Protein AF-A0A7K1ZHT7-F1 (afdb_monomer_lite)

Secondary structure (DSSP, 8-state):
----------PPPPP-PPPTTSS-TTSSSSSSSSHHHHHHHTTS---HHHHHHHHHHHTT-TTTTSSGGGTS---HHHHHHHHHHHHHHHHHHHHHHHTPPP-PPP--B-S-PPPTTSS-B--GGGEEEE-----SSS-EEEEEEPPSSGGGSSS-GGGSPEEEEE---SSBTHHHHHHHHHHHHHHHTT--BPPEEEEEETTEEEEEEE----TTEEEEEHHHHHHHHHHHHSSSSSHHHHS-S--TT-BHHHHHHHHHHH-TTTHHHHHHHHHHHHHHHHHHT-----TTS-EEEEETTS-S--EEPPB----S-TTTT--HHHHHHHHT-S-TTHHHHHHHHHHHH---SSBBTTBSS--HHHHHHHHHHH-TTTHHHHTT-S-TTHHHHHHHHHHHTSTTTS-HHHHHHHHHHHHHHHHHHHHHHS-S---

Structure (mmCIF, N/CA/C/O backbone):
data_AF-A0A7K1ZHT7-F1
#
_entry.id   AF-A0A7K1ZHT7-F1
#
loop_
_atom_site.group_PDB
_atom_site.id
_atom_site.type_symbol
_atom_site.label_atom_id
_atom_site.label_alt_id
_atom_site.label_comp_id
_atom_site.label_asym_id
_atom_site.label_entity_id
_atom_site.label_seq_id
_atom_site.pdbx_PDB_ins_code
_atom_site.Cartn_x
_atom_site.Cartn_y
_atom_site.Cartn_z
_atom_site.occupancy
_atom_site.B_iso_or_equiv
_atom_site.auth_seq_id
_atom_site.auth_comp_id
_atom_site.auth_asym_id
_atom_site.auth_atom_id
_atom_site.pdbx_PDB_model_num
ATOM 1 N N . MET A 1 1 ? 17.784 56.414 -54.378 1.00 35.28 1 MET A N 1
ATOM 2 C CA . MET A 1 1 ? 18.285 55.219 -55.087 1.00 35.28 1 MET A CA 1
ATOM 3 C C . MET A 1 1 ? 17.359 54.069 -54.717 1.00 35.28 1 MET A C 1
ATOM 5 O O . MET A 1 1 ? 17.527 53.475 -53.668 1.00 35.28 1 MET A O 1
ATOM 9 N N . GLU A 1 2 ? 16.181 53.938 -55.328 1.00 26.00 2 GLU A N 1
ATOM 10 C CA . GLU A 1 2 ? 15.991 53.310 -56.651 1.00 26.00 2 GLU A CA 1
ATOM 11 C C . GLU A 1 2 ? 16.845 52.044 -56.820 1.00 26.00 2 GLU A C 1
ATOM 13 O O . GLU A 1 2 ? 18.031 52.150 -57.098 1.00 26.00 2 GLU A O 1
ATOM 18 N N . HIS A 1 3 ? 16.267 50.850 -56.652 1.00 27.86 3 HIS A N 1
ATOM 19 C CA . HIS A 1 3 ? 15.761 50.063 -57.782 1.00 27.86 3 HIS A CA 1
ATOM 20 C C . HIS A 1 3 ? 15.020 48.787 -57.333 1.00 27.86 3 HIS A C 1
ATOM 22 O O . HIS A 1 3 ? 15.129 48.306 -56.211 1.00 27.86 3 HIS A O 1
ATOM 28 N N . ARG A 1 4 ? 14.200 48.317 -58.271 1.00 26.12 4 ARG A N 1
ATOM 29 C CA . ARG A 1 4 ? 13.156 47.285 -58.270 1.00 26.12 4 ARG A CA 1
ATOM 30 C C . ARG A 1 4 ? 13.669 45.857 -58.580 1.00 26.12 4 ARG A C 1
ATOM 32 O O . ARG A 1 4 ? 14.673 45.730 -59.267 1.00 26.12 4 ARG A O 1
ATOM 39 N N . LEU A 1 5 ? 12.791 44.870 -58.291 1.00 27.94 5 LEU A N 1
ATOM 40 C CA . LEU A 1 5 ? 12.643 43.496 -58.864 1.00 27.94 5 LEU A CA 1
ATOM 41 C C . LEU A 1 5 ? 13.672 42.445 -58.367 1.00 27.94 5 LEU A C 1
ATOM 43 O O . LEU A 1 5 ? 14.818 42.781 -58.146 1.00 27.94 5 LEU A O 1
ATOM 47 N N . ASN A 1 6 ? 13.384 41.149 -58.165 1.00 27.94 6 ASN A N 1
ATOM 48 C CA . ASN A 1 6 ? 12.269 40.290 -58.575 1.00 27.94 6 ASN A CA 1
ATOM 49 C C . ASN A 1 6 ? 12.176 39.023 -57.680 1.00 27.94 6 ASN A C 1
ATOM 51 O O . ASN A 1 6 ? 13.109 38.678 -56.963 1.00 27.94 6 ASN A O 1
ATOM 55 N N . ARG A 1 7 ? 11.038 38.325 -57.770 1.00 28.94 7 ARG A N 1
ATOM 56 C CA . ARG A 1 7 ? 10.659 37.077 -57.074 1.00 28.94 7 ARG A CA 1
ATOM 57 C C . ARG A 1 7 ? 11.589 35.884 -57.356 1.00 28.94 7 ARG A C 1
ATOM 59 O O . ARG A 1 7 ? 11.946 35.682 -58.510 1.00 28.94 7 ARG A O 1
ATOM 66 N N . GLN A 1 8 ? 11.754 34.986 -56.376 1.00 26.06 8 GLN A N 1
ATOM 67 C CA . GLN A 1 8 ? 11.517 33.542 -56.560 1.00 26.06 8 GLN A CA 1
ATOM 68 C C . GLN A 1 8 ? 11.340 32.815 -55.214 1.00 26.06 8 GLN A C 1
ATOM 70 O O . GLN A 1 8 ? 12.095 32.994 -54.266 1.00 26.06 8 GLN A O 1
ATOM 75 N N . SER A 1 9 ? 10.274 32.023 -55.154 1.00 28.84 9 SER A N 1
ATOM 76 C CA . SER A 1 9 ? 9.798 31.196 -54.049 1.00 28.84 9 SER A CA 1
ATOM 77 C C . SER A 1 9 ? 10.462 29.815 -54.052 1.00 28.84 9 SER A C 1
ATOM 79 O O . SER A 1 9 ? 10.432 29.144 -55.082 1.00 28.84 9 SER A O 1
ATOM 81 N N . GLY A 1 10 ? 10.955 29.351 -52.901 1.00 27.72 10 GLY A N 1
ATOM 82 C CA . GLY A 1 10 ? 11.383 27.965 -52.677 1.00 27.72 10 GLY A CA 1
ATOM 83 C C . GLY A 1 10 ? 10.777 27.414 -51.386 1.00 27.72 10 GLY A C 1
ATOM 84 O O . GLY A 1 10 ? 11.184 27.805 -50.298 1.00 27.72 10 GLY A O 1
ATOM 85 N N . GLN A 1 11 ? 9.774 26.541 -51.514 1.00 30.30 11 GLN A N 1
ATOM 86 C CA . GLN A 1 11 ? 9.206 25.739 -50.423 1.00 30.30 11 GLN A CA 1
ATOM 87 C C . GLN A 1 11 ? 10.020 24.445 -50.203 1.00 30.30 11 GLN A C 1
ATOM 89 O O . GLN A 1 11 ? 10.644 23.958 -51.148 1.00 30.30 11 GLN A O 1
ATOM 94 N N . PRO A 1 12 ? 9.989 23.861 -48.988 1.00 28.92 12 PRO A N 1
ATOM 95 C CA . PRO A 1 12 ? 10.737 22.655 -48.638 1.00 28.92 12 PRO A CA 1
ATOM 96 C C . PRO A 1 12 ? 10.112 21.364 -49.193 1.00 28.92 12 PRO A C 1
ATOM 98 O O . PRO A 1 12 ? 8.900 21.253 -49.392 1.00 28.92 12 PRO A O 1
ATOM 101 N N . ALA A 1 13 ? 10.984 20.382 -49.429 1.00 28.95 13 ALA A N 1
ATOM 102 C CA . ALA A 1 13 ? 10.700 19.077 -50.011 1.00 28.95 13 ALA A CA 1
ATOM 103 C C . ALA A 1 13 ? 9.701 18.249 -49.178 1.00 28.95 13 ALA A C 1
ATOM 105 O O . ALA A 1 13 ? 9.899 18.024 -47.987 1.00 28.95 13 ALA A O 1
ATOM 106 N N . ARG A 1 14 ? 8.644 17.764 -49.845 1.00 29.94 14 ARG A N 1
ATOM 107 C CA . ARG A 1 14 ? 7.692 16.764 -49.341 1.00 29.94 14 ARG A CA 1
ATOM 108 C C . ARG A 1 14 ? 8.090 15.361 -49.800 1.00 29.94 14 ARG A C 1
ATOM 110 O O . ARG A 1 14 ? 8.512 15.167 -50.940 1.00 29.94 14 ARG A O 1
ATOM 117 N N . GLU A 1 15 ? 7.889 14.408 -48.899 1.00 30.58 15 GLU A N 1
ATOM 118 C CA . GLU A 1 15 ? 7.988 12.960 -49.083 1.00 30.58 15 GLU A CA 1
ATOM 119 C C . GLU A 1 15 ? 7.231 12.479 -50.334 1.00 30.58 15 GLU A C 1
ATOM 121 O O . GLU A 1 15 ? 6.076 12.842 -50.578 1.00 30.58 15 GLU A O 1
ATOM 126 N N . LYS A 1 16 ? 7.889 11.647 -51.149 1.00 30.84 16 LYS A N 1
ATOM 127 C CA . LYS A 1 16 ? 7.291 11.019 -52.333 1.00 30.84 16 LYS A CA 1
ATOM 128 C C . LYS A 1 16 ? 6.467 9.800 -51.915 1.00 30.84 16 LYS A C 1
ATOM 130 O O . LYS A 1 16 ? 6.980 8.689 -51.845 1.00 30.84 16 LYS A O 1
ATOM 135 N N . GLY A 1 17 ? 5.177 10.019 -51.676 1.00 28.78 17 GLY A N 1
ATOM 136 C CA . GLY A 1 17 ? 4.170 8.961 -51.706 1.00 28.78 17 GLY A CA 1
ATOM 137 C C . GLY A 1 17 ? 3.932 8.473 -53.140 1.00 28.78 17 GLY A C 1
ATOM 138 O O . GLY A 1 17 ? 3.858 9.273 -54.076 1.00 28.78 17 GLY A O 1
ATOM 139 N N . TRP A 1 18 ? 3.810 7.160 -53.316 1.00 28.08 18 TRP A N 1
ATOM 140 C CA . TRP A 1 18 ? 3.417 6.544 -54.582 1.00 28.08 18 TRP A CA 1
ATOM 141 C C . TRP A 1 18 ? 1.980 6.955 -54.935 1.00 28.08 18 TRP A C 1
ATOM 143 O O . TRP A 1 18 ? 1.058 6.748 -54.146 1.00 28.08 18 TRP A O 1
ATOM 153 N N . ARG A 1 19 ? 1.771 7.557 -56.114 1.00 30.62 19 ARG A N 1
ATOM 154 C CA . ARG A 1 19 ? 0.429 7.908 -56.604 1.00 30.62 19 ARG A CA 1
ATOM 155 C C . ARG A 1 19 ? -0.205 6.700 -57.290 1.00 30.62 19 ARG A C 1
ATOM 157 O O . ARG A 1 19 ? 0.336 6.155 -58.242 1.00 30.62 19 ARG A O 1
ATOM 164 N N . VAL A 1 20 ? -1.418 6.359 -56.865 1.00 37.94 20 VAL A N 1
ATOM 165 C CA . VAL A 1 20 ? -2.270 5.264 -57.380 1.00 37.94 20 VAL A CA 1
ATOM 166 C C . VAL A 1 20 ? -2.756 5.504 -58.831 1.00 37.94 20 VAL A C 1
ATOM 168 O O . VAL A 1 20 ? -3.571 4.757 -59.368 1.00 37.94 20 VAL A O 1
ATOM 171 N N . SER A 1 21 ? -2.282 6.552 -59.507 1.00 34.62 21 SER A N 1
ATOM 172 C CA . SER A 1 21 ? -2.707 6.960 -60.852 1.00 34.62 21 SER A CA 1
ATOM 173 C C . SER A 1 21 ? -1.923 6.332 -62.008 1.00 34.62 21 SER A C 1
ATOM 175 O O . SER A 1 21 ? -2.255 6.620 -63.150 1.00 34.62 21 SER A O 1
ATOM 177 N N . GLU A 1 22 ? -0.931 5.478 -61.746 1.00 36.59 22 GLU A N 1
ATOM 178 C CA . GLU A 1 22 ? -0.050 4.914 -62.791 1.00 36.59 22 GLU A CA 1
ATOM 179 C C . GLU A 1 22 ? -0.202 3.396 -63.009 1.00 36.59 22 GLU A C 1
ATOM 181 O O . GLU A 1 22 ? 0.586 2.785 -63.724 1.00 36.59 22 GLU A O 1
ATOM 186 N N . LEU A 1 23 ? -1.233 2.765 -62.437 1.00 33.62 23 LEU A N 1
ATOM 187 C CA . LEU A 1 23 ? -1.518 1.342 -62.658 1.00 33.62 23 LEU A CA 1
ATOM 188 C C . LEU A 1 23 ? -2.565 1.131 -63.771 1.00 33.62 23 LEU A C 1
ATOM 190 O O . LEU A 1 23 ? -3.547 1.878 -63.819 1.00 33.62 23 LEU A O 1
ATOM 194 N N . PRO A 1 24 ? -2.412 0.102 -64.633 1.00 32.06 24 PRO A N 1
ATOM 195 C CA . PRO A 1 24 ? -3.380 -0.221 -65.681 1.00 32.06 24 PRO A CA 1
ATOM 196 C C . PRO A 1 24 ? -4.788 -0.477 -65.126 1.00 32.06 24 PRO A C 1
ATOM 198 O O . PRO A 1 24 ? -4.956 -1.087 -64.067 1.00 32.06 24 PRO A O 1
ATOM 201 N N . HIS A 1 25 ? -5.809 -0.053 -65.877 1.00 33.22 25 HIS A N 1
ATOM 202 C CA . HIS A 1 25 ? -7.224 -0.044 -65.473 1.00 33.22 25 HIS A CA 1
ATOM 203 C C . HIS A 1 25 ? -7.787 -1.406 -65.007 1.00 33.22 25 HIS A C 1
ATOM 205 O O . HIS A 1 25 ? -8.780 -1.437 -64.288 1.00 33.22 25 HIS A O 1
ATOM 211 N N . THR A 1 26 ? -7.137 -2.525 -65.334 1.00 33.06 26 THR A N 1
ATOM 212 C CA . THR A 1 26 ? -7.533 -3.889 -64.940 1.00 33.06 26 THR A CA 1
ATOM 213 C C . THR A 1 26 ? -7.133 -4.288 -63.512 1.00 33.06 26 THR A C 1
ATOM 215 O O . THR A 1 26 ? -7.591 -5.319 -63.021 1.00 33.06 26 THR A O 1
ATOM 218 N N . VAL A 1 27 ? -6.322 -3.479 -62.817 1.00 34.66 27 VAL A N 1
ATOM 219 C CA . VAL A 1 27 ? -5.867 -3.746 -61.434 1.00 34.66 27 VAL A CA 1
ATOM 220 C C . VAL A 1 27 ? -6.750 -3.051 -60.385 1.00 34.66 27 VAL A C 1
ATOM 222 O O . VAL A 1 27 ? -6.802 -3.487 -59.237 1.00 34.66 27 VAL A O 1
ATOM 225 N N . ARG A 1 28 ? -7.506 -2.009 -60.763 1.00 32.41 28 ARG A N 1
ATOM 226 C CA . ARG A 1 28 ? -8.320 -1.224 -59.814 1.00 32.41 28 ARG A CA 1
ATOM 227 C C . ARG A 1 28 ? -9.588 -1.927 -59.319 1.00 32.41 28 ARG A C 1
ATOM 229 O O . ARG A 1 28 ? -10.012 -1.642 -58.208 1.00 32.41 28 ARG A O 1
ATOM 236 N N . GLU A 1 29 ? -10.161 -2.862 -60.075 1.00 33.56 29 GLU A N 1
ATOM 237 C CA . GLU A 1 29 ? -11.449 -3.485 -59.708 1.00 33.56 29 GLU A CA 1
ATOM 238 C C . GLU A 1 29 ? -11.341 -4.871 -59.048 1.00 33.56 29 GLU A C 1
ATOM 240 O O . GLU A 1 29 ? -12.335 -5.378 -58.541 1.00 33.56 29 GLU A O 1
ATOM 245 N N . ARG A 1 30 ? -10.152 -5.488 -58.969 1.00 35.56 30 ARG A N 1
ATOM 246 C CA . ARG A 1 30 ? -9.998 -6.851 -58.401 1.00 35.56 30 ARG A CA 1
ATOM 247 C C . ARG A 1 30 ? -9.381 -6.933 -57.003 1.00 35.56 30 ARG A C 1
ATOM 249 O O . ARG A 1 30 ? -9.312 -8.023 -56.448 1.00 35.56 30 ARG A O 1
ATOM 256 N N . ALA A 1 31 ? -8.992 -5.810 -56.399 1.00 33.66 31 ALA A N 1
ATOM 257 C CA . ALA A 1 31 ? -8.439 -5.782 -55.038 1.00 33.66 31 ALA A CA 1
ATOM 258 C C . ALA A 1 31 ? -9.444 -5.337 -53.953 1.00 33.66 31 ALA A C 1
ATOM 260 O O . ALA A 1 31 ? -9.135 -5.421 -52.769 1.00 33.66 31 ALA A O 1
ATOM 261 N N . ALA A 1 32 ? -10.647 -4.886 -54.327 1.00 33.88 32 ALA A N 1
ATOM 262 C CA . ALA A 1 32 ? -11.591 -4.270 -53.387 1.00 33.88 32 ALA A CA 1
ATOM 263 C C . ALA A 1 32 ? -12.665 -5.220 -52.813 1.00 33.88 32 ALA A C 1
ATOM 265 O O . ALA A 1 32 ? -13.420 -4.811 -51.937 1.00 33.88 32 ALA A O 1
ATOM 266 N N . ALA A 1 33 ? -12.752 -6.478 -53.261 1.00 35.09 33 ALA A N 1
ATOM 267 C CA . ALA A 1 33 ? -13.923 -7.319 -52.979 1.00 35.09 33 ALA A CA 1
ATOM 268 C C . ALA A 1 33 ? -13.800 -8.371 -51.846 1.00 35.09 33 ALA A C 1
ATOM 270 O O . ALA A 1 33 ? -14.840 -8.671 -51.263 1.00 35.09 33 ALA A O 1
ATOM 271 N N . PRO A 1 34 ? -12.622 -8.903 -51.437 1.00 35.78 34 PRO A N 1
ATOM 272 C CA . PRO A 1 34 ? -12.584 -9.833 -50.295 1.00 35.78 34 PRO A CA 1
ATOM 273 C C . PRO A 1 34 ? -12.223 -9.176 -48.952 1.00 35.78 34 PRO A C 1
ATOM 275 O O . PRO A 1 34 ? -12.602 -9.687 -47.903 1.00 35.78 34 PRO A O 1
ATOM 278 N N . PHE A 1 35 ? -11.522 -8.036 -48.943 1.00 31.06 35 PHE A N 1
ATOM 279 C CA . PHE A 1 35 ? -11.037 -7.428 -47.692 1.00 31.06 35 PHE A CA 1
ATOM 280 C C . PHE A 1 35 ? -12.114 -6.648 -46.921 1.00 31.06 35 PHE A C 1
ATOM 282 O O . PHE A 1 35 ? -12.071 -6.598 -45.694 1.00 31.06 35 PHE A O 1
ATOM 289 N N . GLY A 1 36 ? -13.115 -6.093 -47.614 1.00 30.22 36 GLY A N 1
ATOM 290 C CA . GLY A 1 36 ? -14.180 -5.304 -46.983 1.00 30.22 36 GLY A CA 1
ATOM 291 C C . GLY A 1 36 ? -15.102 -6.114 -46.063 1.00 30.22 36 GLY A C 1
ATOM 292 O O . GLY A 1 36 ? -15.568 -5.589 -45.057 1.00 30.22 36 GLY A O 1
ATOM 293 N N . LYS A 1 37 ? -15.321 -7.407 -46.347 1.00 33.62 37 LYS A N 1
ATOM 294 C CA . LYS A 1 37 ? -16.163 -8.276 -45.503 1.00 33.62 37 LYS A CA 1
ATOM 295 C C . LYS A 1 37 ? -15.467 -8.728 -44.217 1.00 33.62 37 LYS A C 1
ATOM 297 O O . LYS A 1 37 ? -16.123 -8.820 -43.189 1.00 33.62 37 LYS A O 1
ATOM 302 N N . ILE A 1 38 ? -14.149 -8.941 -44.249 1.00 33.47 38 ILE A N 1
ATOM 303 C CA . ILE A 1 38 ? -13.376 -9.336 -43.059 1.00 33.47 38 ILE A CA 1
ATOM 304 C C . ILE A 1 38 ? -13.227 -8.147 -42.099 1.00 33.47 38 ILE A C 1
ATOM 306 O O . ILE A 1 38 ? -13.365 -8.315 -40.894 1.00 33.47 38 ILE A O 1
ATOM 310 N N . VAL A 1 39 ? -13.029 -6.932 -42.624 1.00 31.23 39 VAL A N 1
ATOM 311 C CA . VAL A 1 39 ? -12.974 -5.710 -41.799 1.00 31.23 39 VAL A CA 1
ATOM 312 C C . VAL A 1 39 ? -14.354 -5.346 -41.231 1.00 31.23 39 VAL A C 1
ATOM 314 O O . VAL A 1 39 ? -14.433 -4.861 -40.108 1.00 31.23 39 VAL A O 1
ATOM 317 N N . GLY A 1 40 ? -15.442 -5.645 -41.952 1.00 29.94 40 GLY A N 1
ATOM 318 C CA . GLY A 1 40 ? -16.811 -5.460 -41.457 1.00 29.94 40 GLY A CA 1
ATOM 319 C C . GLY A 1 40 ? -17.180 -6.378 -40.285 1.00 29.94 40 GLY A C 1
ATOM 320 O O . GLY A 1 40 ? -17.815 -5.921 -39.344 1.00 29.94 40 GLY A O 1
ATOM 321 N N . MET A 1 41 ? -16.726 -7.637 -40.282 1.00 32.09 41 MET A N 1
ATOM 322 C CA . MET A 1 41 ? -17.001 -8.578 -39.180 1.00 32.09 41 MET A CA 1
ATOM 323 C C . MET A 1 41 ? -16.214 -8.264 -37.897 1.00 32.09 41 MET A C 1
ATOM 325 O O . MET A 1 41 ? -16.628 -8.662 -36.816 1.00 32.09 41 MET A O 1
ATOM 329 N N . ILE A 1 42 ? -15.110 -7.513 -37.985 1.00 32.88 42 ILE A N 1
ATOM 330 C CA . ILE A 1 42 ? -14.324 -7.080 -36.814 1.00 32.88 42 ILE A CA 1
ATOM 331 C C . ILE A 1 42 ? -15.059 -5.988 -36.012 1.00 32.88 42 ILE A C 1
ATOM 333 O O . ILE A 1 42 ? -14.757 -5.785 -34.840 1.00 32.88 42 ILE A O 1
ATOM 337 N N . HIS A 1 43 ? -16.056 -5.321 -36.602 1.00 30.11 43 HIS A N 1
ATOM 338 C CA . HIS A 1 43 ? -16.816 -4.268 -35.927 1.00 30.11 43 HIS A CA 1
ATOM 339 C C . HIS A 1 43 ? -18.033 -4.752 -35.119 1.00 30.11 43 HIS A C 1
ATOM 341 O O . HIS A 1 43 ? -18.655 -3.926 -34.459 1.00 30.11 43 HIS A O 1
ATOM 347 N N . GLU A 1 44 ? -18.347 -6.054 -35.116 1.00 30.23 44 GLU A N 1
ATOM 348 C CA . GLU A 1 44 ? -19.585 -6.583 -34.508 1.00 30.23 44 GLU A CA 1
ATOM 349 C C . GLU A 1 44 ? -19.400 -7.797 -33.574 1.00 30.23 44 GLU A C 1
ATOM 351 O O . GLU A 1 44 ? -20.382 -8.406 -33.158 1.00 30.23 44 GLU A O 1
ATOM 356 N N . VAL A 1 45 ? -18.168 -8.159 -33.190 1.00 33.19 45 VAL A N 1
ATOM 357 C CA . VAL A 1 45 ? -17.928 -9.277 -32.253 1.00 33.19 45 VAL A CA 1
ATOM 358 C C . VAL A 1 45 ? -17.532 -8.742 -30.879 1.00 33.19 45 VAL A C 1
ATOM 360 O O . VAL A 1 45 ? -16.360 -8.512 -30.593 1.00 33.19 45 VAL A O 1
ATOM 363 N N . ASP A 1 46 ? -18.533 -8.568 -30.020 1.00 34.28 46 ASP A N 1
ATOM 364 C CA . ASP A 1 46 ? -18.414 -8.005 -28.666 1.00 34.28 46 ASP A CA 1
ATOM 365 C C . ASP A 1 46 ? -17.940 -9.019 -27.600 1.00 34.28 46 ASP A C 1
ATOM 367 O O . ASP A 1 46 ? -18.219 -8.882 -26.419 1.00 34.28 46 ASP A O 1
ATOM 371 N N . THR A 1 47 ? -17.223 -10.083 -27.979 1.00 38.00 47 THR A N 1
ATOM 372 C CA . THR A 1 47 ? -16.531 -10.963 -27.013 1.00 38.00 47 THR A CA 1
ATOM 373 C C . THR A 1 47 ? -15.382 -11.734 -27.670 1.00 38.00 47 THR A C 1
ATOM 375 O O . THR A 1 47 ? -15.554 -12.398 -28.693 1.00 38.00 47 THR A O 1
ATOM 378 N N . ARG A 1 48 ? -14.196 -11.711 -27.040 1.00 37.41 48 ARG A N 1
ATOM 379 C CA . ARG A 1 48 ? -12.970 -12.401 -27.500 1.00 37.41 48 ARG A CA 1
ATOM 380 C C . ARG A 1 48 ? -13.143 -13.917 -27.703 1.00 37.41 48 ARG A C 1
ATOM 382 O O . ARG A 1 48 ? -12.483 -14.483 -28.569 1.00 37.41 48 ARG A O 1
ATOM 389 N N . GLN A 1 49 ? -14.055 -14.565 -26.971 1.00 34.00 49 GLN A N 1
ATOM 390 C CA . GLN A 1 49 ? -14.352 -15.999 -27.116 1.00 34.00 49 GLN A CA 1
ATOM 391 C C . GLN A 1 49 ? -15.148 -16.345 -28.390 1.00 34.00 49 GLN A C 1
ATOM 393 O O . GLN A 1 49 ? -14.893 -17.387 -28.993 1.00 34.00 49 GLN A O 1
ATOM 398 N N . HIS A 1 50 ? -16.049 -15.473 -28.861 1.00 33.94 50 HIS A N 1
ATOM 399 C CA . HIS A 1 50 ? -16.847 -15.741 -30.069 1.00 33.94 50 HIS A CA 1
ATOM 400 C C . HIS A 1 50 ? -16.013 -15.688 -31.354 1.00 33.94 50 HIS A C 1
ATOM 402 O O . HIS A 1 50 ? -16.313 -16.392 -32.316 1.00 33.94 50 HIS A O 1
ATOM 408 N N . PHE A 1 51 ? -14.937 -14.898 -31.375 1.00 35.62 51 PHE A N 1
ATOM 409 C CA . PHE A 1 51 ? -14.075 -14.789 -32.552 1.00 35.62 51 PHE A CA 1
ATOM 410 C C . PHE A 1 51 ? -13.231 -16.054 -32.775 1.00 35.62 51 PHE A C 1
ATOM 412 O O . PHE A 1 51 ? -13.100 -16.510 -33.908 1.00 35.62 51 PHE A O 1
ATOM 419 N N . VAL A 1 52 ? -12.707 -16.659 -31.702 1.00 35.62 52 VAL A N 1
ATOM 420 C CA . VAL A 1 52 ? -11.926 -17.908 -31.784 1.00 35.62 52 VAL A CA 1
ATOM 421 C C . VAL A 1 52 ? -12.819 -19.079 -32.210 1.00 35.62 52 VAL A C 1
ATOM 423 O O . VAL A 1 52 ? -12.464 -19.798 -33.141 1.00 35.62 52 VAL A O 1
ATOM 426 N N . ALA A 1 53 ? -14.020 -19.195 -31.632 1.00 33.22 53 ALA A N 1
ATOM 427 C CA . ALA A 1 53 ? -14.989 -20.227 -32.007 1.00 33.22 53 ALA A CA 1
ATOM 428 C C . ALA A 1 53 ? -15.464 -20.096 -33.470 1.00 33.22 53 ALA A C 1
ATOM 430 O O . ALA A 1 53 ? -15.543 -21.091 -34.186 1.00 33.22 53 ALA A O 1
ATOM 431 N N . CYS A 1 54 ? -15.703 -18.871 -33.954 1.00 34.25 54 CYS A N 1
ATOM 432 C CA . CYS A 1 54 ? -16.132 -18.622 -35.336 1.00 34.25 54 CYS A CA 1
ATOM 433 C C . CYS A 1 54 ? -15.042 -18.986 -36.366 1.00 34.25 54 CYS A C 1
ATOM 435 O O . CYS A 1 54 ? -15.341 -19.506 -37.443 1.00 34.25 54 CYS A O 1
ATOM 437 N N . VAL A 1 55 ? -13.765 -18.769 -36.027 1.00 37.78 55 VAL A N 1
ATOM 438 C CA . VAL A 1 55 ? -12.629 -19.167 -36.875 1.00 37.78 55 VAL A CA 1
ATOM 439 C C . VAL A 1 55 ? -12.458 -20.691 -36.899 1.00 37.78 55 VAL A C 1
ATOM 441 O O . VAL A 1 55 ? -12.161 -21.239 -37.961 1.00 37.78 55 VAL A O 1
ATOM 444 N N . GLU A 1 56 ? -12.697 -21.391 -35.788 1.00 36.03 56 GLU A N 1
ATOM 445 C CA . GLU A 1 56 ? -12.645 -22.860 -35.740 1.00 36.03 56 GLU A CA 1
ATOM 446 C C . GLU A 1 56 ? -13.825 -23.523 -36.477 1.00 36.03 56 GLU A C 1
ATOM 448 O O . GLU A 1 56 ? -13.603 -24.447 -37.263 1.00 36.03 56 GLU A O 1
ATOM 453 N N . GLU A 1 57 ? -15.055 -23.015 -36.325 1.00 33.81 57 GLU A N 1
ATOM 454 C CA . GLU A 1 57 ? -16.247 -23.547 -37.011 1.00 33.81 57 GLU A CA 1
ATOM 455 C C . GLU A 1 57 ? -16.216 -23.316 -38.531 1.00 33.81 57 GLU A C 1
ATOM 457 O O . GLU A 1 57 ? -16.553 -24.214 -39.312 1.00 33.81 57 GLU A O 1
ATOM 462 N N . GLN A 1 58 ? -15.772 -22.141 -38.994 1.00 38.12 58 GLN A N 1
ATOM 463 C CA . GLN A 1 58 ? -15.745 -21.836 -40.431 1.00 38.12 58 GLN A CA 1
ATOM 464 C C . GLN A 1 58 ? -14.588 -22.509 -41.187 1.00 38.12 58 GLN A C 1
ATOM 466 O O . GLN A 1 58 ? -14.664 -22.648 -42.410 1.00 38.12 58 GLN A O 1
ATOM 471 N N . CYS A 1 59 ? -13.552 -22.996 -40.494 1.00 39.91 59 CYS A N 1
ATOM 472 C CA . CYS A 1 59 ? -12.453 -23.750 -41.112 1.00 39.91 59 CYS A CA 1
ATOM 473 C C . CYS A 1 59 ? -12.822 -25.201 -41.483 1.00 39.91 59 CYS A C 1
ATOM 475 O O . CYS A 1 59 ? -12.088 -25.839 -42.243 1.00 39.91 59 CYS A O 1
ATOM 477 N N . VAL A 1 60 ? -13.960 -25.726 -41.008 1.00 37.00 60 VAL A N 1
ATOM 478 C CA . VAL A 1 60 ? -14.414 -27.098 -41.313 1.00 37.00 60 VAL A CA 1
ATOM 479 C C . VAL A 1 60 ? -15.262 -27.168 -42.597 1.00 37.00 60 VAL A C 1
ATOM 481 O O . VAL A 1 60 ? -15.374 -28.236 -43.207 1.00 37.00 60 VAL A O 1
ATOM 484 N N . ASN A 1 61 ? -15.783 -26.040 -43.099 1.00 33.69 61 ASN A N 1
ATOM 485 C CA . ASN A 1 61 ? -16.587 -26.021 -44.325 1.00 33.69 61 ASN A CA 1
ATOM 486 C C . ASN A 1 61 ? -15.726 -25.879 -45.596 1.00 33.69 61 ASN A C 1
ATOM 488 O O . ASN A 1 61 ? -15.185 -24.826 -45.926 1.00 33.69 61 ASN A O 1
ATOM 492 N N . ARG A 1 62 ? -15.628 -26.988 -46.340 1.00 40.59 62 ARG A N 1
ATOM 493 C CA . ARG A 1 62 ? -14.752 -27.241 -47.504 1.00 40.59 62 ARG A CA 1
ATOM 494 C C . ARG A 1 62 ? -14.985 -26.376 -48.758 1.00 40.59 62 ARG A C 1
ATOM 496 O O . ARG A 1 62 ? -14.313 -26.609 -49.762 1.00 40.59 62 ARG A O 1
ATOM 503 N N . GLU A 1 63 ? -15.890 -25.402 -48.755 1.00 36.84 63 GLU A N 1
ATOM 504 C CA . GLU A 1 63 ? -16.407 -24.830 -50.012 1.00 36.84 63 GLU A CA 1
ATOM 505 C C . GLU A 1 63 ? -15.715 -23.546 -50.507 1.00 36.84 63 GLU A C 1
ATOM 507 O O . GLU A 1 63 ? -15.770 -23.255 -51.700 1.00 36.84 63 GLU A O 1
ATOM 512 N N . ASN A 1 64 ? -14.932 -22.842 -49.683 1.00 40.06 64 ASN A N 1
ATOM 513 C CA . ASN A 1 64 ? -14.286 -21.585 -50.111 1.00 40.06 64 ASN A CA 1
ATOM 514 C C . ASN A 1 64 ? -12.898 -21.741 -50.771 1.00 40.06 64 ASN A C 1
ATOM 516 O O . ASN A 1 64 ? -12.263 -20.753 -51.136 1.00 40.06 64 ASN A O 1
ATOM 520 N N . ILE A 1 65 ? -12.410 -22.968 -50.982 1.00 39.25 65 ILE A N 1
ATOM 521 C CA . ILE A 1 65 ? -11.097 -23.226 -51.617 1.00 39.25 65 ILE A CA 1
ATOM 522 C C . ILE A 1 65 ? -11.182 -23.220 -53.161 1.00 39.25 65 ILE A C 1
ATOM 524 O O . ILE A 1 65 ? -10.160 -23.174 -53.851 1.00 39.25 65 ILE A O 1
ATOM 528 N N . VAL A 1 66 ? -12.390 -23.220 -53.736 1.00 35.94 66 VAL A N 1
ATOM 529 C CA . VAL A 1 66 ? -12.598 -23.427 -55.181 1.00 35.94 66 VAL A CA 1
ATOM 530 C C . VAL A 1 66 ? -12.334 -22.168 -56.030 1.00 35.94 66 VAL A C 1
ATOM 532 O O . VAL A 1 66 ? -11.973 -22.294 -57.200 1.00 35.94 66 VAL A O 1
ATOM 535 N N . GLU A 1 67 ? -12.402 -20.952 -55.475 1.00 36.06 67 GLU A N 1
ATOM 536 C CA . GLU A 1 67 ? -12.226 -19.722 -56.276 1.00 36.06 67 GLU A CA 1
ATOM 537 C C . GLU A 1 67 ? -10.768 -19.284 -56.503 1.00 36.06 67 GLU A C 1
ATOM 539 O O . GLU A 1 67 ? -10.474 -18.617 -57.496 1.00 36.06 67 GLU A O 1
ATOM 544 N N . VAL A 1 68 ? -9.817 -19.719 -55.669 1.00 33.06 68 VAL A N 1
ATOM 545 C CA . VAL A 1 68 ? -8.386 -19.369 -55.832 1.00 33.06 68 VAL A CA 1
ATOM 546 C C . VAL A 1 68 ? -7.756 -20.093 -57.036 1.00 33.06 68 VAL A C 1
ATOM 548 O O . VAL A 1 68 ? -6.765 -19.642 -57.612 1.00 33.06 68 VAL A O 1
ATOM 551 N N . HIS A 1 69 ? -8.378 -21.184 -57.487 1.00 32.09 69 HIS A N 1
ATOM 552 C CA . HIS A 1 69 ? -7.875 -22.054 -58.551 1.00 32.09 69 HIS A CA 1
ATOM 553 C C . HIS A 1 69 ? -7.882 -21.449 -59.961 1.00 32.09 69 HIS A C 1
ATOM 555 O O . HIS A 1 69 ? -7.237 -21.993 -60.856 1.00 32.09 69 HIS A O 1
ATOM 561 N N . LYS A 1 70 ? -8.616 -20.351 -60.187 1.00 31.11 70 LYS A N 1
ATOM 562 C CA . LYS A 1 70 ? -8.813 -19.784 -61.533 1.00 31.11 70 LYS A CA 1
ATOM 563 C C . LYS A 1 70 ? -7.881 -18.620 -61.881 1.00 31.11 70 LYS A C 1
ATOM 565 O O . LYS A 1 70 ? -7.903 -18.173 -63.023 1.00 31.11 70 LYS A O 1
ATOM 570 N N . ILE A 1 71 ? -7.073 -18.123 -60.939 1.00 35.31 71 ILE A N 1
ATOM 571 C CA . ILE A 1 71 ? -6.304 -16.876 -61.133 1.00 35.31 71 ILE A CA 1
ATOM 572 C C . ILE A 1 71 ? -4.794 -17.111 -61.287 1.00 35.31 71 ILE A C 1
ATOM 574 O O . ILE A 1 71 ? -4.116 -16.304 -61.916 1.00 35.31 71 ILE A O 1
ATOM 578 N N . MET A 1 72 ? -4.251 -18.228 -60.806 1.00 29.89 72 MET A N 1
ATOM 579 C CA . MET A 1 72 ? -2.840 -18.563 -61.000 1.00 29.89 72 MET A CA 1
ATOM 580 C C . MET A 1 72 ? -2.733 -20.040 -61.366 1.00 29.89 72 MET A C 1
ATOM 582 O O . MET A 1 72 ? -3.203 -20.884 -60.612 1.00 29.89 72 MET A O 1
ATOM 586 N N . PHE A 1 73 ? -2.145 -20.356 -62.524 1.00 32.91 73 PHE A N 1
ATOM 587 C CA . PHE A 1 73 ? -1.798 -21.719 -62.951 1.00 32.91 73 PHE A CA 1
ATOM 588 C C . PHE A 1 73 ? -0.755 -22.323 -61.989 1.00 32.91 73 PHE A C 1
ATOM 590 O O . PHE A 1 73 ? 0.425 -22.444 -62.302 1.00 32.91 73 PHE A O 1
ATOM 597 N N . ILE A 1 74 ? -1.186 -22.659 -60.778 1.00 34.44 74 ILE A N 1
ATOM 598 C CA . ILE A 1 74 ? -0.394 -23.260 -59.713 1.00 34.44 74 ILE A CA 1
ATOM 599 C C . ILE A 1 74 ? -1.093 -24.580 -59.362 1.00 34.44 74 ILE A C 1
ATOM 601 O O . ILE A 1 74 ? -2.304 -24.579 -59.127 1.00 34.44 74 ILE A O 1
ATOM 605 N N . PRO A 1 75 ? -0.382 -25.722 -59.335 1.00 35.12 75 PRO A N 1
ATOM 606 C CA . PRO A 1 75 ? -0.973 -27.004 -58.964 1.00 35.12 75 PRO A CA 1
ATOM 607 C C . PRO A 1 75 ? -1.692 -26.918 -57.607 1.00 35.12 75 PRO A C 1
ATOM 609 O O . PRO A 1 75 ? -1.156 -26.336 -56.663 1.00 35.12 75 PRO A O 1
ATOM 612 N N . CYS A 1 76 ? -2.879 -27.531 -57.496 1.00 38.66 76 CYS A N 1
ATOM 613 C CA . CYS A 1 76 ? -3.790 -27.475 -56.332 1.00 38.66 76 CYS A CA 1
ATOM 614 C C . CYS A 1 76 ? -3.097 -27.661 -54.972 1.00 38.66 76 CYS A C 1
ATOM 616 O O . CYS A 1 76 ? -3.457 -27.041 -53.971 1.00 38.66 76 CYS A O 1
ATOM 618 N N . ASN A 1 77 ? -2.053 -28.484 -54.950 1.00 38.16 77 ASN A N 1
ATOM 619 C CA . ASN A 1 77 ? -1.322 -28.843 -53.743 1.00 38.16 77 ASN A CA 1
ATOM 620 C C . ASN A 1 77 ? -0.418 -27.702 -53.236 1.00 38.16 77 ASN A C 1
ATOM 622 O O . ASN A 1 77 ? -0.211 -27.577 -52.033 1.00 38.16 77 ASN A O 1
ATOM 626 N N . VAL A 1 78 ? 0.065 -26.827 -54.126 1.00 34.94 78 VAL A N 1
ATOM 627 C CA . VAL A 1 78 ? 0.943 -25.692 -53.788 1.00 34.94 78 VAL A CA 1
ATOM 628 C C . VAL A 1 78 ? 0.125 -24.483 -53.326 1.00 34.94 78 VAL A C 1
ATOM 630 O O . VAL A 1 78 ? 0.505 -23.828 -52.361 1.00 34.94 78 VAL A O 1
ATOM 633 N N . ALA A 1 79 ? -1.039 -24.226 -53.934 1.00 35.22 79 ALA A N 1
ATOM 634 C CA . ALA A 1 79 ? -1.951 -23.163 -53.496 1.00 35.22 79 ALA A CA 1
ATOM 635 C C . ALA A 1 79 ? -2.565 -23.455 -52.114 1.00 35.22 79 ALA A C 1
ATOM 637 O O . ALA A 1 79 ? -2.653 -22.555 -51.279 1.00 35.22 79 ALA A O 1
ATOM 638 N N . LYS A 1 80 ? -2.907 -24.724 -51.833 1.00 35.72 80 LYS A N 1
ATOM 639 C CA . LYS A 1 80 ? -3.318 -25.170 -50.490 1.00 35.72 80 LYS A CA 1
ATOM 640 C C . LYS A 1 80 ? -2.205 -24.985 -49.466 1.00 35.72 80 LYS A C 1
ATOM 642 O O . LYS A 1 80 ? -2.469 -24.446 -48.399 1.00 35.72 80 LYS A O 1
ATOM 647 N N . ALA A 1 81 ? -0.970 -25.362 -49.799 1.00 35.12 81 ALA A N 1
ATOM 648 C CA . ALA A 1 81 ? 0.173 -25.155 -48.915 1.00 35.12 81 ALA A CA 1
ATOM 649 C C . ALA A 1 81 ? 0.419 -23.662 -48.642 1.00 35.12 81 ALA A C 1
ATOM 651 O O . ALA A 1 81 ? 0.628 -23.291 -47.495 1.00 35.12 81 ALA A O 1
ATOM 652 N N . PHE A 1 82 ? 0.319 -22.791 -49.652 1.00 33.62 82 PHE A N 1
ATOM 653 C CA . PHE A 1 82 ? 0.530 -21.346 -49.496 1.00 33.62 82 PHE A CA 1
ATOM 654 C C . PHE A 1 82 ? -0.581 -20.663 -48.685 1.00 33.62 82 PHE A C 1
ATOM 656 O O . PHE A 1 82 ? -0.292 -19.830 -47.827 1.00 33.62 82 PHE A O 1
ATOM 663 N N . ALA A 1 83 ? -1.844 -21.039 -48.911 1.00 42.88 83 ALA A N 1
ATOM 664 C CA . ALA A 1 83 ? -2.979 -20.551 -48.132 1.00 42.88 83 ALA A CA 1
ATOM 665 C C . ALA A 1 83 ? -2.906 -21.034 -46.677 1.00 42.88 83 ALA A C 1
ATOM 667 O O . ALA A 1 83 ? -3.094 -20.236 -45.766 1.00 42.88 83 ALA A O 1
ATOM 668 N N . TYR A 1 84 ? -2.543 -22.299 -46.451 1.00 44.28 84 TYR A N 1
ATOM 669 C CA . TYR A 1 84 ? -2.352 -22.851 -45.109 1.00 44.28 84 TYR A CA 1
ATOM 670 C C . TYR A 1 84 ? -1.165 -22.202 -44.391 1.00 44.28 84 TYR A C 1
ATOM 672 O O . TYR A 1 84 ? -1.261 -21.884 -43.213 1.00 44.28 84 TYR A O 1
ATOM 680 N N . PHE A 1 85 ? -0.067 -21.926 -45.100 1.00 39.19 85 PHE A N 1
ATOM 681 C CA . PHE A 1 85 ? 1.106 -21.249 -44.543 1.00 39.19 85 PHE A CA 1
ATOM 682 C C . PHE A 1 85 ? 0.819 -19.774 -44.230 1.00 39.19 85 PHE A C 1
ATOM 684 O O . PHE A 1 85 ? 1.222 -19.273 -43.184 1.00 39.19 85 PHE A O 1
ATOM 691 N N . SER A 1 86 ? 0.080 -19.076 -45.098 1.00 50.88 86 SER A N 1
ATOM 692 C CA . SER A 1 86 ? -0.345 -17.689 -44.877 1.00 50.88 86 SER A CA 1
ATOM 693 C C . SER A 1 86 ? -1.364 -17.579 -43.744 1.00 50.88 86 SER A C 1
ATOM 695 O O . SER A 1 86 ? -1.265 -16.665 -42.931 1.00 50.88 86 SER A O 1
ATOM 697 N N . LEU A 1 87 ? -2.317 -18.511 -43.666 1.00 45.66 87 LEU A N 1
ATOM 698 C CA . LEU A 1 87 ? -3.327 -18.562 -42.614 1.00 45.66 87 LEU A CA 1
ATOM 699 C C . LEU A 1 87 ? -2.701 -18.966 -41.278 1.00 45.66 87 LEU A C 1
ATOM 701 O O . LEU A 1 87 ? -2.946 -18.303 -40.284 1.00 45.66 87 LEU A O 1
ATOM 705 N N . SER A 1 88 ? -1.817 -19.966 -41.260 1.00 43.72 88 SER A N 1
ATOM 706 C CA . SER A 1 88 ? -1.031 -20.335 -40.079 1.00 43.72 88 SER A CA 1
ATOM 707 C C . SER A 1 88 ? -0.198 -19.156 -39.584 1.00 43.72 88 SER A C 1
ATOM 709 O O . SER A 1 88 ? -0.239 -18.845 -38.403 1.00 43.72 88 SER A O 1
ATOM 711 N N . ARG A 1 89 ? 0.481 -18.424 -40.474 1.00 47.16 89 ARG A N 1
ATOM 712 C CA . ARG A 1 89 ? 1.277 -17.250 -40.095 1.00 47.16 89 ARG A CA 1
ATOM 713 C C . ARG A 1 89 ? 0.412 -16.083 -39.617 1.00 47.16 89 ARG A C 1
ATOM 715 O O . ARG A 1 89 ? 0.816 -15.376 -38.699 1.00 47.16 89 ARG A O 1
ATOM 722 N N . PHE A 1 90 ? -0.771 -15.895 -40.197 1.00 48.25 90 PHE A N 1
ATOM 723 C CA . PHE A 1 90 ? -1.743 -14.890 -39.765 1.00 48.25 90 PHE A CA 1
ATOM 724 C C . PHE A 1 90 ? -2.355 -15.242 -38.403 1.00 48.25 90 PHE A C 1
ATOM 726 O O . PHE A 1 90 ? -2.368 -14.395 -37.517 1.00 48.25 90 PHE A O 1
ATOM 733 N N . ILE A 1 91 ? -2.746 -16.501 -38.194 1.00 51.31 91 ILE A N 1
ATOM 734 C CA . ILE A 1 91 ? -3.231 -17.034 -36.916 1.00 51.31 91 ILE A CA 1
ATOM 735 C C . ILE A 1 91 ? -2.127 -16.951 -35.859 1.00 51.31 91 ILE A C 1
ATOM 737 O O . ILE A 1 91 ? -2.370 -16.424 -34.786 1.00 51.31 91 ILE A O 1
ATOM 741 N N . SER A 1 92 ? -0.889 -17.352 -36.159 1.00 43.81 92 SER A N 1
ATOM 742 C CA . SER A 1 92 ? 0.242 -17.199 -35.235 1.00 43.81 92 SER A CA 1
ATOM 743 C C . SER A 1 92 ? 0.534 -15.734 -34.910 1.00 43.81 92 SER A C 1
ATOM 745 O O . SER A 1 92 ? 0.897 -15.429 -33.781 1.00 43.81 92 SER A O 1
ATOM 747 N N . THR A 1 93 ? 0.352 -14.817 -35.865 1.00 45.28 93 THR A N 1
ATOM 748 C CA . THR A 1 93 ? 0.508 -13.374 -35.623 1.00 45.28 93 THR A CA 1
ATOM 749 C C . THR A 1 93 ? -0.633 -12.831 -34.759 1.00 45.28 93 THR A C 1
ATOM 751 O O . THR A 1 93 ? -0.374 -12.042 -33.858 1.00 45.28 93 THR A O 1
ATOM 754 N N . LEU A 1 94 ? -1.875 -13.273 -34.980 1.00 47.78 94 LEU A N 1
ATOM 755 C CA . LEU A 1 94 ? -3.040 -12.917 -34.163 1.00 47.78 94 LEU A CA 1
ATOM 756 C C . LEU A 1 94 ? -2.957 -13.494 -32.744 1.00 47.78 94 LEU A C 1
ATOM 758 O O . LEU A 1 94 ? -3.230 -12.772 -31.793 1.00 47.78 94 LEU A O 1
ATOM 762 N N . ILE A 1 95 ? -2.506 -14.740 -32.587 1.00 48.84 95 ILE A N 1
ATOM 763 C CA . ILE A 1 95 ? -2.222 -15.369 -31.288 1.00 48.84 95 ILE A CA 1
ATOM 764 C C . ILE A 1 95 ? -1.097 -14.603 -30.577 1.00 48.84 95 ILE A C 1
ATOM 766 O O . ILE A 1 95 ? -1.243 -14.231 -29.417 1.00 48.84 95 ILE A O 1
ATOM 770 N N . ALA A 1 96 ? -0.012 -14.262 -31.280 1.00 47.84 96 ALA A N 1
ATOM 771 C CA . ALA A 1 96 ? 1.067 -13.446 -30.720 1.00 47.84 96 ALA A CA 1
ATOM 772 C C . ALA A 1 96 ? 0.616 -12.018 -30.345 1.00 47.84 96 ALA A C 1
ATOM 774 O O . ALA A 1 96 ? 1.156 -11.425 -29.416 1.00 47.84 96 ALA A O 1
ATOM 775 N N . LEU A 1 97 ? -0.373 -11.455 -31.047 1.00 50.38 97 LEU A N 1
ATOM 776 C CA . LEU A 1 97 ? -1.018 -10.184 -30.695 1.00 50.38 97 LEU A CA 1
ATOM 777 C C . LEU A 1 97 ? -1.953 -10.319 -29.484 1.00 50.38 97 LEU A C 1
ATOM 779 O O . LEU A 1 97 ? -2.032 -9.383 -28.695 1.00 50.38 97 LEU A O 1
ATOM 783 N N . ALA A 1 98 ? -2.614 -11.467 -29.318 1.00 51.41 98 ALA A N 1
ATOM 784 C CA . ALA A 1 98 ? -3.494 -11.762 -28.187 1.00 51.41 98 ALA A CA 1
ATOM 785 C C . ALA A 1 98 ? -2.735 -12.039 -26.874 1.00 51.41 98 ALA A C 1
ATOM 787 O O . ALA A 1 98 ? -3.320 -11.934 -25.803 1.00 51.41 98 ALA A O 1
ATOM 788 N N . HIS A 1 99 ? -1.438 -12.357 -26.945 1.00 61.31 99 HIS A N 1
ATOM 789 C CA . HIS A 1 99 ? -0.600 -12.708 -25.789 1.00 61.31 99 HIS A CA 1
ATOM 790 C C . HIS A 1 99 ? 0.204 -11.532 -25.205 1.00 61.31 99 HIS A C 1
ATOM 792 O O . HIS A 1 99 ? 1.004 -11.735 -24.297 1.00 61.31 99 HIS A O 1
ATOM 798 N N . ARG A 1 100 ? 0.043 -10.310 -25.725 1.00 73.81 100 ARG A N 1
ATOM 799 C CA . ARG A 1 100 ? 0.867 -9.158 -25.324 1.00 73.81 100 ARG A CA 1
ATOM 800 C C . ARG A 1 100 ? 0.262 -8.384 -24.163 1.00 73.81 100 ARG A C 1
ATOM 802 O O . ARG A 1 100 ? -0.942 -8.138 -24.141 1.00 73.81 100 ARG A O 1
ATOM 809 N N . LEU A 1 101 ? 1.122 -7.938 -23.251 1.00 84.69 101 LEU A N 1
ATOM 810 C CA . LEU A 1 101 ? 0.730 -7.086 -22.129 1.00 84.69 101 LEU A CA 1
ATOM 811 C C . LEU A 1 101 ? 0.253 -5.716 -22.626 1.00 84.69 101 LEU A C 1
ATOM 813 O O . LEU A 1 101 ? 0.714 -5.214 -23.658 1.00 84.69 101 LEU A O 1
ATOM 817 N N . ALA A 1 102 ? -0.613 -5.055 -21.857 1.00 78.38 102 ALA A N 1
ATOM 818 C CA . ALA A 1 102 ? -1.147 -3.734 -22.163 1.00 78.38 102 ALA A CA 1
ATOM 819 C C . ALA A 1 102 ? -0.022 -2.729 -22.454 1.00 78.38 102 ALA A C 1
ATOM 821 O O . ALA A 1 102 ? 0.877 -2.516 -21.636 1.00 78.38 102 ALA A O 1
ATOM 822 N N . ARG A 1 103 ? -0.070 -2.080 -23.623 1.00 76.81 103 ARG A N 1
ATOM 823 C CA . ARG A 1 103 ? 0.988 -1.185 -24.140 1.00 76.81 103 ARG A CA 1
ATOM 824 C C . ARG A 1 103 ? 0.658 0.289 -23.962 1.00 76.81 103 ARG A C 1
ATOM 826 O O . ARG A 1 103 ? 0.847 1.095 -24.874 1.00 76.81 103 ARG A O 1
ATOM 833 N N . GLU A 1 104 ? 0.123 0.642 -22.803 1.00 82.31 104 GLU A N 1
ATOM 834 C CA . GLU A 1 104 ? -0.255 2.023 -22.544 1.00 82.31 104 GLU A CA 1
ATOM 835 C C . GLU A 1 104 ? 0.922 2.998 -22.654 1.00 82.31 104 GLU A C 1
ATOM 837 O O . GLU A 1 104 ? 2.078 2.692 -22.343 1.00 82.31 104 GLU A O 1
ATOM 842 N N . LYS A 1 105 ? 0.609 4.213 -23.113 1.00 88.00 105 LYS A N 1
ATOM 843 C CA . LYS A 1 105 ? 1.606 5.260 -23.307 1.00 88.00 105 LYS A CA 1
ATOM 844 C C . LYS A 1 105 ? 2.076 5.781 -21.952 1.00 88.00 105 LYS A C 1
ATOM 846 O O . LYS A 1 105 ? 1.289 6.280 -21.149 1.00 88.00 105 LYS A O 1
ATOM 851 N N . ILE A 1 106 ? 3.388 5.753 -21.745 1.00 91.94 106 ILE A N 1
ATOM 852 C CA . ILE A 1 106 ? 4.023 6.391 -20.591 1.00 91.94 106 ILE A CA 1
ATOM 853 C C . ILE A 1 106 ? 3.758 7.901 -20.651 1.00 91.94 106 ILE A C 1
ATOM 855 O O . ILE A 1 106 ? 4.080 8.561 -21.643 1.00 91.94 106 ILE A O 1
ATOM 859 N N . ARG A 1 107 ? 3.175 8.450 -19.580 1.00 93.44 107 ARG A N 1
ATOM 860 C CA . ARG A 1 107 ? 2.847 9.878 -19.459 1.00 93.44 107 ARG A CA 1
ATOM 861 C C . ARG A 1 107 ? 4.059 10.697 -19.031 1.00 93.44 107 ARG A C 1
ATOM 863 O O . ARG A 1 107 ? 4.304 11.759 -19.599 1.00 93.44 107 ARG A O 1
ATOM 870 N N . LYS A 1 108 ? 4.799 10.226 -18.024 1.00 94.12 108 LYS A N 1
ATOM 871 C CA . LYS A 1 108 ? 6.034 10.857 -17.536 1.00 94.12 108 LYS A CA 1
ATOM 872 C C . LYS A 1 108 ? 7.050 9.796 -17.143 1.00 94.12 108 LYS A C 1
ATOM 874 O O . LYS A 1 108 ? 6.683 8.698 -16.732 1.00 94.12 108 LYS A O 1
ATOM 879 N N . PHE A 1 109 ? 8.319 10.172 -17.221 1.00 94.19 109 PHE A N 1
ATOM 880 C CA . PHE A 1 109 ? 9.437 9.369 -16.747 1.00 94.19 109 PHE A CA 1
ATOM 881 C C . PHE A 1 109 ? 9.947 9.912 -15.410 1.00 94.19 109 PHE A C 1
ATOM 883 O O . PHE A 1 109 ? 9.913 11.123 -15.173 1.00 94.19 109 PHE A O 1
ATOM 890 N N . SER A 1 110 ? 10.435 9.027 -14.541 1.00 93.00 110 SER A N 1
ATOM 891 C CA . SER A 1 110 ? 11.087 9.397 -13.282 1.00 93.00 110 SER A CA 1
ATOM 892 C C . SER A 1 110 ? 12.377 10.182 -13.527 1.00 93.00 110 SER A C 1
ATOM 894 O O . SER A 1 110 ? 12.786 10.938 -12.658 1.00 93.00 110 SER A O 1
ATOM 896 N N . GLY A 1 111 ? 13.001 10.037 -14.700 1.00 92.00 111 GLY A N 1
ATOM 897 C CA . GLY A 1 111 ? 14.311 10.615 -15.003 1.00 92.00 111 GLY A CA 1
ATOM 898 C C . GLY A 1 111 ? 15.483 9.789 -14.466 1.00 92.00 111 GLY A C 1
ATOM 899 O O . GLY A 1 111 ? 16.613 10.259 -14.520 1.00 92.00 111 GLY A O 1
ATOM 900 N N . PHE A 1 112 ? 15.220 8.581 -13.958 1.00 91.56 112 PHE A N 1
ATOM 901 C CA . PHE A 1 112 ? 16.237 7.587 -13.632 1.00 91.56 112 PHE A CA 1
ATOM 902 C C . PHE A 1 112 ? 16.132 6.406 -14.600 1.00 91.56 112 PHE A C 1
ATOM 904 O O . PHE A 1 112 ? 15.047 5.844 -14.769 1.00 91.56 112 PHE A O 1
ATOM 911 N N . GLU A 1 113 ? 17.251 6.032 -15.213 1.00 90.50 113 GLU A N 1
ATOM 912 C CA . GLU A 1 113 ? 17.358 4.823 -16.028 1.00 90.50 113 GLU A CA 1
ATOM 913 C C . GLU A 1 113 ? 17.770 3.653 -15.137 1.00 90.50 113 GLU A C 1
ATOM 915 O O . GLU A 1 113 ? 18.823 3.676 -14.502 1.00 90.50 113 GLU A O 1
ATOM 920 N N . VAL A 1 114 ? 16.907 2.641 -15.065 1.00 90.12 114 VAL A N 1
ATOM 921 C CA . VAL A 1 114 ? 17.179 1.412 -14.314 1.00 90.12 114 VAL A CA 1
ATOM 922 C C . VAL A 1 114 ? 18.302 0.644 -15.007 1.00 90.12 114 VAL A C 1
ATOM 924 O O . VAL A 1 114 ? 18.299 0.513 -16.231 1.00 90.12 114 VAL A O 1
ATOM 927 N N . ALA A 1 115 ? 19.270 0.153 -14.231 1.00 85.06 115 ALA A N 1
ATOM 928 C CA . ALA A 1 115 ? 20.432 -0.525 -14.795 1.00 85.06 115 ALA A CA 1
ATOM 929 C C . ALA A 1 115 ? 20.042 -1.843 -15.486 1.00 85.06 115 ALA A C 1
ATOM 931 O O . ALA A 1 115 ? 19.125 -2.547 -15.056 1.00 85.06 115 ALA A O 1
ATOM 932 N N . LEU A 1 116 ? 20.782 -2.209 -16.536 1.00 82.00 116 LEU A N 1
ATOM 933 C CA . LEU A 1 116 ? 20.591 -3.481 -17.229 1.00 82.00 116 LEU A CA 1
ATOM 934 C C . LEU A 1 116 ? 20.731 -4.654 -16.246 1.00 82.00 116 LEU A C 1
ATOM 936 O O . LEU A 1 116 ? 21.701 -4.727 -15.493 1.00 82.00 116 LEU A O 1
ATOM 940 N N . GLY A 1 117 ? 19.769 -5.577 -16.269 1.00 84.69 117 GLY A N 1
ATOM 941 C CA . GLY A 1 117 ? 19.761 -6.749 -15.388 1.00 84.69 117 GLY A CA 1
ATOM 942 C C . GLY A 1 117 ? 19.327 -6.471 -13.944 1.00 84.69 117 GLY A C 1
ATOM 943 O O . GLY A 1 117 ? 19.335 -7.395 -13.136 1.00 84.69 117 GLY A O 1
ATOM 944 N N . ALA A 1 118 ? 18.913 -5.242 -13.609 1.00 91.31 118 ALA A N 1
ATOM 945 C CA . ALA A 1 118 ? 18.366 -4.924 -12.286 1.00 91.31 118 ALA A CA 1
ATOM 946 C C . ALA A 1 118 ? 17.012 -5.602 -12.014 1.00 91.31 118 ALA A C 1
ATOM 948 O O . ALA A 1 118 ? 16.632 -5.790 -10.861 1.00 91.31 118 ALA A O 1
ATOM 949 N N . THR A 1 119 ? 16.285 -5.969 -13.071 1.00 93.75 119 THR A N 1
ATOM 950 C CA . THR A 1 119 ? 15.040 -6.736 -13.001 1.00 93.75 119 THR A CA 1
ATOM 951 C C . THR A 1 119 ? 15.146 -7.987 -13.870 1.00 93.75 119 THR A C 1
ATOM 953 O O . THR A 1 119 ? 15.676 -7.902 -14.981 1.00 93.75 119 THR A O 1
ATOM 956 N N . PRO A 1 120 ? 14.636 -9.146 -13.418 1.00 94.12 120 PRO A N 1
ATOM 957 C CA . PRO A 1 120 ? 14.573 -10.340 -14.251 1.00 94.12 120 PRO A CA 1
ATOM 958 C C . PRO A 1 120 ? 13.683 -10.106 -15.476 1.00 94.12 120 PRO A C 1
ATOM 960 O O . PRO A 1 120 ? 12.635 -9.465 -15.389 1.00 94.12 120 PRO A O 1
ATOM 963 N N . ILE A 1 121 ? 14.093 -10.658 -16.615 1.00 93.62 121 ILE A N 1
ATOM 964 C CA . ILE A 1 121 ? 13.293 -10.649 -17.841 1.00 93.62 121 ILE A CA 1
ATOM 965 C C . ILE A 1 121 ? 12.231 -11.744 -17.730 1.00 93.62 121 ILE A C 1
ATOM 967 O O . ILE A 1 121 ? 12.561 -12.883 -17.394 1.00 93.62 121 ILE A O 1
ATOM 971 N N . LEU A 1 122 ? 10.981 -11.409 -18.043 1.00 92.88 122 LEU A N 1
ATOM 972 C CA . LEU A 1 122 ? 9.871 -12.347 -18.189 1.00 92.88 122 LEU A CA 1
ATOM 973 C C . LEU A 1 122 ? 9.575 -12.538 -19.690 1.00 92.88 122 LEU A C 1
ATOM 975 O O . LEU A 1 122 ? 8.983 -11.653 -20.311 1.00 92.88 122 LEU A O 1
ATOM 979 N N . PRO A 1 123 ? 9.998 -13.662 -20.300 1.00 89.94 123 PRO A N 1
ATOM 980 C CA . PRO A 1 123 ? 9.790 -13.911 -21.724 1.00 89.94 123 PRO A CA 1
ATOM 981 C C . PRO A 1 123 ? 8.319 -14.176 -22.068 1.00 89.94 123 PRO A C 1
ATOM 983 O O . PRO A 1 123 ? 7.629 -14.866 -21.325 1.00 89.94 123 PRO A O 1
ATOM 986 N N . ASP A 1 124 ? 7.884 -13.769 -23.264 1.00 86.38 124 ASP A N 1
ATOM 987 C CA . ASP A 1 124 ? 6.515 -13.983 -23.785 1.00 86.38 124 ASP A CA 1
ATOM 988 C C . ASP A 1 124 ? 6.044 -15.445 -23.778 1.00 86.38 124 ASP A C 1
ATOM 990 O O . ASP A 1 124 ? 4.853 -15.730 -23.731 1.00 86.38 124 ASP A O 1
ATOM 994 N N . LYS A 1 125 ? 6.977 -16.400 -23.817 1.00 85.44 125 LYS A N 1
ATOM 995 C CA . LYS A 1 125 ? 6.672 -17.839 -23.757 1.00 85.44 125 LYS A CA 1
ATOM 996 C C . LYS A 1 125 ? 6.382 -18.358 -22.344 1.00 85.44 125 LYS A C 1
ATOM 998 O O . LYS A 1 125 ? 5.944 -19.501 -22.215 1.00 85.44 125 LYS A O 1
ATOM 1003 N N . ASP A 1 126 ? 6.711 -17.576 -21.318 1.00 89.88 126 ASP A N 1
ATOM 1004 C CA . ASP A 1 126 ? 6.660 -17.966 -19.906 1.00 89.88 126 ASP A CA 1
ATOM 1005 C C . ASP A 1 126 ? 5.509 -17.270 -19.162 1.00 89.88 126 ASP A C 1
ATOM 1007 O O . ASP A 1 126 ? 5.401 -17.394 -17.943 1.00 89.88 126 ASP A O 1
ATOM 1011 N N . TYR A 1 127 ? 4.615 -16.585 -19.882 1.00 91.88 127 TYR A N 1
ATOM 1012 C CA . TYR A 1 127 ? 3.341 -16.129 -19.341 1.00 91.88 127 TYR A CA 1
ATOM 1013 C C . TYR A 1 127 ? 2.196 -16.266 -20.346 1.00 91.88 127 TYR A C 1
ATOM 1015 O O . TYR A 1 127 ? 2.402 -16.346 -21.556 1.00 91.88 127 TYR A O 1
ATOM 1023 N N . ILE A 1 128 ? 0.976 -16.295 -19.819 1.00 90.94 128 ILE A N 1
ATOM 1024 C CA . ILE A 1 128 ? -0.264 -16.148 -20.584 1.00 90.94 128 ILE A CA 1
ATOM 1025 C C . ILE A 1 128 ? -1.083 -15.007 -19.990 1.00 90.94 128 ILE A C 1
ATOM 1027 O O . ILE A 1 128 ? -1.054 -14.799 -18.778 1.00 90.94 128 ILE A O 1
ATOM 1031 N N . VAL A 1 129 ? -1.802 -14.273 -20.836 1.00 89.75 129 VAL A N 1
ATOM 1032 C CA . VAL A 1 129 ? -2.722 -13.209 -20.417 1.00 89.75 129 VAL A CA 1
ATOM 1033 C C . VAL A 1 129 ? -4.133 -13.787 -20.342 1.00 89.75 129 VAL A C 1
ATOM 1035 O O . VAL A 1 129 ? -4.590 -14.415 -21.295 1.00 89.75 129 VAL A O 1
ATOM 1038 N N . GLU A 1 130 ? -4.820 -13.584 -19.221 1.00 87.19 130 GLU A N 1
ATOM 1039 C CA . GLU A 1 130 ? -6.221 -13.970 -19.053 1.00 87.19 130 GLU A CA 1
ATOM 1040 C C . GLU A 1 130 ? -7.145 -12.761 -19.194 1.00 87.19 130 GLU A C 1
ATOM 1042 O O . GLU A 1 130 ? -6.864 -11.667 -18.701 1.00 87.19 130 GLU A O 1
ATOM 1047 N N . ASP A 1 131 ? -8.300 -12.985 -19.817 1.00 79.62 131 ASP A N 1
ATOM 1048 C CA . ASP A 1 131 ? -9.344 -11.976 -19.977 1.00 79.62 131 ASP A CA 1
ATOM 1049 C C . ASP A 1 131 ? -10.205 -11.899 -18.707 1.00 79.62 131 ASP A C 1
ATOM 1051 O O . ASP A 1 131 ? -11.342 -12.367 -18.659 1.00 79.62 131 ASP A O 1
ATOM 1055 N N . ARG A 1 132 ? -9.622 -11.362 -17.631 1.00 79.12 132 ARG A N 1
ATOM 1056 C CA . ARG A 1 132 ? -10.340 -11.048 -16.389 1.00 79.12 132 ARG A CA 1
ATOM 1057 C C . ARG A 1 132 ? -10.433 -9.538 -16.235 1.00 79.12 132 ARG A C 1
ATOM 1059 O O . ARG A 1 132 ? -9.422 -8.842 -16.291 1.00 79.12 132 ARG A O 1
ATOM 1066 N N . GLY A 1 133 ? -11.640 -9.031 -15.993 1.00 66.75 133 GLY A N 1
ATOM 1067 C CA . GLY A 1 133 ? -11.828 -7.628 -15.639 1.00 66.75 133 GLY A CA 1
ATOM 1068 C C . GLY A 1 133 ? -11.136 -7.326 -14.310 1.00 66.75 133 GLY A C 1
ATOM 1069 O O . GLY A 1 133 ? -11.541 -7.848 -13.274 1.00 66.75 133 GLY A O 1
ATOM 1070 N N . ILE A 1 134 ? -10.094 -6.493 -14.333 1.00 71.50 134 ILE A N 1
ATOM 1071 C CA . ILE A 1 134 ? -9.459 -5.960 -13.123 1.00 71.50 134 ILE A CA 1
ATOM 1072 C C . ILE A 1 134 ? -9.710 -4.453 -13.086 1.00 71.50 134 ILE A C 1
ATOM 1074 O O . ILE A 1 134 ? -9.394 -3.736 -14.033 1.00 71.50 134 ILE A O 1
ATOM 1078 N N . THR A 1 135 ? -10.259 -3.962 -11.980 1.00 67.44 135 THR A N 1
ATOM 1079 C CA . THR A 1 135 ? -10.554 -2.540 -11.775 1.00 67.44 135 THR A CA 1
ATOM 1080 C C . THR A 1 135 ? -9.312 -1.747 -11.348 1.00 67.44 135 THR A C 1
ATOM 1082 O O . THR A 1 135 ? -8.292 -2.303 -10.927 1.00 67.44 135 THR A O 1
ATOM 1085 N N . GLY A 1 136 ? -9.381 -0.417 -11.450 1.00 66.25 136 GLY A N 1
ATOM 1086 C CA . GLY A 1 136 ? -8.367 0.531 -10.972 1.00 66.25 136 GLY A CA 1
ATOM 1087 C C . GLY A 1 136 ? -7.663 1.320 -12.082 1.00 66.25 136 GLY A C 1
ATOM 1088 O O . GLY A 1 136 ? -7.786 1.021 -13.261 1.00 66.25 136 GLY A O 1
ATOM 1089 N N . ASP A 1 137 ? -6.921 2.351 -11.681 1.00 69.00 137 ASP A N 1
ATOM 1090 C CA . ASP A 1 137 ? -6.463 3.437 -12.569 1.00 69.00 137 ASP A CA 1
ATOM 1091 C C . ASP A 1 137 ? -5.141 3.160 -13.318 1.00 69.00 137 ASP A C 1
ATOM 1093 O O . ASP A 1 137 ? -4.869 3.770 -14.351 1.00 69.00 137 ASP A O 1
ATOM 1097 N N . ALA A 1 138 ? -4.305 2.241 -12.825 1.00 68.56 138 ALA A N 1
ATOM 1098 C CA . ALA A 1 138 ? -3.092 1.826 -13.529 1.00 68.56 138 ALA A CA 1
ATOM 1099 C C . ALA A 1 138 ? -3.398 0.762 -14.607 1.00 68.56 138 ALA A C 1
ATOM 1101 O O . ALA A 1 138 ? -4.148 -0.171 -14.315 1.00 68.56 138 ALA A O 1
ATOM 1102 N N . PRO A 1 139 ? -2.764 0.814 -15.794 1.00 79.06 139 PRO A N 1
ATOM 1103 C CA . PRO A 1 139 ? -2.885 -0.215 -16.821 1.00 79.06 139 PRO A CA 1
ATOM 1104 C C . PRO A 1 139 ? -2.370 -1.539 -16.276 1.00 79.06 139 PRO A C 1
ATOM 1106 O O . PRO A 1 139 ? -1.254 -1.601 -15.743 1.00 79.06 139 PRO A O 1
ATOM 1109 N N . LYS A 1 140 ? -3.191 -2.581 -16.372 1.00 86.81 140 LYS A N 1
ATOM 1110 C CA . LYS A 1 140 ? -2.930 -3.859 -15.722 1.00 86.81 140 LYS A CA 1
ATOM 1111 C C . LYS A 1 140 ? -3.499 -5.021 -16.518 1.00 86.81 140 LYS A C 1
ATOM 1113 O O . LYS A 1 140 ? -4.567 -4.898 -17.107 1.00 86.81 140 LYS A O 1
ATOM 1118 N N . ASP A 1 141 ? -2.795 -6.139 -16.458 1.00 90.56 141 ASP A N 1
ATOM 1119 C CA . ASP A 1 141 ? -3.195 -7.395 -17.079 1.00 90.56 141 ASP A CA 1
ATOM 1120 C C . ASP A 1 141 ? -3.242 -8.491 -16.014 1.00 90.56 141 ASP A C 1
ATOM 1122 O O . ASP A 1 141 ? -2.376 -8.545 -15.132 1.00 90.56 141 ASP A O 1
ATOM 1126 N N . PHE A 1 142 ? -4.241 -9.370 -16.095 1.00 92.81 142 PHE A N 1
ATOM 1127 C CA . PHE A 1 142 ? -4.220 -10.620 -15.346 1.00 92.81 142 PHE A CA 1
ATOM 1128 C C . PHE A 1 142 ? -3.373 -11.611 -16.131 1.00 92.81 142 PHE A C 1
ATOM 1130 O O . PHE A 1 142 ? -3.664 -11.878 -17.296 1.00 92.81 142 PHE A O 1
ATOM 1137 N N . ILE A 1 143 ? -2.326 -12.150 -15.520 1.00 93.44 143 ILE A N 1
ATOM 1138 C CA . ILE A 1 143 ? -1.445 -13.108 -16.182 1.00 93.44 143 ILE A CA 1
ATOM 1139 C C . ILE A 1 143 ? -1.227 -14.339 -15.322 1.00 93.44 143 ILE A C 1
ATOM 1141 O O . ILE A 1 143 ? -1.286 -14.270 -14.097 1.00 93.44 143 ILE A O 1
ATOM 1145 N N . ARG A 1 144 ? -0.897 -15.459 -15.957 1.00 93.38 144 ARG A N 1
ATOM 1146 C CA . ARG A 1 144 ? -0.276 -16.592 -15.268 1.00 93.38 144 ARG A CA 1
ATOM 1147 C C . ARG A 1 144 ? 1.150 -16.756 -15.735 1.00 93.38 144 ARG A C 1
ATOM 1149 O O . ARG A 1 144 ? 1.411 -16.643 -16.929 1.00 93.38 144 ARG A O 1
ATOM 1156 N N . ILE A 1 145 ? 2.055 -17.025 -14.802 1.00 93.12 145 ILE A N 1
ATOM 1157 C CA . ILE A 1 145 ? 3.488 -17.148 -15.083 1.00 93.12 145 ILE A CA 1
ATOM 1158 C C . ILE A 1 145 ? 3.923 -18.585 -14.857 1.00 93.12 145 ILE A C 1
ATOM 1160 O O . ILE A 1 145 ? 3.634 -19.174 -13.815 1.00 93.12 145 ILE A O 1
ATOM 1164 N N . ARG A 1 146 ? 4.652 -19.138 -15.824 1.00 90.38 146 ARG A N 1
ATOM 1165 C CA . ARG A 1 146 ? 5.196 -20.489 -15.744 1.00 90.38 146 ARG A CA 1
ATOM 1166 C C . ARG A 1 146 ? 6.126 -20.618 -14.528 1.00 90.38 146 ARG A C 1
ATOM 1168 O O . ARG A 1 146 ? 7.054 -19.816 -14.397 1.00 90.38 146 ARG A O 1
ATOM 1175 N N . PRO A 1 147 ? 5.933 -21.625 -13.657 1.00 83.75 147 PRO A N 1
ATOM 1176 C CA . PRO A 1 147 ? 6.862 -21.891 -12.565 1.00 83.75 147 PRO A CA 1
ATOM 1177 C C . PRO A 1 147 ? 8.282 -22.148 -13.084 1.00 83.75 147 PRO A C 1
ATOM 1179 O O . PRO A 1 147 ? 8.477 -22.817 -14.100 1.00 83.75 147 PRO A O 1
ATOM 1182 N N . SER A 1 148 ? 9.289 -21.642 -12.376 1.00 76.06 148 SER A N 1
ATOM 1183 C CA . SER A 1 148 ? 10.688 -21.923 -12.696 1.00 76.06 148 SER A CA 1
ATOM 1184 C C . SER A 1 148 ? 11.087 -23.348 -12.282 1.00 76.06 148 SER A C 1
ATOM 1186 O O . SER A 1 148 ? 10.531 -23.930 -11.351 1.00 76.06 148 SER A O 1
ATOM 1188 N N . GLY A 1 149 ? 12.079 -23.920 -12.972 1.00 68.31 149 GLY A N 1
ATOM 1189 C CA . GLY A 1 149 ? 12.598 -25.267 -12.701 1.00 68.31 149 GLY A CA 1
ATOM 1190 C C . GLY A 1 149 ? 12.004 -26.368 -13.589 1.00 68.31 149 GLY A C 1
ATOM 1191 O O . GLY A 1 149 ? 11.097 -26.140 -14.385 1.00 68.31 149 GLY A O 1
ATOM 1192 N N . THR A 1 150 ? 12.552 -27.582 -13.473 1.00 56.50 150 THR A N 1
ATOM 1193 C CA . THR A 1 150 ? 12.218 -28.727 -14.345 1.00 56.50 150 THR A CA 1
ATOM 1194 C C . THR A 1 150 ? 10.773 -29.198 -14.190 1.00 56.50 150 THR A C 1
ATOM 1196 O O . THR A 1 150 ? 10.150 -29.559 -15.178 1.00 56.50 150 THR A O 1
ATOM 1199 N N . ALA A 1 151 ? 10.206 -29.119 -12.984 1.00 57.69 151 ALA A N 1
ATOM 1200 C CA . ALA A 1 151 ? 8.807 -29.472 -12.728 1.00 57.69 151 ALA A CA 1
ATOM 1201 C C . ALA A 1 151 ? 7.794 -28.473 -13.330 1.00 57.69 151 ALA A C 1
ATOM 1203 O O . ALA A 1 151 ? 6.627 -28.813 -13.490 1.00 57.69 151 ALA A O 1
ATOM 1204 N N . GLY A 1 152 ? 8.223 -27.249 -13.662 1.00 63.09 152 GLY A N 1
ATOM 1205 C CA . GLY A 1 152 ? 7.360 -26.199 -14.213 1.00 63.09 152 GLY A CA 1
ATOM 1206 C C . GLY A 1 152 ? 7.281 -26.167 -15.741 1.00 63.09 152 GLY A C 1
ATOM 1207 O O . GLY A 1 152 ? 6.399 -25.502 -16.279 1.00 63.09 152 GLY A O 1
ATOM 1208 N N . GLN A 1 153 ? 8.174 -26.872 -16.449 1.00 63.78 153 GLN A N 1
ATOM 1209 C CA . GLN A 1 153 ? 8.231 -26.840 -17.919 1.00 63.78 153 GLN A CA 1
ATOM 1210 C C . GLN A 1 153 ? 7.040 -27.543 -18.578 1.00 63.78 153 GLN A C 1
ATOM 1212 O O . GLN A 1 153 ? 6.547 -27.054 -19.592 1.00 63.78 153 GLN A O 1
ATOM 1217 N N . ASP A 1 154 ? 6.547 -28.617 -17.958 1.00 74.69 154 ASP A N 1
ATOM 1218 C CA . ASP A 1 154 ? 5.434 -29.425 -18.472 1.00 74.69 154 ASP A CA 1
ATOM 1219 C C . ASP A 1 154 ? 4.104 -29.145 -17.747 1.00 74.69 154 ASP A C 1
ATOM 1221 O O . ASP A 1 154 ? 3.095 -29.798 -18.011 1.00 74.69 154 ASP A O 1
ATOM 1225 N N . ALA A 1 155 ? 4.085 -28.183 -16.817 1.00 79.00 155 ALA A N 1
ATOM 1226 C CA . ALA A 1 155 ? 2.888 -27.849 -16.056 1.00 79.00 155 ALA A CA 1
ATOM 1227 C C . ALA A 1 155 ? 1.819 -27.217 -16.973 1.00 79.00 155 ALA A C 1
ATOM 1229 O O . ALA A 1 155 ? 2.129 -26.249 -17.680 1.00 79.00 155 ALA A O 1
ATOM 1230 N N . PRO A 1 156 ? 0.562 -27.698 -16.943 1.00 84.56 156 PRO A N 1
ATOM 1231 C CA . PRO A 1 156 ? -0.551 -27.081 -17.664 1.00 84.56 156 PRO A CA 1
ATOM 1232 C C . PRO A 1 156 ? -0.725 -25.600 -17.298 1.00 84.56 156 PRO A C 1
ATOM 1234 O O . PRO A 1 156 ? -0.567 -25.219 -16.137 1.00 84.56 156 PRO A O 1
ATOM 1237 N N . SER A 1 157 ? -1.024 -24.741 -18.275 1.00 83.25 157 SER A N 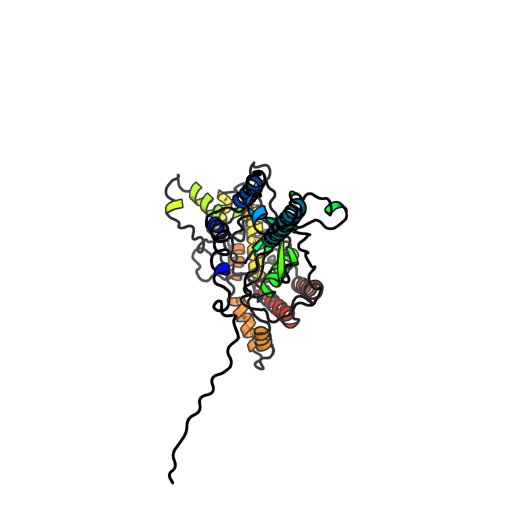1
ATOM 1238 C CA . SER A 1 157 ? -1.003 -23.282 -18.084 1.00 83.25 157 SER A CA 1
ATOM 1239 C C . SER A 1 157 ? -2.067 -22.747 -17.122 1.00 83.25 157 SER A C 1
ATOM 1241 O O . SER A 1 157 ? -1.881 -21.690 -16.530 1.00 83.25 157 SER A O 1
ATOM 1243 N N . ASP A 1 158 ? -3.162 -23.475 -16.927 1.00 83.94 158 ASP A N 1
ATOM 1244 C CA . ASP A 1 158 ? -4.200 -23.201 -15.926 1.00 83.94 158 ASP A CA 1
ATOM 1245 C C . ASP A 1 158 ? -3.716 -23.430 -14.481 1.00 83.94 158 ASP A C 1
ATOM 1247 O O . ASP A 1 158 ? -4.246 -22.830 -13.545 1.00 83.94 158 ASP A O 1
ATOM 1251 N N . THR A 1 159 ? -2.662 -24.230 -14.293 1.00 87.38 159 THR A N 1
ATOM 1252 C CA . THR A 1 159 ? -2.022 -24.469 -12.983 1.00 87.38 159 THR A CA 1
ATOM 1253 C C . THR A 1 159 ? -0.928 -23.459 -12.640 1.00 87.38 159 THR A C 1
ATOM 1255 O O . THR A 1 159 ? -0.442 -23.415 -11.507 1.00 87.38 159 THR A O 1
ATOM 1258 N N . TRP A 1 160 ? -0.525 -22.628 -13.603 1.00 92.00 160 TRP A N 1
ATOM 1259 C CA . TRP A 1 160 ? 0.504 -21.615 -13.396 1.00 92.00 160 TRP A CA 1
ATOM 1260 C C . TRP A 1 160 ? 0.028 -20.563 -12.382 1.00 92.00 160 TRP A C 1
ATOM 1262 O O . TRP A 1 160 ? -1.131 -20.137 -12.450 1.00 92.00 160 TRP A O 1
ATOM 1272 N N . PRO A 1 161 ? 0.885 -20.107 -11.449 1.00 93.19 161 PRO A N 1
ATOM 1273 C CA . PRO A 1 161 ? 0.514 -19.069 -10.498 1.00 93.19 161 PRO A CA 1
ATOM 1274 C C . PRO A 1 161 ? 0.054 -17.788 -11.200 1.00 93.19 161 PRO A C 1
ATOM 1276 O O . PRO A 1 161 ? 0.663 -17.339 -12.173 1.00 93.19 161 PRO A O 1
ATOM 1279 N N . ALA A 1 162 ? -1.029 -17.211 -10.686 1.00 94.69 162 ALA A N 1
ATOM 1280 C CA . ALA A 1 162 ? -1.637 -16.005 -11.221 1.00 94.69 162 ALA A CA 1
ATOM 1281 C C . ALA A 1 162 ? -1.036 -14.729 -10.614 1.00 94.69 162 ALA A C 1
ATOM 1283 O O . ALA A 1 162 ? -0.676 -14.683 -9.433 1.00 94.69 162 ALA A O 1
ATOM 1284 N N . TYR A 1 163 ? -0.969 -13.677 -11.425 1.00 95.94 163 TYR A N 1
ATOM 1285 C CA . TYR A 1 163 ? -0.431 -12.367 -11.087 1.00 95.94 163 TYR A CA 1
ATOM 1286 C C . TYR A 1 163 ? -1.247 -11.255 -11.747 1.00 95.94 163 TYR A C 1
ATOM 1288 O O . TYR A 1 163 ? -1.845 -11.430 -12.805 1.00 95.94 163 TYR A O 1
ATOM 1296 N N . ILE A 1 164 ? -1.199 -10.074 -11.142 1.00 95.69 164 ILE A N 1
ATOM 1297 C CA . ILE A 1 164 ? -1.609 -8.815 -11.754 1.00 95.69 164 ILE A CA 1
ATOM 1298 C C . ILE A 1 164 ? -0.334 -8.080 -12.167 1.00 95.69 164 ILE A C 1
ATOM 1300 O O . ILE A 1 164 ? 0.455 -7.677 -11.307 1.00 95.69 164 ILE A O 1
ATOM 1304 N N . ALA A 1 165 ? -0.133 -7.899 -13.471 1.00 95.31 165 ALA A N 1
ATOM 1305 C CA . ALA A 1 165 ? 1.004 -7.174 -14.028 1.00 95.31 165 ALA A CA 1
ATOM 1306 C C . ALA A 1 165 ? 0.629 -5.711 -14.281 1.00 95.31 165 ALA A C 1
ATOM 1308 O O . ALA A 1 165 ? -0.108 -5.408 -15.217 1.00 95.31 165 ALA A O 1
ATOM 1309 N N . LYS A 1 166 ? 1.139 -4.790 -13.459 1.00 94.50 166 LYS A N 1
ATOM 1310 C CA . LYS A 1 166 ? 0.852 -3.351 -13.547 1.00 94.50 166 LYS A CA 1
ATOM 1311 C C . LYS A 1 166 ? 1.957 -2.592 -14.280 1.00 94.50 166 LYS A C 1
ATOM 1313 O O . LYS A 1 166 ? 3.147 -2.793 -14.015 1.00 94.50 166 LYS A O 1
ATOM 1318 N N . LEU A 1 167 ? 1.566 -1.650 -15.137 1.00 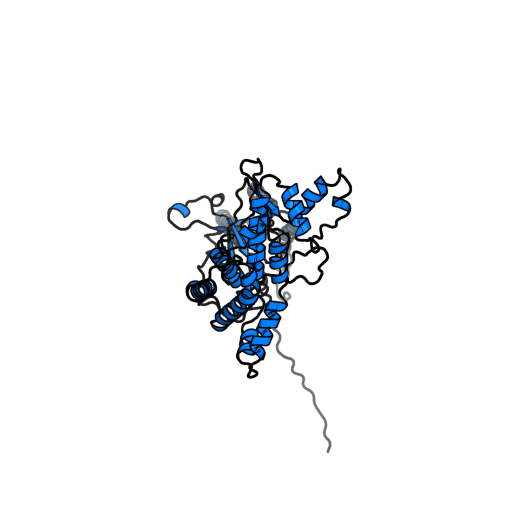93.19 167 LEU A N 1
ATOM 1319 C CA . LEU A 1 167 ? 2.461 -0.647 -15.717 1.00 93.19 167 LEU A CA 1
ATOM 1320 C C . LEU A 1 167 ? 2.327 0.683 -14.971 1.00 93.19 167 LEU A C 1
ATOM 1322 O O . LEU A 1 167 ? 1.288 1.340 -15.037 1.00 93.19 167 LEU A O 1
ATOM 1326 N N . GLY A 1 168 ? 3.409 1.132 -14.331 1.00 92.19 168 GLY A N 1
ATOM 1327 C CA . GLY A 1 168 ? 3.512 2.455 -13.706 1.00 92.19 168 GLY A CA 1
ATOM 1328 C C . GLY A 1 168 ? 3.572 3.602 -14.722 1.00 92.19 168 GLY A C 1
ATOM 1329 O O . GLY A 1 168 ? 4.583 4.293 -14.836 1.00 92.19 168 GLY A O 1
ATOM 1330 N N . HIS A 1 169 ? 2.522 3.776 -15.527 1.00 90.81 169 HIS A N 1
ATOM 1331 C CA . HIS A 1 169 ? 2.531 4.649 -16.704 1.00 90.81 169 HIS A CA 1
ATOM 1332 C C . HIS A 1 169 ? 2.537 6.152 -16.365 1.00 90.81 169 HIS A C 1
ATOM 1334 O O . HIS A 1 169 ? 2.907 6.964 -17.219 1.00 90.81 169 HIS A O 1
ATOM 1340 N N . LYS A 1 170 ? 2.141 6.556 -15.145 1.00 92.56 170 LYS A N 1
ATOM 1341 C CA . LYS A 1 170 ? 2.089 7.978 -14.757 1.00 92.56 170 LYS A CA 1
ATOM 1342 C C . LYS A 1 170 ? 3.480 8.543 -14.504 1.00 92.56 170 LYS A C 1
ATOM 1344 O O . LYS A 1 170 ? 3.742 9.667 -14.929 1.00 92.56 170 LYS A O 1
ATOM 1349 N N . TYR A 1 171 ? 4.340 7.769 -13.843 1.00 93.69 171 TYR A N 1
ATOM 1350 C CA . TYR A 1 171 ? 5.733 8.101 -13.535 1.00 93.69 171 TYR A CA 1
ATOM 1351 C C . TYR A 1 171 ? 6.612 6.851 -13.678 1.00 93.69 171 TYR A C 1
ATOM 1353 O O . TYR A 1 171 ? 6.972 6.207 -12.696 1.00 93.69 171 TYR A O 1
ATOM 1361 N N . TYR A 1 172 ? 6.961 6.504 -14.914 1.00 94.62 172 TYR A N 1
ATOM 1362 C CA . TYR A 1 172 ? 7.698 5.280 -15.231 1.00 94.62 172 TYR A CA 1
ATOM 1363 C C . TYR A 1 172 ? 9.216 5.416 -14.998 1.00 94.62 172 TYR A C 1
ATOM 1365 O O . TYR A 1 172 ? 9.778 6.455 -15.344 1.00 94.62 172 TYR A O 1
ATOM 1373 N N . PRO A 1 173 ? 9.920 4.382 -14.497 1.00 94.56 173 PRO A N 1
ATOM 1374 C CA . PRO A 1 173 ? 9.396 3.179 -13.836 1.00 94.56 173 PRO A CA 1
ATOM 1375 C C . PRO A 1 173 ? 9.138 3.399 -12.332 1.00 94.56 173 PRO A C 1
ATOM 1377 O O . PRO A 1 173 ? 8.829 2.455 -11.611 1.00 94.56 173 PRO A O 1
ATOM 1380 N N . GLY A 1 174 ? 9.283 4.641 -11.852 1.00 95.06 174 GLY A N 1
ATOM 1381 C CA . GLY A 1 174 ? 9.232 5.010 -10.437 1.00 95.06 174 GLY A CA 1
ATOM 1382 C C . GLY A 1 174 ? 7.989 4.521 -9.694 1.00 95.06 174 GLY A C 1
ATOM 1383 O O . GLY A 1 174 ? 8.131 4.046 -8.579 1.00 95.06 174 GLY A O 1
ATOM 1384 N N . GLU A 1 175 ? 6.801 4.558 -10.299 1.00 95.31 175 GLU A N 1
ATOM 1385 C CA . GLU A 1 175 ? 5.568 4.060 -9.663 1.00 95.31 175 GLU A CA 1
ATOM 1386 C C . GLU A 1 175 ? 5.657 2.557 -9.337 1.00 95.31 175 GLU A C 1
ATOM 1388 O O . GLU A 1 175 ? 5.428 2.170 -8.194 1.00 95.31 175 GLU A O 1
ATOM 1393 N N . SER A 1 176 ? 6.091 1.726 -10.292 1.00 96.38 176 SER A N 1
ATOM 1394 C CA . SER A 1 176 ? 6.268 0.282 -10.084 1.00 96.38 176 SER A CA 1
ATOM 1395 C C . SER A 1 176 ? 7.363 -0.021 -9.058 1.00 96.38 176 SER A C 1
ATOM 1397 O O . SER A 1 176 ? 7.170 -0.848 -8.167 1.00 96.38 176 SER A O 1
ATOM 1399 N N . VAL A 1 177 ? 8.501 0.677 -9.148 1.00 97.44 177 VAL A N 1
ATOM 1400 C CA . VAL A 1 177 ? 9.620 0.503 -8.207 1.00 97.44 177 VAL A CA 1
ATOM 1401 C C . VAL A 1 177 ? 9.218 0.922 -6.790 1.00 97.44 177 VAL A C 1
ATOM 1403 O O . VAL A 1 177 ? 9.515 0.212 -5.830 1.00 97.44 177 VAL A O 1
ATOM 1406 N N . THR A 1 178 ? 8.518 2.048 -6.642 1.00 97.75 178 THR A N 1
ATOM 1407 C CA . THR A 1 178 ? 8.035 2.534 -5.346 1.00 97.75 178 THR A CA 1
ATOM 1408 C C . THR A 1 178 ? 6.964 1.613 -4.762 1.00 97.75 178 THR A C 1
ATOM 1410 O O . THR A 1 178 ? 7.009 1.348 -3.564 1.00 97.75 178 THR A O 1
ATOM 1413 N N . GLU A 1 179 ? 6.046 1.065 -5.562 1.00 98.06 179 GLU A N 1
ATOM 1414 C CA . GLU A 1 179 ? 5.055 0.091 -5.074 1.00 98.06 179 GLU A CA 1
ATOM 1415 C C . GLU A 1 179 ? 5.724 -1.191 -4.544 1.00 98.06 179 GLU A C 1
ATOM 1417 O O . GLU A 1 179 ? 5.362 -1.693 -3.473 1.00 98.06 179 GLU A O 1
ATOM 1422 N N . HIS A 1 180 ? 6.768 -1.677 -5.225 1.00 98.38 180 HIS A N 1
ATOM 1423 C CA . HIS A 1 180 ? 7.561 -2.803 -4.729 1.00 98.38 180 HIS A CA 1
ATOM 1424 C C . HIS A 1 180 ? 8.320 -2.454 -3.443 1.00 98.38 180 HIS A C 1
ATOM 1426 O O . HIS A 1 180 ? 8.248 -3.206 -2.472 1.00 98.38 180 HIS A O 1
ATOM 1432 N N . LEU A 1 181 ? 8.959 -1.280 -3.373 1.00 98.69 181 LEU A N 1
ATOM 1433 C CA . LEU A 1 181 ? 9.600 -0.801 -2.143 1.00 98.69 181 LEU A CA 1
ATOM 1434 C C . LEU A 1 181 ? 8.612 -0.753 -0.971 1.00 98.69 181 LEU A C 1
ATOM 1436 O O . LEU A 1 181 ? 8.935 -1.196 0.127 1.00 98.69 181 LEU A O 1
ATOM 1440 N N . LEU A 1 182 ? 7.398 -0.258 -1.198 1.00 98.62 182 LEU A N 1
ATOM 1441 C CA . LEU A 1 182 ? 6.364 -0.173 -0.168 1.00 98.62 182 LEU A CA 1
ATOM 1442 C C . LEU A 1 182 ? 5.880 -1.556 0.280 1.00 98.62 182 LEU A C 1
ATOM 1444 O O . LEU A 1 182 ? 5.623 -1.742 1.468 1.00 98.62 182 LEU A O 1
ATOM 1448 N N . THR A 1 183 ? 5.857 -2.541 -0.625 1.00 98.56 183 THR A N 1
ATOM 1449 C CA . THR A 1 183 ? 5.648 -3.953 -0.260 1.00 98.56 183 THR A CA 1
ATOM 1450 C C . THR A 1 183 ? 6.733 -4.425 0.713 1.00 98.56 183 THR A C 1
ATOM 1452 O O . THR A 1 183 ? 6.418 -4.953 1.780 1.00 98.56 183 THR A O 1
ATOM 1455 N N . ARG A 1 184 ? 8.010 -4.184 0.387 1.00 98.50 184 ARG A N 1
ATOM 1456 C CA . ARG A 1 184 ? 9.152 -4.585 1.228 1.00 98.50 184 ARG A CA 1
ATOM 1457 C C . ARG A 1 184 ? 9.148 -3.879 2.588 1.00 98.50 184 ARG A C 1
ATOM 1459 O O . ARG A 1 184 ? 9.358 -4.522 3.612 1.00 98.50 184 ARG A O 1
ATOM 1466 N N . ILE A 1 185 ? 8.836 -2.583 2.622 1.00 98.62 185 ILE A N 1
ATOM 1467 C CA . ILE A 1 185 ? 8.720 -1.810 3.869 1.00 98.62 185 ILE A CA 1
ATOM 1468 C C . ILE A 1 185 ? 7.574 -2.336 4.747 1.00 98.62 185 ILE A C 1
ATOM 1470 O O . ILE A 1 185 ? 7.757 -2.496 5.952 1.00 98.62 185 ILE A O 1
ATOM 1474 N N . GLY A 1 186 ? 6.408 -2.639 4.168 1.00 98.38 186 GLY A N 1
ATOM 1475 C CA . GLY A 1 186 ? 5.291 -3.221 4.918 1.00 98.38 186 GLY A CA 1
ATOM 1476 C C . GLY A 1 186 ? 5.644 -4.580 5.535 1.00 98.38 186 GLY A C 1
ATOM 1477 O O . GLY A 1 186 ? 5.313 -4.841 6.691 1.00 98.38 186 GLY A O 1
ATOM 1478 N N . GLN A 1 187 ? 6.403 -5.409 4.812 1.00 98.06 187 GLN A N 1
ATOM 1479 C CA . GLN A 1 187 ? 6.911 -6.687 5.326 1.00 98.06 187 GLN A CA 1
ATOM 1480 C C . GLN A 1 187 ? 7.892 -6.500 6.495 1.00 98.06 187 GLN A C 1
ATOM 1482 O O . GLN A 1 187 ? 7.807 -7.243 7.470 1.00 98.06 187 GLN A O 1
ATOM 1487 N N . LEU A 1 188 ? 8.766 -5.483 6.458 1.00 97.62 188 LEU A N 1
ATOM 1488 C CA . LEU A 1 188 ? 9.647 -5.148 7.591 1.00 97.62 188 LEU A CA 1
ATOM 1489 C C . LEU A 1 188 ? 8.878 -4.762 8.865 1.00 97.62 188 LEU A C 1
ATOM 1491 O O . LEU A 1 188 ? 9.372 -4.979 9.968 1.00 97.62 188 LEU A O 1
ATOM 1495 N N . LEU A 1 189 ? 7.675 -4.203 8.721 1.00 96.94 189 LEU A N 1
ATOM 1496 C CA . LEU A 1 189 ? 6.772 -3.866 9.829 1.00 96.94 189 LEU A CA 1
ATOM 1497 C C . LEU A 1 189 ? 5.874 -5.052 10.245 1.00 96.94 189 LEU A C 1
ATOM 1499 O O . LEU A 1 189 ? 5.005 -4.921 11.112 1.00 96.94 189 LEU A O 1
ATOM 1503 N N . GLY A 1 190 ? 6.053 -6.219 9.619 1.00 96.62 190 GLY A N 1
ATOM 1504 C CA . GLY A 1 190 ? 5.266 -7.420 9.889 1.00 96.62 190 GLY A CA 1
ATOM 1505 C C . GLY A 1 190 ? 3.810 -7.308 9.433 1.00 96.62 190 GLY A C 1
ATOM 1506 O O . GLY A 1 190 ? 2.920 -7.852 10.090 1.00 96.62 190 GLY A O 1
ATOM 1507 N N . LEU A 1 191 ? 3.526 -6.550 8.371 1.00 98.00 191 LEU A N 1
ATOM 1508 C CA . LEU A 1 191 ? 2.221 -6.594 7.714 1.00 98.00 191 LEU A CA 1
ATOM 1509 C C . LEU A 1 191 ? 2.159 -7.789 6.758 1.00 98.00 191 LEU A C 1
ATOM 1511 O O . LEU A 1 191 ? 3.140 -8.132 6.098 1.00 98.00 191 LEU A O 1
ATOM 1515 N N . ASN A 1 192 ? 0.972 -8.384 6.643 1.00 97.88 192 ASN A N 1
ATOM 1516 C CA . ASN A 1 192 ? 0.668 -9.314 5.565 1.00 97.88 192 ASN A CA 1
ATOM 1517 C C . ASN A 1 192 ? 0.509 -8.507 4.268 1.00 97.88 192 ASN A C 1
ATOM 1519 O O . ASN A 1 192 ? -0.541 -7.913 4.045 1.00 97.88 192 ASN A O 1
ATOM 1523 N N . MET A 1 193 ? 1.561 -8.420 3.456 1.00 98.38 193 MET A N 1
ATOM 1524 C CA . MET A 1 193 ? 1.550 -7.700 2.178 1.00 98.38 193 MET A CA 1
ATOM 1525 C C . MET A 1 193 ? 1.303 -8.681 1.033 1.00 98.38 193 MET A C 1
ATOM 1527 O O . MET A 1 193 ? 1.855 -9.782 1.048 1.00 98.38 193 MET A O 1
ATOM 1531 N N . ALA A 1 194 ? 0.538 -8.277 0.016 1.00 97.69 194 ALA A N 1
ATOM 1532 C CA . ALA A 1 194 ? 0.440 -9.058 -1.213 1.00 97.69 194 ALA A CA 1
ATOM 1533 C C . ALA A 1 194 ? 1.843 -9.228 -1.817 1.00 97.69 194 ALA A C 1
ATOM 1535 O O . ALA A 1 194 ? 2.565 -8.244 -2.000 1.00 97.69 194 ALA A O 1
ATOM 1536 N N . GLU A 1 195 ? 2.242 -10.472 -2.098 1.00 97.12 195 GLU A N 1
ATOM 1537 C CA . GLU A 1 195 ? 3.570 -10.751 -2.646 1.00 97.12 195 GLU A CA 1
ATOM 1538 C C . GLU A 1 195 ? 3.770 -9.986 -3.953 1.00 97.12 195 GLU A C 1
ATOM 1540 O O . GLU A 1 195 ? 2.876 -9.936 -4.804 1.00 97.12 195 GLU A O 1
ATOM 1545 N N . SER A 1 196 ? 4.951 -9.391 -4.119 1.00 97.19 196 SER A N 1
ATOM 1546 C CA . SER A 1 196 ? 5.272 -8.661 -5.333 1.00 97.19 196 SER A CA 1
ATOM 1547 C C . SER A 1 196 ? 6.707 -8.844 -5.788 1.00 97.19 196 SER A C 1
ATOM 1549 O O . SER A 1 196 ? 7.595 -9.186 -5.006 1.00 97.19 196 SER A O 1
ATOM 1551 N N . SER A 1 197 ? 6.921 -8.595 -7.073 1.00 96.88 197 SER A N 1
ATOM 1552 C CA . SER A 1 197 ? 8.235 -8.538 -7.702 1.00 96.88 197 SER A CA 1
ATOM 1553 C C . SER A 1 197 ? 8.231 -7.530 -8.850 1.00 96.88 197 SER A C 1
ATOM 1555 O O . SER A 1 197 ? 7.184 -7.033 -9.274 1.00 96.88 197 SER A O 1
ATOM 1557 N N . LEU A 1 198 ? 9.421 -7.210 -9.350 1.00 97.38 198 LEU A N 1
ATO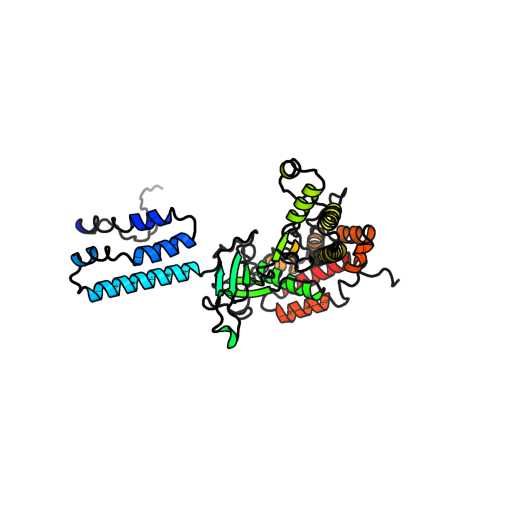M 1558 C CA . LEU A 1 198 ? 9.601 -6.431 -10.568 1.00 97.38 198 LEU A CA 1
ATOM 1559 C C . LEU A 1 198 ? 10.115 -7.347 -11.669 1.00 97.38 198 LEU A C 1
ATOM 1561 O O . LEU A 1 198 ? 11.010 -8.155 -11.430 1.00 97.38 198 LEU A O 1
ATOM 1565 N N . VAL A 1 199 ? 9.576 -7.191 -12.873 1.00 95.88 199 VAL A N 1
ATOM 1566 C CA . VAL A 1 199 ? 10.063 -7.887 -14.069 1.00 95.88 199 VAL A CA 1
ATOM 1567 C C . VAL A 1 199 ? 10.171 -6.919 -15.229 1.00 95.88 199 VAL A C 1
ATOM 1569 O O . VAL A 1 199 ? 9.445 -5.927 -15.283 1.00 95.88 199 VAL A O 1
ATOM 1572 N N . GLU A 1 200 ? 11.031 -7.239 -16.182 1.00 94.38 200 GLU A N 1
ATOM 1573 C CA . GLU A 1 200 ? 11.001 -6.637 -17.506 1.00 94.38 200 GLU A CA 1
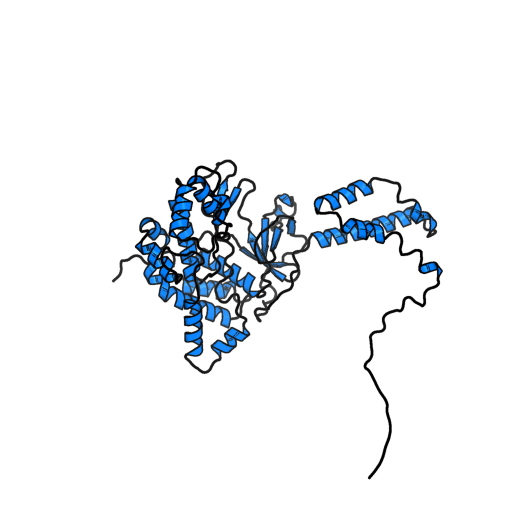ATOM 1574 C C . GLU A 1 200 ? 10.225 -7.554 -18.456 1.00 94.38 200 GLU A C 1
ATOM 1576 O O . GLU A 1 200 ? 10.635 -8.685 -18.710 1.00 94.38 200 GLU A O 1
ATOM 1581 N N . ALA A 1 201 ? 9.094 -7.075 -18.966 1.00 91.69 201 ALA A N 1
ATOM 1582 C CA . ALA A 1 201 ? 8.261 -7.783 -19.933 1.00 91.69 201 ALA A CA 1
ATOM 1583 C C . ALA A 1 201 ? 7.814 -6.803 -21.020 1.00 91.69 201 ALA A C 1
ATOM 1585 O O . ALA A 1 201 ? 7.430 -5.670 -20.708 1.00 91.69 201 ALA A O 1
ATOM 1586 N N . ASP A 1 202 ? 7.856 -7.220 -22.290 1.00 86.25 202 ASP A N 1
ATOM 1587 C CA . ASP A 1 202 ? 7.525 -6.343 -23.426 1.00 86.25 202 ASP A CA 1
ATOM 1588 C C . ASP A 1 202 ? 8.333 -5.012 -23.394 1.00 86.25 202 ASP A C 1
ATOM 1590 O O . ASP A 1 202 ? 7.789 -3.929 -23.619 1.00 86.25 202 ASP A O 1
ATOM 1594 N N . GLU A 1 203 ? 9.633 -5.074 -23.057 1.00 87.50 203 GLU A N 1
ATOM 1595 C CA . GLU A 1 203 ? 10.550 -3.913 -22.934 1.00 87.50 203 GLU A CA 1
ATOM 1596 C C . GLU A 1 203 ? 10.115 -2.867 -21.881 1.00 87.50 203 GLU A C 1
ATOM 1598 O O . GLU A 1 203 ? 10.503 -1.690 -21.926 1.00 87.50 203 GLU A O 1
ATOM 1603 N N . LYS A 1 204 ? 9.254 -3.266 -20.937 1.00 91.94 204 LYS A N 1
ATOM 1604 C CA . LYS A 1 204 ? 8.768 -2.419 -19.846 1.00 91.94 204 LYS A CA 1
ATOM 1605 C C . LYS A 1 204 ? 8.969 -3.099 -18.507 1.00 91.94 204 LYS A C 1
ATOM 1607 O O . LYS A 1 204 ? 8.639 -4.267 -18.330 1.00 91.94 204 LYS A O 1
ATOM 1612 N N . ILE A 1 205 ? 9.412 -2.318 -17.530 1.00 94.69 205 ILE A N 1
ATOM 1613 C CA . ILE A 1 205 ? 9.385 -2.716 -16.129 1.00 94.69 205 ILE A CA 1
ATOM 1614 C C . ILE A 1 205 ? 7.926 -2.741 -15.674 1.00 94.69 205 ILE A C 1
ATOM 1616 O O . ILE A 1 205 ? 7.205 -1.743 -15.787 1.00 94.69 205 ILE A O 1
ATOM 1620 N N . ARG A 1 206 ? 7.504 -3.895 -15.166 1.00 95.12 206 ARG A N 1
ATOM 1621 C CA . ARG A 1 206 ? 6.175 -4.151 -14.614 1.00 95.12 206 ARG A CA 1
ATOM 1622 C C . ARG A 1 206 ? 6.303 -4.456 -13.132 1.00 95.12 206 ARG A C 1
ATOM 1624 O O . ARG A 1 206 ? 7.220 -5.158 -12.707 1.00 95.12 206 ARG A O 1
ATOM 1631 N N . PHE A 1 207 ? 5.343 -3.961 -12.365 1.00 97.12 207 PHE A N 1
ATOM 1632 C CA . PHE A 1 207 ? 5.103 -4.449 -11.015 1.00 97.12 207 PHE A CA 1
ATOM 1633 C C . PHE A 1 207 ? 4.208 -5.682 -11.106 1.00 97.12 207 PHE A C 1
ATOM 1635 O O . PHE A 1 207 ? 3.095 -5.592 -11.624 1.00 97.12 207 PHE A O 1
ATOM 1642 N N . LEU A 1 208 ? 4.691 -6.824 -10.629 1.00 97.00 208 LEU A N 1
ATOM 1643 C CA . LEU A 1 208 ? 3.891 -8.034 -10.507 1.00 97.00 208 LEU A CA 1
ATOM 1644 C C . LEU A 1 208 ? 3.378 -8.143 -9.082 1.00 97.00 208 LEU A C 1
ATOM 1646 O O . LEU A 1 208 ? 4.175 -8.199 -8.152 1.00 97.00 208 LEU A O 1
ATOM 1650 N N . SER A 1 209 ? 2.064 -8.232 -8.916 1.00 97.06 209 SER A N 1
ATOM 1651 C CA . SER A 1 209 ? 1.443 -8.630 -7.654 1.00 97.06 209 SER A CA 1
ATOM 1652 C C . SER A 1 209 ? 0.916 -10.045 -7.796 1.00 97.06 209 SER A C 1
ATOM 1654 O O . SER A 1 209 ? 0.129 -10.308 -8.703 1.00 97.06 209 SER A O 1
ATOM 1656 N N . ARG A 1 210 ? 1.339 -10.965 -6.931 1.00 96.44 210 ARG A N 1
ATOM 1657 C CA . ARG A 1 210 ? 0.788 -12.319 -6.917 1.00 96.44 210 ARG A CA 1
ATOM 1658 C C . ARG A 1 210 ? -0.688 -12.256 -6.549 1.00 96.44 210 ARG A C 1
ATOM 1660 O O . ARG A 1 210 ? -1.062 -11.640 -5.551 1.00 96.44 210 ARG A O 1
ATOM 1667 N N . TYR A 1 211 ? -1.518 -12.917 -7.344 1.00 95.81 211 TYR A N 1
ATOM 1668 C CA . TYR A 1 211 ? -2.930 -13.038 -7.038 1.00 95.81 211 TYR A CA 1
ATOM 1669 C C . TYR A 1 211 ? -3.102 -13.950 -5.820 1.00 95.81 211 TYR A C 1
ATOM 1671 O O . TYR A 1 211 ? -2.653 -15.096 -5.823 1.00 95.81 211 TYR A O 1
ATOM 1679 N N . PHE A 1 212 ? -3.693 -13.413 -4.754 1.00 96.25 212 PHE A N 1
ATOM 1680 C CA . PHE A 1 212 ? -3.738 -14.065 -3.441 1.00 96.25 212 PHE A CA 1
ATOM 1681 C C . PHE A 1 212 ? -5.055 -14.797 -3.152 1.00 96.25 212 PHE A C 1
ATOM 1683 O O . PHE A 1 212 ? -5.183 -15.397 -2.089 1.00 96.25 212 PHE A O 1
ATOM 1690 N N . LEU A 1 213 ? -6.035 -14.730 -4.057 1.00 95.25 213 LEU A N 1
ATOM 1691 C CA . LEU A 1 213 ? -7.300 -15.450 -3.917 1.00 95.25 213 LEU A CA 1
ATOM 1692 C C . LEU A 1 213 ? -7.210 -16.805 -4.616 1.00 95.25 213 LEU A C 1
ATOM 1694 O O . LEU A 1 213 ? -6.736 -16.898 -5.750 1.00 95.25 213 LEU A O 1
ATOM 1698 N N . SER A 1 214 ? -7.714 -17.838 -3.951 1.00 92.38 214 SER A N 1
ATOM 1699 C CA . SER A 1 214 ? -8.086 -19.090 -4.613 1.00 92.38 214 SER A CA 1
ATOM 1700 C C . SER A 1 214 ? -9.438 -18.961 -5.320 1.00 92.38 214 SER A C 1
ATOM 1702 O O . SER A 1 214 ? -10.198 -18.024 -5.068 1.00 92.38 214 SER A O 1
ATOM 1704 N N . ASP A 1 215 ? -9.772 -19.933 -6.170 1.00 89.56 215 ASP A N 1
ATOM 1705 C CA . ASP A 1 215 ? -11.058 -19.957 -6.877 1.00 89.56 215 ASP A CA 1
ATOM 1706 C C . ASP A 1 215 ? -12.263 -20.109 -5.933 1.00 89.56 215 ASP A C 1
ATOM 1708 O O . ASP A 1 215 ? -13.379 -19.767 -6.313 1.00 89.56 215 ASP A O 1
ATOM 1712 N N . GLU A 1 216 ? -12.056 -20.543 -4.688 1.00 95.12 216 GLU A N 1
ATOM 1713 C CA . GLU A 1 216 ? -13.100 -20.668 -3.662 1.00 95.12 216 GLU A CA 1
ATOM 1714 C C . GLU A 1 216 ? -13.230 -19.431 -2.766 1.00 95.12 216 GLU A C 1
ATOM 1716 O O . GLU A 1 216 ? -14.075 -19.382 -1.870 1.00 95.12 216 GLU A O 1
ATOM 1721 N N . GLN A 1 217 ? -12.406 -18.411 -2.999 1.00 96.38 217 GLN A N 1
ATOM 1722 C CA . GLN A 1 217 ? -12.383 -17.194 -2.202 1.00 96.38 217 GLN A CA 1
ATOM 1723 C C . GLN A 1 217 ? -12.903 -16.000 -2.992 1.00 96.38 217 GLN A C 1
ATOM 1725 O O . GLN A 1 217 ? -12.801 -15.931 -4.218 1.00 96.38 217 GLN A O 1
ATOM 1730 N N . ILE A 1 218 ? -13.452 -15.032 -2.265 1.00 95.50 218 ILE A N 1
ATOM 1731 C CA . ILE A 1 218 ? -13.789 -13.717 -2.804 1.00 95.50 218 ILE A CA 1
ATOM 1732 C C . ILE A 1 218 ? -13.217 -12.632 -1.900 1.00 95.50 218 ILE A C 1
ATOM 1734 O O . ILE A 1 218 ? -13.125 -12.795 -0.681 1.00 95.50 218 ILE A O 1
ATOM 1738 N N . LEU A 1 219 ? -12.847 -11.513 -2.511 1.00 97.06 219 LEU A N 1
ATOM 1739 C CA . LEU A 1 219 ? -12.472 -10.301 -1.804 1.00 97.06 219 LEU A CA 1
ATOM 1740 C C . LEU A 1 219 ? -13.701 -9.404 -1.692 1.00 97.06 219 LEU A C 1
ATOM 1742 O O . LEU A 1 219 ? -14.284 -9.026 -2.703 1.00 97.06 219 LEU A O 1
ATOM 1746 N N . VAL A 1 220 ? -14.078 -9.077 -0.462 1.00 97.06 220 VAL A N 1
ATOM 1747 C CA . VAL A 1 220 ? -15.109 -8.084 -0.158 1.00 97.06 220 VAL A CA 1
ATOM 1748 C C . VAL A 1 220 ? -14.384 -6.783 0.171 1.00 97.06 220 VAL A C 1
ATOM 1750 O O . VAL A 1 220 ? -13.716 -6.705 1.208 1.00 97.06 220 VAL A O 1
ATOM 1753 N N . HIS A 1 221 ? -14.456 -5.791 -0.716 1.00 96.69 221 HIS A N 1
ATOM 1754 C CA . HIS A 1 221 ? -13.784 -4.507 -0.517 1.00 96.69 221 HIS A CA 1
ATOM 1755 C C . HIS A 1 221 ? -14.409 -3.730 0.646 1.00 96.69 221 HIS A C 1
ATOM 1757 O O . HIS A 1 221 ? -15.551 -3.975 1.028 1.00 96.69 221 HIS A O 1
ATOM 1763 N N . GLY A 1 222 ? -13.675 -2.764 1.202 1.00 96.19 222 GLY A N 1
ATOM 1764 C CA . GLY A 1 222 ? -14.202 -1.854 2.224 1.00 96.19 222 GLY A CA 1
ATOM 1765 C C . GLY A 1 222 ? -15.537 -1.210 1.830 1.00 96.19 222 GLY A C 1
ATOM 1766 O O . GLY A 1 222 ? -16.456 -1.190 2.640 1.00 96.19 222 GLY A O 1
ATOM 1767 N N . ALA A 1 223 ? -15.670 -0.780 0.571 1.00 93.06 223 ALA A N 1
ATOM 1768 C CA . ALA A 1 223 ? -16.922 -0.253 0.022 1.00 93.06 223 ALA A CA 1
ATOM 1769 C C . ALA A 1 223 ? -18.075 -1.274 0.114 1.00 93.06 223 ALA A C 1
ATOM 1771 O O . ALA A 1 223 ? -19.128 -0.965 0.663 1.00 93.06 223 ALA A O 1
ATOM 1772 N N . ASP A 1 224 ? -17.839 -2.525 -0.296 1.00 93.75 224 ASP A N 1
ATOM 1773 C CA . ASP A 1 224 ? -18.848 -3.590 -0.226 1.00 93.75 224 ASP A CA 1
ATOM 1774 C C . ASP A 1 224 ? -19.241 -3.926 1.227 1.00 93.75 224 ASP A C 1
ATOM 1776 O O . ASP A 1 224 ? -20.362 -4.360 1.504 1.00 93.75 224 ASP A O 1
ATOM 1780 N N . ILE A 1 225 ? -18.313 -3.776 2.183 1.00 96.06 225 ILE A N 1
ATOM 1781 C CA . ILE A 1 225 ? -18.595 -3.958 3.617 1.00 96.06 225 ILE A CA 1
ATOM 1782 C C . ILE A 1 225 ? -19.552 -2.864 4.100 1.00 96.06 225 ILE A C 1
ATOM 1784 O O . ILE A 1 225 ? -20.477 -3.155 4.861 1.00 96.06 225 ILE A O 1
ATOM 1788 N N . PHE A 1 226 ? -19.353 -1.629 3.647 1.00 93.94 226 PHE A N 1
ATOM 1789 C CA . PHE A 1 226 ? -20.208 -0.500 3.993 1.00 93.94 226 PHE A CA 1
ATOM 1790 C C . PHE A 1 226 ? -21.622 -0.672 3.426 1.00 93.94 226 PHE A C 1
ATOM 1792 O O . PHE A 1 226 ? -22.593 -0.555 4.179 1.00 93.94 226 PHE A O 1
ATOM 1799 N N . ASP A 1 227 ? -21.740 -1.083 2.159 1.00 90.38 227 ASP A N 1
ATOM 1800 C CA . ASP A 1 227 ? -23.027 -1.412 1.529 1.00 90.38 227 ASP A CA 1
ATOM 1801 C C . ASP A 1 227 ? -23.778 -2.501 2.313 1.00 90.38 227 ASP A C 1
ATOM 1803 O O . ASP A 1 227 ? -24.961 -2.366 2.644 1.00 90.38 227 ASP A O 1
ATOM 1807 N N . LYS A 1 228 ? -23.077 -3.585 2.676 1.00 91.94 228 LYS A N 1
ATOM 1808 C CA . LYS A 1 228 ? -23.650 -4.689 3.465 1.00 91.94 228 LYS A CA 1
ATOM 1809 C C . LYS A 1 228 ? -24.106 -4.243 4.850 1.00 91.94 228 LYS A C 1
ATOM 1811 O O . LYS A 1 228 ? -25.102 -4.766 5.350 1.00 91.94 228 LYS A O 1
ATOM 1816 N N . HIS A 1 229 ? -23.380 -3.327 5.486 1.00 91.88 229 HIS A N 1
ATOM 1817 C CA . HIS A 1 229 ? -23.749 -2.800 6.793 1.00 91.88 229 HIS A CA 1
ATOM 1818 C C . HIS A 1 229 ? -25.045 -1.987 6.732 1.00 91.88 229 HIS A C 1
ATOM 1820 O O . HIS A 1 229 ? -25.969 -2.269 7.498 1.00 91.88 229 HIS A O 1
ATOM 1826 N N . LEU A 1 230 ? -25.154 -1.046 5.788 1.00 87.12 230 LEU A N 1
ATOM 1827 C CA . LEU A 1 230 ? -26.371 -0.247 5.612 1.00 87.12 230 LEU A CA 1
ATOM 1828 C C . LEU A 1 230 ? -27.582 -1.122 5.272 1.00 87.12 230 LEU A C 1
ATOM 1830 O O . LEU A 1 230 ? -28.649 -0.967 5.867 1.00 87.12 230 LEU A O 1
ATOM 1834 N N . ALA A 1 231 ? -27.400 -2.115 4.397 1.00 85.56 231 ALA A N 1
ATOM 1835 C CA . ALA A 1 231 ? -28.458 -3.057 4.039 1.00 85.56 231 ALA A CA 1
ATOM 1836 C C . ALA A 1 231 ? -28.963 -3.911 5.222 1.00 85.56 231 ALA A C 1
ATOM 1838 O O . ALA A 1 231 ? -30.065 -4.453 5.142 1.00 85.56 231 ALA A O 1
ATOM 1839 N N . LYS A 1 232 ? -28.175 -4.060 6.299 1.00 83.00 232 LYS A N 1
ATOM 1840 C CA . LYS A 1 232 ? -28.610 -4.707 7.550 1.00 83.00 232 LYS A CA 1
ATOM 1841 C C . LYS A 1 232 ? -29.339 -3.749 8.495 1.00 83.00 232 LYS A C 1
ATOM 1843 O O . LYS A 1 232 ? -30.178 -4.213 9.263 1.00 83.00 232 LYS A O 1
ATOM 1848 N N . GLN A 1 233 ? -28.987 -2.462 8.493 1.00 76.06 233 GLN A N 1
ATOM 1849 C CA . GLN A 1 233 ? -29.607 -1.462 9.370 1.00 76.06 233 GLN A CA 1
ATOM 1850 C C . GLN A 1 233 ? -31.018 -1.089 8.909 1.00 76.06 233 GLN A C 1
ATOM 1852 O O . GLN A 1 233 ? -31.921 -0.929 9.731 1.00 76.06 233 GLN A O 1
ATOM 1857 N N . GLU A 1 234 ? -31.230 -0.988 7.600 1.00 63.66 234 GLU A N 1
ATOM 1858 C CA . GLU A 1 234 ? -32.547 -0.707 7.046 1.00 63.66 234 GLU A CA 1
ATOM 1859 C C . GLU A 1 234 ? -33.277 -2.010 6.710 1.00 63.66 234 GLU A C 1
ATOM 1861 O O . GLU A 1 234 ? -32.758 -2.865 5.994 1.00 63.66 234 GLU A O 1
ATOM 1866 N N . ASN A 1 235 ? -34.519 -2.161 7.183 1.00 54.41 235 ASN A N 1
ATOM 1867 C CA . ASN A 1 235 ? -35.443 -3.208 6.735 1.00 54.41 235 ASN A CA 1
ATOM 1868 C C . ASN A 1 235 ? -35.772 -2.980 5.237 1.00 54.41 235 ASN A C 1
ATOM 1870 O O . ASN A 1 235 ? -36.785 -2.375 4.903 1.00 54.41 235 ASN A O 1
ATOM 1874 N N . ARG A 1 236 ? -34.846 -3.393 4.357 1.00 54.09 236 ARG A N 1
ATOM 1875 C CA . ARG A 1 236 ? -34.841 -3.417 2.879 1.00 54.09 236 ARG A CA 1
ATOM 1876 C C . ARG A 1 236 ? -35.940 -2.617 2.163 1.00 54.09 236 ARG A C 1
ATOM 1878 O O . ARG A 1 236 ? -37.050 -3.116 2.014 1.00 54.09 236 ARG A O 1
ATOM 1885 N N . THR A 1 237 ? -35.569 -1.482 1.559 1.00 44.91 237 THR A N 1
ATOM 1886 C CA . THR A 1 237 ? -35.682 -1.237 0.092 1.00 44.91 237 THR A CA 1
ATOM 1887 C C . THR A 1 237 ? -35.056 0.096 -0.345 1.00 44.91 237 THR A C 1
ATOM 1889 O O . THR A 1 237 ? -34.666 0.194 -1.499 1.00 44.91 237 THR A O 1
ATOM 1892 N N . ASN A 1 238 ? -34.863 1.068 0.559 1.00 45.28 238 ASN A N 1
ATOM 1893 C CA . ASN A 1 238 ? -34.471 2.433 0.168 1.00 45.28 238 ASN A CA 1
ATOM 1894 C C . ASN A 1 238 ? -32.992 2.810 0.424 1.00 45.28 238 ASN A C 1
ATOM 1896 O O . ASN A 1 238 ? -32.521 3.756 -0.199 1.00 45.28 238 ASN A O 1
ATOM 1900 N N . ALA A 1 239 ? -32.233 2.086 1.263 1.00 43.62 239 ALA A N 1
ATOM 1901 C CA . ALA A 1 239 ? -30.844 2.446 1.613 1.00 43.62 239 ALA A CA 1
ATOM 1902 C C . ALA A 1 239 ? -29.898 2.556 0.405 1.00 43.62 239 ALA A C 1
ATOM 1904 O O . ALA A 1 239 ? -29.116 3.495 0.294 1.00 43.62 239 ALA A O 1
ATOM 1905 N N . ILE A 1 240 ? -29.981 1.578 -0.506 1.00 48.94 240 ILE A N 1
ATOM 1906 C CA . ILE A 1 240 ? -29.096 1.461 -1.678 1.00 48.94 240 ILE A CA 1
ATOM 1907 C C . ILE A 1 240 ? -29.436 2.537 -2.725 1.00 48.94 240 ILE A C 1
ATOM 1909 O O . ILE A 1 240 ? -28.585 2.913 -3.519 1.00 48.94 240 ILE A O 1
ATOM 1913 N N . GLU A 1 241 ? -30.663 3.070 -2.709 1.00 44.66 241 GLU A N 1
ATOM 1914 C CA . GLU A 1 241 ? -31.082 4.163 -3.598 1.00 44.66 241 GLU A CA 1
ATOM 1915 C C . GLU A 1 241 ? -30.773 5.558 -3.024 1.00 44.66 241 GLU A C 1
ATOM 1917 O O . GLU A 1 241 ? -30.802 6.539 -3.765 1.00 44.66 241 GLU A O 1
ATOM 1922 N N . LEU A 1 242 ? -30.464 5.668 -1.724 1.00 44.81 242 LEU A N 1
ATOM 1923 C CA . LEU A 1 242 ? -30.206 6.947 -1.045 1.00 44.81 242 LEU A CA 1
ATOM 1924 C C . LEU A 1 242 ? -28.720 7.323 -0.960 1.00 44.81 242 LEU A C 1
ATOM 1926 O O . LEU A 1 242 ? -28.413 8.502 -0.788 1.00 44.81 242 LEU A O 1
ATOM 1930 N N . TYR A 1 243 ? -27.808 6.360 -1.105 1.00 52.97 243 TYR A N 1
ATOM 1931 C CA . TYR A 1 243 ? -26.364 6.595 -1.154 1.00 52.97 243 TYR A CA 1
ATOM 1932 C C . TYR A 1 243 ? -25.833 6.224 -2.541 1.00 52.97 243 TYR A C 1
ATOM 1934 O O . TYR A 1 243 ? -25.935 5.081 -2.968 1.00 52.97 243 TYR A O 1
ATOM 1942 N N . ASP A 1 244 ? -25.235 7.180 -3.248 1.00 52.66 244 ASP A N 1
ATOM 1943 C CA . ASP A 1 244 ? -24.723 7.021 -4.620 1.00 52.66 244 ASP A CA 1
ATOM 1944 C C . ASP A 1 244 ? -23.439 6.164 -4.728 1.00 52.66 244 ASP A C 1
ATOM 1946 O O . ASP A 1 244 ? -22.743 6.199 -5.744 1.00 52.66 244 ASP A O 1
ATOM 1950 N N . GLY A 1 245 ? -23.101 5.400 -3.684 1.00 57.88 245 GLY A N 1
ATOM 1951 C CA . GLY A 1 245 ? -21.857 4.636 -3.590 1.00 57.88 245 GLY A CA 1
ATOM 1952 C C . GLY A 1 245 ? -20.607 5.495 -3.361 1.00 57.88 245 GLY A C 1
ATOM 1953 O O . GLY A 1 245 ? -19.492 4.960 -3.402 1.00 57.88 245 GLY A O 1
ATOM 1954 N N . ASN A 1 246 ? -20.746 6.806 -3.112 1.00 69.06 246 ASN A N 1
ATOM 1955 C CA . ASN A 1 246 ? -19.611 7.656 -2.783 1.00 69.06 246 ASN A CA 1
ATOM 1956 C C . ASN A 1 246 ? -19.215 7.529 -1.304 1.00 69.06 246 ASN A C 1
ATOM 1958 O O . ASN A 1 246 ? -19.723 8.213 -0.413 1.00 69.06 246 ASN A O 1
ATOM 1962 N N . TRP A 1 247 ? -18.238 6.660 -1.059 1.00 77.56 247 TRP A N 1
ATOM 1963 C CA . TRP A 1 247 ? -17.656 6.434 0.260 1.00 77.56 247 TRP A CA 1
ATOM 1964 C C . TRP A 1 247 ? -16.520 7.405 0.623 1.00 77.56 247 TRP A C 1
ATOM 1966 O O . TRP A 1 247 ? -15.888 7.212 1.653 1.00 77.56 247 TRP A O 1
ATOM 1976 N N . GLU A 1 248 ? -16.250 8.458 -0.160 1.00 71.38 248 GLU A N 1
ATOM 1977 C CA . GLU A 1 248 ? -15.160 9.430 0.096 1.00 71.38 248 GLU A CA 1
ATOM 1978 C C . GLU A 1 248 ? -15.261 10.167 1.449 1.00 71.38 248 GLU A C 1
ATOM 1980 O O . GLU A 1 248 ? -14.290 10.769 1.922 1.00 71.38 248 GLU A O 1
ATOM 1985 N N . GLU A 1 249 ? -16.431 10.116 2.084 1.00 76.62 249 GLU A N 1
ATOM 1986 C CA . GLU A 1 249 ? -16.707 10.711 3.392 1.00 76.62 249 GLU A CA 1
ATOM 1987 C C . GLU A 1 249 ? -16.722 9.682 4.538 1.00 76.62 249 GLU A C 1
ATOM 1989 O O . GLU A 1 249 ? -16.980 10.040 5.687 1.00 76.62 249 GLU A O 1
ATOM 1994 N N . ALA A 1 250 ? -16.438 8.403 4.261 1.00 87.81 250 ALA A N 1
ATOM 1995 C CA . ALA A 1 250 ? -16.509 7.357 5.274 1.00 87.81 250 ALA A CA 1
ATOM 1996 C C . ALA A 1 250 ? -15.484 7.577 6.401 1.00 87.81 250 ALA A C 1
ATOM 1998 O O . ALA A 1 250 ? -14.276 7.755 6.184 1.00 87.81 250 ALA A O 1
ATOM 1999 N N . THR A 1 251 ? -15.983 7.533 7.635 1.00 95.19 251 THR A N 1
ATOM 2000 C CA . THR A 1 251 ? -15.197 7.755 8.849 1.00 95.19 251 THR A CA 1
ATOM 2001 C C . THR A 1 251 ? -14.611 6.450 9.385 1.00 95.19 251 THR A C 1
ATOM 2003 O O . THR A 1 251 ? -15.073 5.348 9.073 1.00 95.19 251 THR A O 1
ATOM 2006 N N . PHE A 1 252 ? -13.575 6.554 10.219 1.00 97.38 252 PHE A N 1
ATOM 2007 C CA . PHE A 1 252 ? -13.009 5.405 10.924 1.00 97.38 252 PHE A CA 1
ATOM 2008 C C . PHE A 1 252 ? -14.044 4.735 11.842 1.00 97.38 252 PHE A C 1
ATOM 2010 O O . PHE A 1 252 ? -14.105 3.506 11.902 1.00 97.38 252 PHE A O 1
ATOM 2017 N N . GLN A 1 253 ? -14.873 5.541 12.511 1.00 97.38 253 GLN A N 1
ATOM 2018 C CA . GLN A 1 253 ? -15.987 5.105 13.352 1.00 97.38 253 GLN A CA 1
ATOM 2019 C C . GLN A 1 253 ? -16.960 4.229 12.557 1.00 97.38 253 GLN A C 1
ATOM 2021 O O . GLN A 1 253 ? -17.169 3.064 12.900 1.00 97.38 253 GLN A O 1
ATOM 2026 N N . PHE A 1 254 ? -17.457 4.747 11.432 1.00 95.50 254 PHE A N 1
ATOM 2027 C CA . PHE A 1 254 ? -18.363 4.020 10.551 1.00 95.50 254 PHE A CA 1
ATOM 2028 C C . PHE A 1 254 ? -17.734 2.723 10.024 1.00 95.50 254 PHE A C 1
ATOM 2030 O O . PHE A 1 254 ? -18.368 1.669 10.028 1.00 95.50 254 PHE A O 1
ATOM 2037 N N . ALA A 1 255 ? -16.451 2.752 9.644 1.00 97.25 255 ALA A N 1
ATOM 2038 C CA . ALA A 1 255 ? -15.748 1.541 9.228 1.00 97.25 255 ALA A CA 1
ATOM 2039 C C . ALA A 1 255 ? -15.683 0.487 10.350 1.00 97.25 255 ALA A C 1
ATOM 2041 O O . ALA A 1 255 ? -15.861 -0.706 10.085 1.00 97.25 255 ALA A O 1
ATOM 2042 N N . CYS A 1 256 ? -15.476 0.910 11.602 1.00 98.31 256 CYS A N 1
ATOM 2043 C CA . CYS A 1 256 ? -15.513 0.016 12.758 1.00 98.31 256 CYS A CA 1
ATOM 2044 C C . CYS A 1 256 ? -16.888 -0.627 12.952 1.00 98.31 256 CYS A C 1
ATOM 2046 O O . CYS A 1 256 ? -16.974 -1.839 13.173 1.00 98.31 256 CYS A O 1
ATOM 2048 N N . GLU A 1 257 ? -17.954 0.165 12.865 1.00 97.06 257 GLU A N 1
ATOM 2049 C CA . GLU A 1 257 ? -19.335 -0.314 12.982 1.00 97.06 257 GLU A CA 1
ATOM 2050 C C . GLU A 1 257 ? -19.689 -1.297 11.867 1.00 97.06 257 GLU A C 1
ATOM 2052 O O . GLU A 1 257 ? -20.201 -2.388 12.138 1.00 97.06 257 GLU A O 1
ATOM 2057 N N . ALA A 1 258 ? -19.331 -0.962 10.627 1.00 97.00 258 ALA A N 1
ATOM 2058 C CA . ALA A 1 258 ? -19.578 -1.806 9.471 1.00 97.00 258 ALA A CA 1
ATOM 2059 C C . ALA A 1 258 ? -18.859 -3.155 9.588 1.00 97.00 258 ALA A C 1
ATOM 2061 O O . ALA A 1 258 ? -19.486 -4.204 9.427 1.00 97.00 258 ALA A O 1
ATOM 2062 N N . ILE A 1 259 ? -17.575 -3.161 9.960 1.00 98.44 259 ILE A N 1
ATOM 2063 C CA . ILE A 1 259 ? -16.818 -4.405 10.162 1.00 98.44 259 ILE A CA 1
ATOM 2064 C C . ILE A 1 259 ? -17.429 -5.244 11.294 1.00 98.44 259 ILE A C 1
ATOM 2066 O O . ILE A 1 259 ? -17.638 -6.444 11.108 1.00 98.44 259 ILE A O 1
ATOM 2070 N N . ARG A 1 260 ? -17.770 -4.635 12.439 1.00 97.81 260 ARG A N 1
ATOM 2071 C CA . ARG A 1 260 ? -18.394 -5.345 13.575 1.00 97.81 260 ARG A CA 1
ATOM 2072 C C . ARG A 1 260 ? -19.767 -5.916 13.227 1.00 97.81 260 ARG A C 1
ATOM 2074 O O . ARG A 1 260 ? -20.115 -7.001 13.683 1.00 97.81 260 ARG A O 1
ATOM 2081 N N . SER A 1 261 ? -20.535 -5.212 12.404 1.00 96.88 261 SER A N 1
ATOM 2082 C CA . SER A 1 261 ? -21.860 -5.642 11.957 1.00 96.88 261 SER A CA 1
ATOM 2083 C C . SER A 1 261 ? -21.802 -6.758 10.911 1.00 96.88 261 SER A C 1
ATOM 2085 O O . SER A 1 261 ? -22.618 -7.688 10.929 1.00 96.88 261 SER A O 1
ATOM 2087 N N . VAL A 1 262 ? -20.861 -6.680 9.968 1.00 96.69 262 VAL A N 1
ATOM 2088 C CA . VAL A 1 262 ? -20.743 -7.657 8.879 1.00 96.69 262 VAL A CA 1
ATOM 2089 C C . VAL A 1 262 ? -20.036 -8.930 9.352 1.00 96.69 262 VAL A C 1
ATOM 2091 O O . VAL A 1 262 ? -20.503 -10.014 9.005 1.00 96.69 262 VAL A O 1
ATOM 2094 N N . TYR A 1 263 ? -19.007 -8.813 10.198 1.00 97.12 263 TYR A N 1
ATOM 2095 C CA . TYR A 1 263 ? -18.160 -9.925 10.654 1.00 97.12 263 TYR A CA 1
ATOM 2096 C C . TYR A 1 263 ? -18.023 -9.979 12.190 1.00 97.12 263 TYR A C 1
ATOM 2098 O O . TYR A 1 263 ? -16.914 -9.857 12.711 1.00 97.12 263 TYR A O 1
ATOM 2106 N N . PRO A 1 264 ? -19.112 -10.167 12.959 1.00 96.44 264 PRO A N 1
ATOM 2107 C CA . PRO A 1 264 ? -19.084 -10.035 14.421 1.00 96.44 264 PRO A CA 1
ATOM 2108 C C . PRO A 1 264 ? -18.100 -10.984 15.126 1.00 96.44 264 PRO A C 1
ATOM 2110 O O . PRO A 1 264 ? -17.520 -10.601 16.139 1.00 96.44 264 PRO A O 1
ATOM 2113 N N . GLY A 1 265 ? -17.873 -12.192 14.594 1.00 96.56 265 GLY A N 1
ATOM 2114 C CA . GLY A 1 265 ? -16.949 -13.175 15.177 1.00 96.56 265 GLY A CA 1
ATOM 2115 C C . GLY A 1 265 ? -15.465 -12.851 14.970 1.00 96.56 265 GLY A C 1
ATOM 2116 O O . GLY A 1 265 ? -14.640 -13.202 15.809 1.00 96.56 265 GLY A O 1
ATOM 2117 N N . GLN A 1 266 ? -15.123 -12.151 13.883 1.00 97.75 266 GLN A N 1
ATOM 2118 C CA . GLN A 1 266 ? -13.740 -11.878 13.457 1.00 97.75 266 GLN A CA 1
ATOM 2119 C C . GLN A 1 266 ? -13.390 -10.387 13.510 1.00 97.75 266 GLN A C 1
ATOM 2121 O O . GLN A 1 266 ? -12.271 -9.993 13.176 1.00 97.75 266 GLN A O 1
ATOM 2126 N N . ALA A 1 267 ? -14.335 -9.544 13.936 1.00 97.81 267 ALA A N 1
ATOM 2127 C CA . ALA A 1 267 ? -14.215 -8.095 13.880 1.00 97.81 267 ALA A CA 1
ATOM 2128 C C . ALA A 1 267 ? -12.938 -7.584 14.551 1.00 97.81 267 ALA A C 1
ATOM 2130 O O . ALA A 1 267 ? -12.269 -6.722 13.994 1.00 97.81 267 ALA A O 1
ATOM 2131 N N . ASN A 1 268 ? -12.564 -8.133 15.710 1.00 97.69 268 ASN A N 1
ATOM 2132 C CA . ASN A 1 268 ? -11.370 -7.689 16.428 1.00 97.69 268 ASN A CA 1
ATOM 2133 C C . ASN A 1 268 ? -10.086 -7.923 15.621 1.00 97.69 268 ASN A C 1
ATOM 2135 O O . ASN A 1 268 ? -9.263 -7.016 15.520 1.00 97.69 268 ASN A O 1
ATOM 2139 N N . ASP A 1 269 ? -9.919 -9.095 15.012 1.00 97.94 269 ASP A N 1
ATOM 2140 C CA . ASP A 1 269 ? -8.718 -9.406 14.231 1.00 97.94 269 ASP A CA 1
ATOM 2141 C C . ASP A 1 269 ? -8.678 -8.607 12.925 1.00 97.94 269 ASP A C 1
ATOM 2143 O O . ASP A 1 269 ? -7.635 -8.052 12.562 1.00 97.94 269 ASP A O 1
ATOM 2147 N N . ILE A 1 270 ? -9.832 -8.457 12.267 1.00 98.69 270 ILE A N 1
ATOM 2148 C CA . ILE A 1 270 ? -9.976 -7.636 11.059 1.00 98.69 270 ILE A CA 1
ATOM 2149 C C . ILE A 1 270 ? -9.652 -6.166 11.364 1.00 98.69 270 ILE A C 1
ATOM 2151 O O . ILE A 1 270 ? -8.872 -5.549 10.639 1.00 98.69 270 ILE A O 1
ATOM 2155 N N . LEU A 1 271 ? -10.189 -5.606 12.452 1.00 98.75 271 LEU A N 1
ATOM 2156 C CA . LEU A 1 271 ? -9.931 -4.220 12.853 1.00 98.75 271 LEU A CA 1
ATOM 2157 C C . LEU A 1 271 ? -8.476 -3.999 13.258 1.00 98.75 271 LEU A C 1
ATOM 2159 O O . LEU A 1 271 ? -7.895 -2.976 12.903 1.00 98.75 271 LEU A O 1
ATOM 2163 N N . ARG A 1 272 ? -7.849 -4.957 13.947 1.00 98.19 272 ARG A N 1
ATOM 2164 C CA . ARG A 1 272 ? -6.418 -4.876 14.272 1.00 98.19 272 ARG A CA 1
ATOM 2165 C C . ARG A 1 272 ? -5.561 -4.860 13.008 1.00 98.19 272 ARG A C 1
ATOM 2167 O O . ARG A 1 272 ? -4.644 -4.045 12.912 1.00 98.19 272 ARG A O 1
ATOM 2174 N N . ALA A 1 273 ? -5.863 -5.703 12.023 1.00 98.50 273 ALA A N 1
ATOM 2175 C CA . ALA A 1 273 ? -5.164 -5.690 10.739 1.00 98.50 273 ALA A CA 1
ATOM 2176 C C . ALA A 1 273 ? -5.405 -4.383 9.956 1.00 98.50 273 ALA A C 1
ATOM 2178 O O . ALA A 1 273 ? -4.452 -3.799 9.434 1.00 98.50 273 ALA A O 1
ATOM 2179 N N . TYR A 1 274 ? -6.638 -3.871 9.961 1.00 98.69 274 TYR A N 1
ATOM 2180 C CA . TYR A 1 274 ? -6.985 -2.583 9.357 1.00 98.69 274 TYR A CA 1
ATOM 2181 C C . TYR A 1 274 ? -6.206 -1.421 9.994 1.00 98.69 274 TYR A C 1
ATOM 2183 O O . TYR A 1 274 ? -5.576 -0.631 9.293 1.00 98.69 274 TYR A O 1
ATOM 2191 N N . VAL A 1 275 ? -6.142 -1.361 11.327 1.00 98.38 275 VAL A N 1
ATOM 2192 C CA . VAL A 1 275 ? -5.367 -0.346 12.060 1.00 98.38 275 VAL A CA 1
ATOM 2193 C C . VAL A 1 275 ? -3.863 -0.466 11.793 1.00 98.38 275 VAL A C 1
ATOM 2195 O O . VAL A 1 275 ? -3.193 0.555 11.630 1.00 98.38 275 VAL A O 1
ATOM 2198 N N . ARG A 1 276 ? -3.317 -1.687 11.674 1.00 98.31 276 ARG A N 1
ATOM 2199 C CA . ARG A 1 276 ? -1.911 -1.895 11.270 1.00 98.31 276 ARG A CA 1
ATOM 2200 C C . ARG A 1 276 ? -1.624 -1.320 9.887 1.00 98.31 276 ARG A C 1
ATOM 2202 O O . ARG A 1 276 ? -0.592 -0.677 9.706 1.00 98.31 276 ARG A O 1
ATOM 2209 N N . MET A 1 277 ? -2.535 -1.510 8.933 1.00 98.69 277 MET A N 1
ATOM 2210 C CA . MET A 1 277 ? -2.427 -0.916 7.600 1.00 98.69 277 MET A CA 1
ATOM 2211 C C . MET A 1 277 ? -2.475 0.618 7.656 1.00 98.69 277 MET A C 1
ATOM 2213 O O . MET A 1 277 ? -1.625 1.264 7.048 1.00 98.69 277 MET A O 1
ATOM 2217 N N . LEU A 1 278 ? -3.391 1.212 8.429 1.00 98.31 278 LEU A N 1
ATOM 2218 C CA . LEU A 1 278 ? -3.462 2.673 8.587 1.00 98.31 278 LEU A CA 1
ATOM 2219 C C . LEU A 1 278 ? -2.189 3.252 9.224 1.00 98.31 278 LEU A C 1
ATOM 2221 O O . LEU A 1 278 ? -1.712 4.312 8.817 1.00 98.31 278 LEU A O 1
ATOM 2225 N N . ALA A 1 279 ? -1.604 2.549 10.196 1.00 98.00 279 ALA A N 1
ATOM 2226 C CA . ALA A 1 279 ? -0.336 2.940 10.803 1.00 98.00 279 ALA A CA 1
ATOM 2227 C C . ALA A 1 279 ? 0.840 2.817 9.821 1.00 98.00 279 ALA A C 1
ATOM 2229 O O . ALA A 1 279 ? 1.699 3.699 9.783 1.00 98.00 279 ALA A O 1
ATOM 2230 N N . PHE A 1 280 ? 0.857 1.781 8.978 1.00 98.38 280 PHE A N 1
ATOM 2231 C CA . PHE A 1 280 ? 1.795 1.689 7.857 1.00 98.38 280 PHE A CA 1
ATOM 2232 C C . PHE A 1 280 ? 1.641 2.870 6.892 1.00 98.38 280 PHE A C 1
ATOM 2234 O O . PHE A 1 280 ? 2.634 3.538 6.596 1.00 98.38 280 PHE A O 1
ATOM 2241 N N . ASP A 1 281 ? 0.415 3.189 6.468 1.00 98.25 281 ASP A N 1
ATOM 2242 C CA . ASP A 1 281 ? 0.138 4.325 5.584 1.00 98.25 281 ASP A CA 1
ATOM 2243 C C . ASP A 1 281 ? 0.572 5.656 6.231 1.00 98.25 281 ASP A C 1
ATOM 2245 O O . ASP A 1 281 ? 1.111 6.528 5.546 1.00 98.25 281 ASP A O 1
ATOM 2249 N N . ALA A 1 282 ? 0.447 5.793 7.557 1.00 97.56 282 ALA A N 1
ATOM 2250 C CA . ALA A 1 282 ? 0.979 6.929 8.308 1.00 97.56 282 ALA A CA 1
ATOM 2251 C C . ALA A 1 282 ? 2.516 6.983 8.307 1.00 97.56 282 ALA A C 1
ATOM 2253 O O . ALA A 1 282 ? 3.086 8.064 8.141 1.00 97.56 282 ALA A O 1
ATOM 2254 N N . ILE A 1 283 ? 3.206 5.849 8.434 1.00 97.81 283 ILE A N 1
ATOM 2255 C CA . ILE A 1 283 ? 4.675 5.788 8.383 1.00 97.81 283 ILE A CA 1
ATOM 2256 C C . ILE A 1 283 ? 5.188 6.185 6.995 1.00 97.81 283 ILE A C 1
ATOM 2258 O O . ILE A 1 283 ? 6.087 7.017 6.899 1.00 97.81 283 ILE A O 1
ATOM 2262 N N . VAL A 1 284 ? 4.602 5.656 5.917 1.00 98.00 284 VAL A N 1
ATOM 2263 C CA . VAL A 1 284 ? 5.109 5.882 4.546 1.00 98.00 284 VAL A CA 1
ATOM 2264 C C . VAL A 1 284 ? 4.513 7.113 3.856 1.00 98.00 284 VAL A C 1
ATOM 2266 O O . VAL A 1 284 ? 5.117 7.652 2.927 1.00 98.00 284 VAL A O 1
ATOM 2269 N N . GLY A 1 285 ? 3.357 7.591 4.318 1.00 97.62 285 GLY A N 1
ATOM 2270 C CA . GLY A 1 285 ? 2.631 8.725 3.741 1.00 97.62 285 GLY A CA 1
ATOM 2271 C C . GLY A 1 285 ? 1.848 8.377 2.485 1.00 97.62 285 GLY A C 1
ATOM 2272 O O . GLY A 1 285 ? 1.959 9.080 1.477 1.00 97.62 285 GLY A O 1
ATOM 2273 N N . ASN A 1 286 ? 1.096 7.278 2.537 1.00 97.56 286 ASN A N 1
ATOM 2274 C CA . ASN A 1 286 ? 0.221 6.862 1.448 1.00 97.56 286 ASN A CA 1
ATOM 2275 C C . ASN A 1 286 ? -1.094 7.652 1.471 1.00 97.56 286 ASN A C 1
ATOM 2277 O O . ASN A 1 286 ? -1.854 7.558 2.428 1.00 97.56 286 ASN A O 1
ATOM 2281 N N . ASN A 1 287 ? -1.369 8.390 0.395 1.00 93.50 287 ASN A N 1
ATOM 2282 C CA . ASN A 1 287 ? -2.515 9.307 0.313 1.00 93.50 287 ASN A CA 1
ATOM 2283 C C . ASN A 1 287 ? -3.706 8.751 -0.479 1.00 93.50 287 ASN A C 1
ATOM 2285 O O . ASN A 1 287 ? -4.606 9.511 -0.820 1.00 93.50 287 ASN A O 1
ATOM 2289 N N . ASP A 1 288 ? -3.681 7.469 -0.842 1.00 94.44 288 ASP A N 1
ATOM 2290 C CA . ASP A 1 288 ? -4.656 6.878 -1.771 1.00 94.44 288 ASP A CA 1
ATOM 2291 C C . ASP A 1 288 ? -5.198 5.537 -1.251 1.00 94.44 288 ASP A C 1
ATOM 2293 O O . ASP A 1 288 ? -5.481 4.607 -2.007 1.00 94.44 288 ASP A O 1
ATOM 2297 N N . ARG A 1 289 ? -5.313 5.397 0.077 1.00 95.69 289 ARG A N 1
ATOM 2298 C CA . ARG A 1 289 ? -5.927 4.221 0.712 1.00 95.69 289 ARG A CA 1
ATOM 2299 C C . ARG A 1 289 ? -7.451 4.360 0.735 1.00 95.69 289 ARG A C 1
ATOM 2301 O O . ARG A 1 289 ? -8.059 4.475 1.796 1.00 95.69 289 ARG A O 1
ATOM 2308 N N . HIS A 1 290 ? -8.073 4.353 -0.438 1.00 92.38 290 HIS A N 1
ATOM 2309 C CA . HIS A 1 290 ? -9.532 4.367 -0.551 1.00 92.38 290 HIS A CA 1
ATOM 2310 C C . HIS A 1 290 ? -10.151 2.991 -0.253 1.00 92.38 290 HIS A C 1
ATOM 2312 O O . HIS A 1 290 ? -9.461 1.973 -0.165 1.00 92.38 290 HIS A O 1
ATOM 2318 N N . HIS A 1 291 ? -11.479 2.941 -0.135 1.00 93.06 291 HIS A N 1
ATOM 2319 C CA . HIS A 1 291 ? -12.252 1.769 0.314 1.00 93.06 291 HIS A CA 1
ATOM 2320 C C . HIS A 1 291 ? -12.252 0.569 -0.646 1.00 93.06 291 HIS A C 1
ATOM 2322 O O . HIS A 1 291 ? -12.793 -0.477 -0.312 1.00 93.06 291 HIS A O 1
ATOM 2328 N N . TYR A 1 292 ? -11.608 0.695 -1.806 1.00 92.75 292 TYR A N 1
ATOM 2329 C CA . TYR A 1 292 ? -11.360 -0.413 -2.735 1.00 92.75 292 TYR A CA 1
ATOM 2330 C C . TYR A 1 292 ? -9.915 -0.943 -2.656 1.00 92.75 292 TYR A C 1
ATOM 2332 O O . TYR A 1 292 ? -9.624 -1.982 -3.236 1.00 92.75 292 TYR A O 1
ATOM 2340 N N . ASN A 1 293 ? -9.024 -0.282 -1.901 1.00 95.88 293 ASN A N 1
ATOM 2341 C CA . ASN A 1 293 ? -7.607 -0.654 -1.738 1.00 95.88 293 ASN A CA 1
ATOM 2342 C C . ASN A 1 293 ? -7.331 -1.442 -0.446 1.00 95.88 293 ASN A C 1
ATOM 2344 O O . ASN A 1 293 ? -6.198 -1.479 0.043 1.00 95.88 293 ASN A O 1
ATOM 2348 N N . TRP A 1 294 ? -8.378 -2.029 0.129 1.00 97.81 294 TRP A N 1
ATOM 2349 C CA . TRP A 1 294 ? -8.341 -2.985 1.231 1.00 97.81 294 TRP A CA 1
ATOM 2350 C C . TRP A 1 294 ? -9.647 -3.786 1.248 1.00 97.81 294 TRP A C 1
ATOM 2352 O O . TRP A 1 294 ? -10.639 -3.390 0.629 1.00 97.81 294 TRP A O 1
ATOM 2362 N N . GLY A 1 295 ? -9.658 -4.925 1.935 1.00 98.12 295 GLY A N 1
ATOM 2363 C CA . GLY A 1 295 ? -10.871 -5.720 2.071 1.00 98.12 295 GLY A CA 1
ATOM 2364 C C . GLY A 1 295 ? -10.716 -6.911 3.004 1.00 98.12 295 GLY A C 1
ATOM 2365 O O . GLY A 1 295 ? -9.704 -7.078 3.687 1.00 98.12 295 GLY A O 1
ATOM 2366 N N . VAL A 1 296 ? -11.744 -7.749 3.015 1.00 98.69 296 VAL A N 1
ATOM 2367 C CA . VAL A 1 296 ? -11.802 -9.000 3.772 1.00 98.69 296 VAL A CA 1
ATOM 2368 C C . VAL A 1 296 ? -11.951 -10.146 2.783 1.00 98.69 296 VAL A C 1
ATOM 2370 O O . VAL A 1 296 ? -12.795 -10.098 1.888 1.00 98.69 296 VAL A O 1
ATOM 2373 N N . VAL A 1 297 ? -11.113 -11.167 2.927 1.00 98.56 297 VAL A N 1
ATOM 2374 C CA . VAL A 1 297 ? -11.220 -12.405 2.159 1.00 98.56 297 VAL A CA 1
ATOM 2375 C C . VAL A 1 297 ? -12.187 -13.331 2.877 1.00 98.56 297 VAL A C 1
ATOM 2377 O O . VAL A 1 297 ? -12.030 -13.595 4.071 1.00 98.56 297 VAL A O 1
ATOM 2380 N N . ILE A 1 298 ? -13.170 -13.835 2.139 1.00 98.00 298 ILE A N 1
ATOM 2381 C CA . ILE A 1 298 ? -14.118 -14.835 2.630 1.00 98.00 298 ILE A CA 1
ATOM 2382 C C . ILE A 1 298 ? -14.127 -16.051 1.709 1.00 98.00 298 ILE A C 1
ATOM 2384 O O . ILE A 1 298 ? -13.783 -15.954 0.528 1.00 98.00 298 ILE A O 1
ATOM 2388 N N . HIS A 1 299 ? -14.550 -17.186 2.252 1.00 96.81 299 HIS A N 1
ATOM 2389 C CA . HIS A 1 299 ? -14.794 -18.391 1.476 1.00 96.81 299 HIS A CA 1
ATOM 2390 C C . HIS A 1 299 ? -16.210 -18.362 0.889 1.00 96.81 299 HIS A C 1
ATOM 2392 O O . HIS A 1 299 ? -17.152 -18.004 1.589 1.00 96.81 299 HIS A O 1
ATOM 2398 N N . LYS A 1 300 ? -16.395 -18.795 -0.361 1.00 94.06 300 LYS A N 1
ATOM 2399 C CA . LYS A 1 300 ? -17.719 -18.839 -1.020 1.00 94.06 300 LYS A CA 1
ATOM 2400 C C . LYS A 1 300 ? -18.724 -19.742 -0.295 1.00 94.06 300 LYS A C 1
ATOM 2402 O O . LYS A 1 300 ? -19.914 -19.461 -0.293 1.00 94.06 300 LYS A O 1
ATOM 2407 N N . ASN A 1 301 ? -18.212 -20.814 0.310 1.00 93.25 301 ASN A N 1
ATOM 2408 C CA . ASN A 1 301 ? -18.973 -21.837 1.041 1.00 93.25 301 ASN A CA 1
ATOM 2409 C C . ASN A 1 301 ? -18.659 -21.871 2.555 1.00 93.25 301 ASN A C 1
ATOM 2411 O O . ASN A 1 301 ? -18.734 -22.943 3.157 1.00 93.25 301 ASN A O 1
ATOM 2415 N N . ASP A 1 302 ? -18.175 -20.761 3.129 1.00 90.06 302 ASP A N 1
ATOM 2416 C CA . ASP A 1 302 ? -17.899 -20.612 4.573 1.00 90.06 302 ASP A CA 1
ATOM 2417 C C . ASP A 1 302 ? -16.982 -21.695 5.196 1.00 90.06 302 ASP A C 1
ATOM 2419 O O . ASP A 1 302 ? -17.135 -22.079 6.351 1.00 90.06 302 ASP A O 1
ATOM 2423 N N . GLN A 1 303 ? -16.006 -22.214 4.436 1.00 91.12 303 GLN A N 1
ATOM 2424 C CA . GLN A 1 303 ? -15.076 -23.260 4.907 1.00 91.12 303 GLN A CA 1
ATOM 2425 C C . GLN A 1 303 ? -13.892 -22.712 5.716 1.00 91.12 303 GLN A C 1
ATOM 2427 O O . GLN A 1 303 ? -13.128 -23.479 6.299 1.00 91.12 303 GLN A O 1
ATOM 2432 N N . HIS A 1 304 ? -13.715 -21.394 5.744 1.00 94.06 304 HIS A N 1
ATOM 2433 C CA . HIS A 1 304 ? -12.798 -20.726 6.656 1.00 94.06 304 HIS A CA 1
ATOM 2434 C C . HIS A 1 304 ? -13.406 -19.408 7.122 1.00 94.06 304 HIS A C 1
ATOM 2436 O O . HIS A 1 304 ? -14.213 -18.796 6.419 1.00 94.06 304 HIS A O 1
ATOM 2442 N N . GLU A 1 305 ? -12.956 -18.946 8.284 1.00 96.88 305 GLU A N 1
ATOM 2443 C CA . GLU A 1 305 ? -13.389 -17.668 8.837 1.00 96.88 305 GLU A CA 1
ATOM 2444 C C . GLU A 1 305 ? -12.910 -16.485 7.974 1.00 96.88 305 GLU A C 1
ATOM 2446 O O . GLU A 1 305 ? -11.806 -16.540 7.412 1.00 96.88 305 GLU A O 1
ATOM 2451 N N . PRO A 1 306 ? -13.703 -15.404 7.862 1.00 98.12 306 PRO A N 1
ATOM 2452 C CA . PRO A 1 306 ? -13.285 -14.159 7.226 1.00 98.12 306 PRO A CA 1
ATOM 2453 C C . PRO A 1 306 ? -11.986 -13.602 7.818 1.00 98.12 306 PRO A C 1
ATOM 2455 O O . PRO A 1 306 ? -11.830 -13.537 9.037 1.00 98.12 306 PRO A O 1
ATOM 2458 N N . TYR A 1 307 ? -11.069 -13.132 6.972 1.00 98.44 307 TYR A N 1
ATOM 2459 C CA . TYR A 1 307 ? -9.826 -12.502 7.430 1.00 98.44 307 TYR A CA 1
ATOM 2460 C C . TYR A 1 307 ? -9.458 -11.281 6.588 1.00 98.44 307 TYR A C 1
ATOM 2462 O O . TYR A 1 307 ? -9.811 -11.177 5.414 1.00 98.44 307 TYR A O 1
ATOM 2470 N N . PHE A 1 308 ? -8.743 -10.329 7.188 1.00 98.69 308 PHE A N 1
ATOM 2471 C CA . PHE A 1 308 ? -8.288 -9.133 6.480 1.00 98.69 308 PHE A CA 1
ATOM 2472 C C . PHE A 1 308 ? -7.329 -9.514 5.347 1.00 98.69 308 PHE A C 1
ATOM 2474 O O . PHE A 1 308 ? -6.388 -10.284 5.559 1.00 98.69 308 PHE A O 1
ATOM 2481 N N . SER A 1 309 ? -7.565 -8.991 4.144 1.00 98.56 309 SER A N 1
ATOM 2482 C CA . SER A 1 309 ? -6.753 -9.327 2.975 1.00 98.56 309 SER A CA 1
ATOM 2483 C C . SER A 1 309 ? -5.282 -8.954 3.187 1.00 98.56 309 SER A C 1
ATOM 2485 O O . SER A 1 309 ? -4.986 -8.027 3.947 1.00 98.56 309 SER A O 1
ATOM 2487 N N . PRO A 1 310 ? -4.341 -9.579 2.457 1.00 98.62 310 PRO A N 1
ATOM 2488 C CA . PRO A 1 310 ? -3.027 -8.978 2.293 1.00 98.62 310 PRO A CA 1
ATOM 2489 C C . PRO A 1 310 ? -3.173 -7.513 1.854 1.00 98.62 310 PRO A C 1
ATOM 2491 O O . PRO A 1 310 ? -4.096 -7.180 1.111 1.00 98.62 310 PRO A O 1
ATOM 2494 N N . VAL A 1 311 ? -2.299 -6.622 2.310 1.00 98.62 311 VAL A N 1
ATOM 2495 C CA . VAL A 1 311 ? -2.305 -5.221 1.877 1.00 98.62 311 VAL A CA 1
ATOM 2496 C C . VAL A 1 311 ? -1.786 -5.156 0.442 1.00 98.62 311 VAL A C 1
ATOM 2498 O O . VAL A 1 311 ? -0.701 -5.657 0.141 1.00 98.62 311 VAL A O 1
ATOM 2501 N N . TYR A 1 312 ? -2.561 -4.536 -0.443 1.00 97.44 312 TYR A N 1
ATOM 2502 C CA . TYR A 1 312 ? -2.255 -4.366 -1.865 1.00 97.44 312 TYR A CA 1
ATOM 2503 C C . TYR A 1 312 ? -2.406 -2.893 -2.276 1.00 97.44 312 TYR A C 1
ATOM 2505 O O . TYR A 1 312 ? -2.776 -2.058 -1.460 1.00 97.44 312 TYR A O 1
ATOM 2513 N N . ASP A 1 313 ? -2.041 -2.553 -3.512 1.00 95.19 313 ASP A N 1
ATOM 2514 C CA . ASP A 1 313 ? -2.196 -1.213 -4.115 1.00 95.19 313 ASP A CA 1
ATOM 2515 C C . ASP A 1 313 ? -1.707 -0.050 -3.231 1.00 95.19 313 ASP A C 1
ATOM 2517 O O . ASP A 1 313 ? -2.464 0.787 -2.745 1.00 95.19 313 ASP A O 1
ATOM 2521 N N . SER A 1 314 ? -0.402 -0.043 -2.946 1.00 96.00 314 SER A N 1
ATOM 2522 C CA . SER A 1 314 ? 0.213 0.926 -2.024 1.00 96.00 314 SER A CA 1
ATOM 2523 C C . SER A 1 314 ? 1.079 1.969 -2.729 1.00 96.00 314 SER A C 1
ATOM 2525 O O . SER A 1 314 ? 1.855 2.641 -2.069 1.00 96.00 314 SER A O 1
ATOM 2527 N N . ALA A 1 315 ? 0.989 2.133 -4.051 1.00 94.25 315 ALA A N 1
ATOM 2528 C CA . ALA A 1 315 ? 1.978 2.867 -4.856 1.00 94.25 315 ALA A CA 1
ATOM 2529 C C . ALA A 1 315 ? 2.149 4.368 -4.521 1.00 94.25 315 ALA A C 1
ATOM 2531 O O . ALA A 1 315 ? 3.100 5.005 -4.978 1.00 94.25 315 ALA A O 1
ATOM 2532 N N . ARG A 1 316 ? 1.231 4.974 -3.759 1.00 95.44 316 ARG A N 1
ATOM 2533 C CA . ARG A 1 316 ? 1.030 6.432 -3.702 1.00 95.44 316 ARG A CA 1
ATOM 2534 C C . ARG A 1 316 ? 1.712 7.110 -2.509 1.00 95.44 316 ARG A C 1
ATOM 2536 O O . ARG A 1 316 ? 1.152 8.017 -1.891 1.00 95.44 316 ARG A O 1
ATOM 2543 N N . ALA A 1 317 ? 2.961 6.725 -2.245 1.00 97.06 317 ALA A N 1
ATOM 2544 C CA . ALA A 1 317 ? 3.806 7.268 -1.177 1.00 97.06 317 ALA A CA 1
ATOM 2545 C C . ALA A 1 317 ? 5.251 7.554 -1.648 1.00 97.06 317 ALA A C 1
ATOM 2547 O O . ALA A 1 317 ? 5.568 7.407 -2.826 1.00 97.06 317 ALA A O 1
ATOM 2548 N N . LEU A 1 318 ? 6.130 8.006 -0.743 1.00 97.19 318 LEU A N 1
ATOM 2549 C CA . LEU A 1 318 ? 7.595 8.067 -0.935 1.00 97.19 318 LEU A CA 1
ATOM 2550 C C . LEU A 1 318 ? 8.076 8.645 -2.284 1.00 97.19 318 LEU A C 1
ATOM 2552 O O . LEU A 1 318 ? 8.901 8.064 -2.988 1.00 97.19 318 LEU A O 1
ATOM 2556 N N . PHE A 1 319 ? 7.572 9.828 -2.635 1.00 96.88 319 PHE A N 1
ATOM 2557 C CA . PHE A 1 319 ? 7.962 10.585 -3.832 1.00 96.88 319 PHE A CA 1
ATOM 2558 C C . PHE A 1 319 ? 7.705 9.874 -5.174 1.00 96.88 319 PHE A C 1
ATOM 2560 O O . PHE A 1 319 ? 8.335 10.236 -6.174 1.00 96.88 319 PHE A O 1
ATOM 2567 N N . TRP A 1 320 ? 6.757 8.929 -5.230 1.00 95.38 320 TRP A N 1
ATOM 2568 C CA . TRP A 1 320 ? 6.383 8.193 -6.451 1.00 95.38 320 TRP A CA 1
ATOM 2569 C C . TRP A 1 320 ? 6.133 9.102 -7.674 1.00 95.38 320 TRP A C 1
ATOM 2571 O O . TRP A 1 320 ? 6.443 8.740 -8.805 1.00 95.38 320 TRP A O 1
ATOM 2581 N N . ASN A 1 321 ? 5.619 10.318 -7.447 1.00 94.62 321 ASN A N 1
ATOM 2582 C CA . ASN A 1 321 ? 5.278 11.311 -8.473 1.00 94.62 321 ASN A CA 1
ATOM 2583 C C . ASN A 1 321 ? 6.292 12.465 -8.617 1.00 94.62 321 ASN A C 1
ATOM 2585 O O . ASN A 1 321 ? 5.969 13.523 -9.173 1.00 94.62 321 ASN A O 1
ATOM 2589 N N . HIS A 1 322 ? 7.504 12.316 -8.083 1.00 95.56 322 HIS A N 1
ATOM 2590 C CA . HIS A 1 322 ? 8.578 13.298 -8.240 1.00 95.56 322 HIS A CA 1
ATOM 2591 C C . HIS A 1 322 ? 9.637 12.756 -9.195 1.00 95.56 322 HIS A C 1
ATOM 2593 O O . HIS A 1 322 ? 10.167 11.672 -8.974 1.00 95.56 322 HIS A O 1
ATOM 2599 N N . ALA A 1 323 ? 9.971 13.522 -10.233 1.00 95.75 323 ALA A N 1
ATOM 2600 C CA . ALA A 1 323 ? 11.101 13.215 -11.105 1.00 95.75 323 ALA A CA 1
ATOM 2601 C C . ALA A 1 323 ? 12.441 13.504 -10.402 1.00 95.75 323 ALA A C 1
ATOM 2603 O O . ALA A 1 323 ? 12.503 14.372 -9.528 1.00 95.75 323 ALA A O 1
ATOM 2604 N N . GLU A 1 324 ? 13.511 12.827 -10.817 1.00 95.88 324 GLU A N 1
ATOM 2605 C CA . GLU A 1 324 ? 14.876 13.017 -10.314 1.00 95.88 324 GLU A CA 1
ATOM 2606 C C . GLU A 1 324 ? 15.321 14.469 -10.402 1.00 95.88 324 GLU A C 1
ATOM 2608 O O . GLU A 1 324 ? 15.818 15.017 -9.425 1.00 95.88 324 GLU A O 1
ATOM 2613 N N . THR A 1 325 ? 15.046 15.137 -11.522 1.00 96.50 325 THR A N 1
ATOM 2614 C CA . THR A 1 325 ? 15.403 16.549 -11.721 1.00 96.50 325 THR A CA 1
ATOM 2615 C C . THR A 1 325 ? 14.809 17.461 -10.649 1.00 96.50 325 THR A C 1
ATOM 2617 O O . THR A 1 325 ? 15.457 18.407 -10.201 1.00 96.50 325 THR A O 1
ATOM 2620 N N . LYS A 1 326 ? 13.592 17.161 -10.170 1.00 96.81 326 LYS A N 1
ATOM 2621 C CA . LYS A 1 326 ? 12.962 17.909 -9.077 1.00 96.81 326 LYS A CA 1
ATOM 2622 C C . LYS A 1 326 ? 13.692 17.681 -7.755 1.00 96.81 326 LYS A C 1
ATOM 2624 O O . LYS A 1 326 ? 13.900 18.647 -7.029 1.00 96.81 326 LYS A O 1
ATOM 2629 N N . LEU A 1 327 ? 14.066 16.438 -7.447 1.00 96.94 327 LEU A N 1
ATOM 2630 C CA . LEU A 1 327 ? 14.812 16.113 -6.227 1.00 96.94 327 LEU A CA 1
ATOM 2631 C C . LEU A 1 327 ? 16.210 16.744 -6.261 1.00 96.94 327 LEU A C 1
ATOM 2633 O O . LEU A 1 327 ? 16.609 17.374 -5.289 1.00 96.94 327 LEU A O 1
ATOM 2637 N N . GLN A 1 328 ? 16.898 16.678 -7.404 1.00 97.25 328 GLN A N 1
ATOM 2638 C CA . GLN A 1 328 ? 18.204 17.311 -7.622 1.00 97.25 328 GLN A CA 1
ATOM 2639 C C . GLN A 1 328 ? 18.141 18.824 -7.417 1.00 97.25 328 GLN A C 1
ATOM 2641 O O . GLN A 1 328 ? 18.969 19.377 -6.704 1.00 97.25 328 GLN A O 1
ATOM 2646 N N . THR A 1 329 ? 17.117 19.483 -7.973 1.00 97.69 329 THR A N 1
ATOM 2647 C CA . THR A 1 329 ? 16.908 20.930 -7.795 1.00 97.69 329 THR A CA 1
ATOM 2648 C C . THR A 1 329 ? 16.741 21.307 -6.322 1.00 97.69 329 THR A C 1
ATOM 2650 O O . THR A 1 329 ? 17.149 22.387 -5.916 1.00 97.69 329 THR A O 1
ATOM 2653 N N . ILE A 1 330 ? 16.110 20.444 -5.519 1.00 97.12 330 ILE A N 1
ATOM 2654 C CA . ILE A 1 330 ? 15.910 20.693 -4.087 1.00 97.12 330 ILE A CA 1
ATOM 2655 C C . ILE A 1 330 ? 17.210 20.469 -3.306 1.00 97.12 330 ILE A C 1
ATOM 2657 O O . ILE A 1 330 ? 17.517 21.280 -2.439 1.00 97.12 330 ILE A O 1
ATOM 2661 N N . GLU A 1 331 ? 17.957 19.404 -3.610 1.00 95.81 331 GLU A N 1
ATOM 2662 C CA . GLU A 1 331 ? 19.209 19.068 -2.912 1.00 95.81 331 GLU A CA 1
ATOM 2663 C C . GLU A 1 331 ? 20.333 20.069 -3.211 1.00 95.81 331 GLU A C 1
ATOM 2665 O O . GLU A 1 331 ? 21.133 20.383 -2.338 1.00 95.81 331 GLU A O 1
ATOM 2670 N N . GLN A 1 332 ? 20.393 20.587 -4.440 1.00 96.19 332 GLN A N 1
ATOM 2671 C CA . GLN A 1 332 ? 21.447 21.502 -4.893 1.00 96.19 332 GLN A CA 1
ATOM 2672 C C . GLN A 1 332 ? 21.149 22.980 -4.599 1.00 96.19 332 GLN A C 1
ATOM 2674 O O . GLN A 1 332 ? 21.952 23.850 -4.942 1.00 96.19 332 GLN A O 1
ATOM 2679 N N . ASP A 1 333 ? 19.995 23.289 -4.005 1.00 97.06 333 ASP A N 1
ATOM 2680 C CA . ASP A 1 333 ? 19.631 24.660 -3.660 1.00 97.06 333 ASP A CA 1
ATOM 2681 C C . ASP A 1 333 ? 20.567 25.194 -2.564 1.00 97.06 333 ASP A C 1
ATOM 2683 O O . ASP A 1 333 ? 20.763 24.569 -1.521 1.00 97.06 333 ASP A O 1
ATOM 2687 N N . THR A 1 334 ? 21.157 26.368 -2.794 1.00 96.69 334 THR A N 1
ATOM 2688 C CA . THR A 1 334 ? 22.126 26.974 -1.869 1.00 96.69 334 THR A CA 1
ATOM 2689 C C . THR A 1 334 ? 21.480 27.498 -0.589 1.00 96.69 334 THR A C 1
ATOM 2691 O O . THR A 1 334 ? 22.186 27.770 0.385 1.00 96.69 334 THR A O 1
ATOM 2694 N N . ASN A 1 335 ? 20.152 27.647 -0.556 1.00 97.06 335 ASN A N 1
ATOM 2695 C CA . ASN A 1 335 ? 19.436 28.009 0.656 1.00 97.06 335 ASN A CA 1
ATOM 2696 C C . ASN A 1 335 ? 19.313 26.787 1.589 1.00 97.06 335 ASN A C 1
ATOM 2698 O O . ASN A 1 335 ? 18.533 25.875 1.296 1.00 97.06 335 ASN A O 1
ATOM 2702 N N . PRO A 1 336 ? 19.949 26.795 2.777 1.00 94.81 336 PRO A N 1
ATOM 2703 C CA . PRO A 1 336 ? 19.943 25.646 3.687 1.00 94.81 336 PRO A CA 1
ATOM 2704 C C . PRO A 1 336 ? 18.547 25.283 4.219 1.00 94.81 336 PRO A C 1
ATOM 2706 O O . PRO A 1 336 ? 18.346 24.175 4.711 1.00 94.81 336 PRO A O 1
ATOM 2709 N N . LYS A 1 337 ? 17.561 26.187 4.121 1.00 96.62 337 LYS A N 1
ATOM 2710 C CA . LYS A 1 337 ? 16.171 25.913 4.523 1.00 96.62 337 LYS A CA 1
ATOM 2711 C C . LYS A 1 337 ? 15.365 25.190 3.448 1.00 96.62 337 LYS A C 1
ATOM 2713 O O . LYS A 1 337 ? 14.329 24.610 3.762 1.00 96.62 337 LYS A O 1
ATOM 2718 N N . ARG A 1 338 ? 15.821 25.192 2.189 1.00 96.44 338 ARG A N 1
ATOM 2719 C CA . ARG A 1 338 ? 15.035 24.697 1.052 1.00 96.44 338 ARG A CA 1
ATOM 2720 C C . ARG A 1 338 ? 14.603 23.246 1.226 1.00 96.44 338 ARG A C 1
ATOM 2722 O O . ARG A 1 338 ? 13.421 22.937 1.060 1.00 96.44 338 ARG A O 1
ATOM 2729 N N . LEU A 1 339 ? 15.562 22.374 1.514 1.00 95.56 339 LEU A N 1
ATOM 2730 C CA . LEU A 1 339 ? 15.324 20.946 1.662 1.00 95.56 339 LEU A CA 1
ATOM 2731 C C . LEU A 1 339 ? 14.481 20.627 2.912 1.00 95.56 339 LEU A C 1
ATOM 2733 O O . LEU A 1 339 ? 13.453 19.964 2.747 1.00 95.56 339 LEU A O 1
ATOM 2737 N N . PRO A 1 340 ? 14.814 21.132 4.121 1.00 95.94 340 PRO A N 1
ATOM 2738 C CA . PRO A 1 340 ? 13.953 20.979 5.295 1.00 95.94 340 PRO A CA 1
ATOM 2739 C C . PRO A 1 340 ? 12.513 21.454 5.057 1.00 95.94 340 PRO A C 1
ATOM 2741 O O . PRO A 1 340 ? 11.566 20.728 5.354 1.00 95.94 340 PRO A O 1
ATOM 2744 N N . ASP A 1 341 ? 12.321 22.625 4.440 1.00 96.88 341 ASP A N 1
ATOM 2745 C CA . ASP A 1 341 ? 10.987 23.167 4.148 1.00 96.88 341 ASP A CA 1
ATOM 2746 C C . ASP A 1 341 ? 10.232 22.336 3.103 1.00 96.88 341 ASP A C 1
ATOM 2748 O O . ASP A 1 341 ? 8.998 22.263 3.114 1.00 96.88 341 ASP A O 1
ATOM 2752 N N . PHE A 1 342 ? 10.942 21.726 2.151 1.00 97.25 342 PHE A N 1
ATOM 2753 C CA . PHE A 1 342 ? 10.343 20.789 1.208 1.00 97.25 342 PHE A CA 1
ATOM 2754 C C . PHE A 1 342 ? 9.867 19.517 1.916 1.00 97.25 342 PHE A C 1
ATOM 2756 O O . PHE A 1 342 ? 8.699 19.158 1.753 1.00 97.25 342 PHE A O 1
ATOM 2763 N N . LEU A 1 343 ? 10.726 18.879 2.716 1.00 97.00 343 LEU A N 1
ATOM 2764 C CA . LEU A 1 343 ? 10.395 17.654 3.449 1.00 97.00 343 LEU A CA 1
ATOM 2765 C C . LEU A 1 343 ? 9.246 17.889 4.430 1.00 97.00 343 LEU A C 1
ATOM 2767 O O . LEU A 1 343 ? 8.255 17.164 4.389 1.00 97.00 343 LEU A O 1
ATOM 2771 N N . ASN A 1 344 ? 9.314 18.956 5.226 1.00 95.31 344 ASN A N 1
ATOM 2772 C CA . ASN A 1 344 ? 8.267 19.324 6.177 1.00 95.31 344 ASN A CA 1
ATOM 2773 C C . ASN A 1 344 ? 6.914 19.519 5.475 1.00 95.31 344 ASN A C 1
ATOM 2775 O O . ASN A 1 344 ? 5.902 18.950 5.884 1.00 95.31 344 ASN A O 1
ATOM 2779 N N . ARG A 1 345 ? 6.886 20.257 4.355 1.00 95.50 345 ARG A N 1
ATOM 2780 C CA . ARG A 1 345 ? 5.654 20.419 3.564 1.00 95.50 345 ARG A CA 1
ATOM 2781 C C . ARG A 1 345 ? 5.179 19.110 2.946 1.00 95.50 345 ARG A C 1
ATOM 2783 O O . ARG A 1 345 ? 3.973 18.902 2.884 1.00 95.50 345 ARG A O 1
ATOM 2790 N N . TYR A 1 346 ? 6.082 18.261 2.463 1.00 96.12 346 TYR A N 1
ATOM 2791 C CA . TYR A 1 346 ? 5.724 16.965 1.889 1.00 96.12 346 TYR A CA 1
ATOM 2792 C C . TYR A 1 346 ? 5.071 16.062 2.943 1.00 96.12 346 TYR A C 1
ATOM 2794 O O . TYR A 1 346 ? 3.975 15.552 2.721 1.00 96.12 346 TYR A O 1
ATOM 2802 N N . VAL A 1 347 ? 5.695 15.949 4.118 1.00 95.75 347 VAL A N 1
ATOM 2803 C CA . VAL A 1 347 ? 5.192 15.166 5.252 1.00 95.75 347 VAL A CA 1
ATOM 2804 C C . VAL A 1 347 ? 3.839 15.689 5.730 1.00 95.75 347 VAL A C 1
ATOM 2806 O O . VAL A 1 347 ? 2.890 14.912 5.822 1.00 95.75 347 VAL A O 1
ATOM 2809 N N . LYS A 1 348 ? 3.724 17.004 5.955 1.00 90.00 348 LYS A N 1
ATOM 2810 C CA . LYS A 1 348 ? 2.501 17.641 6.462 1.00 90.00 348 LYS A CA 1
ATOM 2811 C C . LYS A 1 348 ? 1.352 17.697 5.471 1.00 90.00 348 LYS A C 1
ATOM 2813 O O . LYS A 1 348 ? 0.241 17.941 5.911 1.00 90.00 348 LYS A O 1
ATOM 2818 N N . LYS A 1 349 ? 1.578 17.538 4.166 1.00 92.62 349 LYS A N 1
ATOM 2819 C CA . LYS A 1 349 ? 0.494 17.508 3.165 1.00 92.62 349 LYS A CA 1
ATOM 2820 C C . LYS A 1 349 ? -0.112 16.125 2.971 1.00 92.62 349 LYS A C 1
ATOM 2822 O O . LYS A 1 349 ? -1.123 16.010 2.290 1.00 92.62 349 LYS A O 1
ATOM 2827 N N . SER A 1 350 ? 0.511 15.095 3.531 1.00 92.31 350 SER A N 1
ATOM 2828 C CA . SER A 1 350 ? 0.004 13.736 3.440 1.00 92.31 350 SER A CA 1
ATOM 2829 C C . SER A 1 350 ? -1.236 13.578 4.328 1.00 92.31 350 SER A C 1
ATOM 2831 O O . SER A 1 350 ? -1.232 14.021 5.482 1.00 92.31 350 SER A O 1
ATOM 2833 N N . ARG A 1 351 ? -2.304 13.002 3.779 1.00 94.00 351 ARG A N 1
ATOM 2834 C CA . ARG A 1 351 ? -3.621 12.867 4.410 1.00 94.00 351 ARG A CA 1
ATOM 2835 C C . ARG A 1 351 ? -4.173 11.459 4.150 1.00 94.00 351 ARG A C 1
ATOM 2837 O O . ARG A 1 351 ? -4.066 10.994 3.014 1.00 94.00 351 ARG A O 1
ATOM 2844 N N . PRO A 1 352 ? -4.761 10.795 5.161 1.00 94.50 352 PRO A N 1
ATOM 2845 C CA . PRO A 1 352 ? -5.488 9.555 4.950 1.00 94.50 352 PRO A CA 1
ATOM 2846 C C . PRO A 1 352 ? -6.761 9.823 4.140 1.00 94.50 352 PRO A C 1
ATOM 2848 O O . PRO A 1 352 ? -7.327 10.912 4.202 1.00 94.50 352 PRO A O 1
ATOM 2851 N N . THR A 1 353 ? -7.229 8.814 3.407 1.00 92.69 353 THR A N 1
ATOM 2852 C CA . THR A 1 353 ? -8.547 8.871 2.755 1.00 92.69 353 THR A CA 1
ATOM 2853 C C . THR A 1 353 ? -9.678 8.661 3.765 1.00 92.69 353 THR A C 1
ATOM 2855 O O . THR A 1 353 ? -10.739 9.252 3.621 1.00 92.69 353 THR A O 1
ATOM 2858 N N . VAL A 1 354 ? -9.449 7.848 4.807 1.00 93.12 354 VAL A N 1
ATOM 2859 C CA . VAL A 1 354 ? -10.420 7.655 5.894 1.00 93.12 354 VAL A CA 1
ATOM 2860 C C . VAL A 1 354 ? -10.532 8.917 6.746 1.00 93.12 354 VAL A C 1
ATOM 2862 O O . VAL A 1 354 ? -9.519 9.510 7.131 1.00 93.12 354 VAL A O 1
ATOM 2865 N N . ARG A 1 355 ? -11.770 9.306 7.054 1.00 94.00 355 ARG A N 1
ATOM 2866 C CA . ARG A 1 355 ? -12.078 10.501 7.846 1.00 94.00 355 ARG A CA 1
ATOM 2867 C C . ARG A 1 355 ? -12.296 10.178 9.317 1.00 94.00 355 ARG A C 1
ATOM 2869 O O . ARG A 1 355 ? -12.258 9.023 9.740 1.00 94.00 355 ARG A O 1
ATOM 2876 N N . TRP A 1 356 ? -12.557 11.217 10.094 1.00 95.38 356 TRP A N 1
ATOM 2877 C CA . TRP A 1 356 ? -12.931 11.114 11.494 1.00 95.38 356 TRP A CA 1
ATOM 2878 C C . TRP A 1 356 ? -14.177 11.957 11.748 1.00 95.38 356 TRP A C 1
ATOM 2880 O O . TRP A 1 356 ? -14.289 13.071 11.239 1.00 95.38 356 TRP A O 1
ATOM 2890 N N . GLU A 1 357 ? -15.135 11.423 12.502 1.00 92.62 357 GLU A N 1
ATOM 2891 C CA . GLU A 1 357 ? -16.378 12.145 12.789 1.00 92.62 357 GLU A CA 1
ATOM 2892 C C . GLU A 1 357 ? -16.108 13.481 13.483 1.00 92.62 357 GLU A C 1
ATOM 2894 O O . GLU A 1 357 ? -15.400 13.554 14.486 1.00 92.62 357 GLU A O 1
ATOM 2899 N N . GLY A 1 358 ? -16.685 14.550 12.934 1.00 89.19 358 GLY A N 1
ATOM 2900 C CA . GLY A 1 358 ? -16.530 15.901 13.470 1.00 89.19 358 GLY A CA 1
ATOM 2901 C C . GLY A 1 358 ? -15.166 16.554 13.213 1.00 89.19 358 GLY A C 1
ATOM 2902 O O . GLY A 1 358 ? -14.965 17.681 13.664 1.00 89.19 358 GLY A O 1
ATOM 2903 N N . GLU A 1 359 ? -14.247 15.914 12.479 1.00 89.44 359 GLU A N 1
ATOM 2904 C CA . GLU A 1 359 ? -12.916 16.459 12.181 1.00 89.44 359 GLU A CA 1
ATOM 2905 C C . GLU A 1 359 ? -12.649 16.524 10.668 1.00 89.44 359 GLU A C 1
ATOM 2907 O O . GLU A 1 359 ? -12.514 15.514 9.982 1.00 89.44 359 GLU A O 1
ATOM 2912 N N . ASN A 1 360 ? -12.538 17.752 10.147 1.00 79.69 360 ASN A N 1
ATOM 2913 C CA . ASN A 1 360 ? -12.422 18.016 8.707 1.00 79.69 360 ASN A CA 1
ATOM 2914 C C . ASN A 1 360 ? -10.972 18.156 8.194 1.00 79.69 360 ASN A C 1
ATOM 2916 O O . ASN A 1 360 ? -10.762 18.151 6.985 1.00 79.69 360 ASN A O 1
ATOM 2920 N N . ASP A 1 361 ? -9.973 18.303 9.072 1.00 85.69 361 ASP A N 1
ATOM 2921 C CA . ASP A 1 361 ? -8.543 18.373 8.703 1.00 85.69 361 ASP A CA 1
ATOM 2922 C C . ASP A 1 361 ? -7.743 17.327 9.481 1.00 85.69 361 ASP A C 1
ATOM 2924 O O . ASP A 1 361 ? -6.910 17.635 10.333 1.00 85.69 361 ASP A O 1
ATOM 2928 N N . LEU A 1 362 ? -8.036 16.062 9.190 1.00 92.19 362 LEU A N 1
ATOM 2929 C CA . LEU A 1 362 ? -7.369 14.929 9.809 1.00 92.19 362 LEU A CA 1
ATOM 2930 C C . LEU A 1 362 ? -6.091 14.579 9.040 1.00 92.19 362 LEU A C 1
ATOM 2932 O O . LEU A 1 362 ? -6.144 14.152 7.886 1.00 92.19 362 LEU A O 1
ATOM 2936 N N . ASP A 1 363 ? -4.929 14.709 9.680 1.00 94.88 363 ASP A N 1
ATOM 2937 C CA . ASP A 1 363 ? -3.686 14.136 9.158 1.00 94.88 363 ASP A CA 1
ATOM 2938 C C . ASP A 1 363 ? -3.467 12.688 9.620 1.00 94.88 363 ASP A C 1
ATOM 2940 O O . ASP A 1 363 ? -4.129 12.184 10.527 1.00 94.88 363 ASP A O 1
ATOM 2944 N N . HIS A 1 364 ? -2.524 11.988 8.981 1.00 96.06 364 HIS A N 1
ATOM 2945 C CA . HIS A 1 364 ? -2.239 10.592 9.320 1.00 96.06 364 HIS A CA 1
ATOM 2946 C C . HIS A 1 364 ? -1.856 10.406 10.791 1.00 96.06 364 HIS A C 1
ATOM 2948 O O . HIS A 1 364 ? -2.188 9.392 11.394 1.00 96.06 364 HIS A O 1
ATOM 2954 N N . PHE A 1 365 ? -1.126 11.358 11.367 1.00 95.44 365 PHE A N 1
ATOM 2955 C CA . PHE A 1 365 ? -0.627 11.255 12.731 1.00 95.44 365 PHE A CA 1
ATOM 2956 C C . PHE A 1 365 ? -1.754 11.502 13.737 1.00 95.44 365 PHE A C 1
ATOM 2958 O O . PHE A 1 365 ? -1.833 10.801 14.744 1.00 95.44 365 PHE A O 1
ATOM 2965 N N . ALA A 1 366 ? -2.641 12.455 13.446 1.00 95.38 366 ALA A N 1
ATOM 2966 C CA . ALA A 1 366 ? -3.869 12.698 14.187 1.00 95.38 366 ALA A CA 1
ATOM 2967 C C . ALA A 1 366 ? -4.777 11.465 14.161 1.00 95.38 366 ALA A C 1
ATOM 2969 O O . ALA A 1 366 ? -5.171 11.013 15.229 1.00 95.38 366 ALA A O 1
ATOM 2970 N N . LEU A 1 367 ? -4.983 10.835 12.998 1.00 96.69 367 LEU A N 1
ATOM 2971 C CA . LEU A 1 367 ? -5.755 9.591 12.895 1.00 96.69 367 LEU A CA 1
ATOM 2972 C C . LEU A 1 367 ? -5.222 8.507 13.847 1.00 96.69 367 LEU A C 1
ATOM 2974 O O . LEU A 1 367 ? -5.984 7.943 14.626 1.00 96.69 367 LEU A O 1
ATOM 2978 N N . ILE A 1 368 ? -3.911 8.238 13.839 1.00 97.00 368 ILE A N 1
ATOM 2979 C CA . ILE A 1 368 ? -3.323 7.220 14.728 1.00 97.00 368 ILE A CA 1
ATOM 2980 C C . ILE A 1 368 ? -3.426 7.624 16.208 1.00 97.00 368 ILE A C 1
ATOM 2982 O O . ILE A 1 368 ? -3.645 6.758 17.059 1.00 97.00 368 ILE A O 1
ATOM 2986 N N . ARG A 1 369 ? -3.313 8.921 16.537 1.00 95.62 369 ARG A N 1
ATOM 2987 C CA . ARG A 1 369 ? -3.542 9.416 17.908 1.00 95.62 369 ARG A CA 1
ATOM 2988 C C . ARG A 1 369 ? -4.981 9.192 18.355 1.00 95.62 369 ARG A C 1
ATOM 2990 O O . ARG A 1 369 ? -5.172 8.651 19.441 1.00 95.62 369 ARG A O 1
ATOM 2997 N N . ASN A 1 370 ? -5.950 9.549 17.518 1.00 96.69 370 ASN A N 1
ATOM 2998 C CA . ASN A 1 370 ? -7.369 9.405 17.815 1.00 96.69 370 ASN A CA 1
ATOM 2999 C C . ASN A 1 370 ? -7.731 7.922 17.997 1.00 96.69 370 ASN A C 1
ATOM 3001 O O . ASN A 1 370 ? -8.332 7.561 19.003 1.00 96.69 370 ASN A O 1
ATOM 3005 N N . ILE A 1 371 ? -7.251 7.031 17.114 1.00 96.81 371 ILE A N 1
ATOM 3006 C CA . ILE A 1 371 ? -7.427 5.573 17.272 1.00 96.81 371 ILE A CA 1
ATOM 3007 C C . ILE A 1 371 ? -6.855 5.098 18.610 1.00 96.81 371 ILE A C 1
ATOM 3009 O O . ILE A 1 371 ? -7.524 4.387 19.353 1.00 96.81 371 ILE A O 1
ATOM 3013 N N . ARG A 1 372 ? -5.622 5.496 18.949 1.00 94.56 372 ARG A N 1
ATOM 3014 C CA . ARG A 1 372 ? -4.995 5.078 20.209 1.00 94.56 372 ARG A CA 1
ATOM 3015 C C . ARG A 1 372 ? -5.777 5.556 21.437 1.00 94.56 372 ARG A C 1
ATOM 3017 O O . ARG A 1 372 ? -5.794 4.857 22.448 1.00 94.56 372 ARG A O 1
ATOM 3024 N N . GLN A 1 373 ? -6.336 6.760 21.375 1.00 94.19 373 GLN A N 1
ATOM 3025 C CA . GLN A 1 373 ? -7.049 7.373 22.488 1.00 94.19 373 GLN A CA 1
ATOM 3026 C C . GLN A 1 373 ? -8.442 6.766 22.675 1.00 94.19 373 GLN A C 1
ATOM 3028 O O . GLN A 1 373 ? -8.802 6.414 23.798 1.00 94.19 373 GLN A O 1
ATOM 3033 N N . ASP A 1 374 ? -9.186 6.619 21.581 1.00 96.56 374 ASP A N 1
ATOM 3034 C CA . ASP A 1 374 ? -10.623 6.354 21.633 1.00 96.56 374 ASP A CA 1
ATOM 3035 C C . ASP A 1 374 ? -10.956 4.862 21.419 1.00 96.56 374 ASP A C 1
ATOM 3037 O O . ASP A 1 374 ? -12.055 4.424 21.752 1.00 96.56 374 ASP A O 1
ATOM 3041 N N . TYR A 1 375 ? -9.996 4.057 20.938 1.00 96.62 375 TYR A N 1
ATOM 3042 C CA . TYR A 1 375 ? -10.140 2.614 20.687 1.00 96.62 375 TYR A CA 1
ATOM 3043 C C . TYR A 1 375 ? -9.061 1.790 21.420 1.00 96.62 375 TYR A C 1
ATOM 3045 O O . TYR A 1 375 ? -8.155 1.223 20.792 1.00 96.62 375 TYR A O 1
ATOM 3053 N N . PRO A 1 376 ? -9.120 1.696 22.766 1.00 93.88 376 PRO A N 1
ATOM 3054 C CA . PRO A 1 376 ? -8.114 0.994 23.571 1.00 93.88 376 PRO A CA 1
ATOM 3055 C C . PRO A 1 376 ? -7.967 -0.497 23.221 1.00 93.88 376 PRO A C 1
ATOM 3057 O O . PRO A 1 376 ? -6.881 -1.060 23.367 1.00 93.88 376 PRO A O 1
ATOM 3060 N N . ASP A 1 377 ? -9.022 -1.137 22.711 1.00 94.56 377 ASP A N 1
ATOM 3061 C CA . ASP A 1 377 ? -9.027 -2.527 22.235 1.00 94.56 377 ASP A CA 1
ATOM 3062 C C . ASP A 1 377 ? -8.144 -2.754 20.991 1.00 94.56 377 ASP A C 1
ATOM 3064 O O . ASP A 1 377 ? -7.662 -3.876 20.764 1.00 94.56 377 ASP A O 1
ATOM 3068 N N . LEU A 1 378 ? -7.891 -1.688 20.221 1.00 96.06 378 LEU A N 1
ATOM 3069 C CA . LEU A 1 378 ? -7.084 -1.690 18.998 1.00 96.06 378 LEU A CA 1
ATOM 3070 C C . LEU A 1 378 ? -5.634 -1.237 19.225 1.00 96.06 378 LEU A C 1
ATOM 3072 O O . LEU A 1 378 ? -4.779 -1.485 18.376 1.00 96.06 378 LEU A O 1
ATOM 3076 N N . VAL A 1 379 ? -5.306 -0.654 20.383 1.00 93.25 379 VAL A N 1
ATOM 3077 C CA . VAL A 1 379 ? -3.935 -0.231 20.740 1.00 93.25 379 VAL A CA 1
ATOM 3078 C C . VAL A 1 379 ? -2.885 -1.344 20.595 1.00 93.25 379 VAL A C 1
ATOM 3080 O O . VAL A 1 379 ? -1.802 -1.049 20.079 1.00 93.25 379 VAL A O 1
ATOM 3083 N N . PRO A 1 380 ? -3.156 -2.620 20.950 1.00 92.88 380 PRO A N 1
ATOM 3084 C CA . PRO A 1 380 ? -2.196 -3.705 20.732 1.00 92.88 380 PRO A CA 1
ATOM 3085 C C . PRO A 1 380 ? -1.757 -3.879 19.270 1.00 92.88 380 PRO A C 1
ATOM 3087 O O . PRO A 1 380 ? -0.687 -4.422 19.021 1.00 92.88 380 PRO A O 1
ATOM 3090 N N . ALA A 1 381 ? -2.553 -3.415 18.301 1.00 93.88 381 ALA A N 1
ATOM 3091 C CA . ALA A 1 381 ? -2.206 -3.468 16.884 1.00 93.88 381 ALA A CA 1
ATOM 3092 C C . ALA A 1 381 ? -1.112 -2.454 16.495 1.00 93.88 381 ALA A C 1
ATOM 3094 O O . ALA A 1 381 ? -0.366 -2.692 15.544 1.00 93.88 381 ALA A O 1
ATOM 3095 N N . LEU A 1 382 ? -1.029 -1.338 17.228 1.00 93.12 382 LEU A N 1
ATOM 3096 C CA . LEU A 1 382 ? -0.110 -0.219 16.989 1.00 93.12 382 LEU A CA 1
ATOM 3097 C C . LEU A 1 382 ? 1.218 -0.385 17.731 1.00 93.12 382 LEU A C 1
ATOM 3099 O O . LEU A 1 382 ? 2.272 0.009 17.229 1.00 93.12 382 LEU A O 1
ATOM 3103 N N . VAL A 1 383 ? 1.149 -0.939 18.941 1.00 87.38 383 VAL A N 1
ATOM 3104 C CA . VAL A 1 383 ? 2.297 -1.100 19.831 1.00 87.38 383 VAL A CA 1
ATOM 3105 C C . VAL A 1 383 ? 3.356 -1.986 19.180 1.00 87.38 383 VAL A C 1
ATOM 3107 O O . VAL A 1 383 ? 3.051 -3.064 18.676 1.00 87.38 383 VAL A O 1
ATOM 3110 N N . ASN A 1 384 ? 4.612 -1.534 19.214 1.00 83.12 384 ASN A N 1
ATOM 3111 C CA . ASN A 1 384 ? 5.773 -2.255 18.674 1.00 83.12 384 ASN A CA 1
ATOM 3112 C C . ASN A 1 384 ? 5.683 -2.572 17.170 1.00 83.12 384 ASN A C 1
ATOM 3114 O O . ASN A 1 384 ? 6.456 -3.388 16.673 1.00 83.12 384 ASN A O 1
ATOM 3118 N N . LEU A 1 385 ? 4.781 -1.913 16.427 1.00 90.69 385 LEU A N 1
ATOM 3119 C CA . LEU A 1 385 ? 4.694 -2.062 14.973 1.00 90.69 385 LEU A CA 1
ATOM 3120 C C . LEU A 1 385 ? 6.010 -1.666 14.290 1.00 90.69 385 LEU A C 1
ATOM 3122 O O . LEU A 1 385 ? 6.435 -2.309 13.335 1.00 90.69 385 LEU A O 1
ATOM 3126 N N . CYS A 1 386 ? 6.642 -0.598 14.779 1.00 91.38 386 CYS A N 1
ATOM 3127 C CA . CYS A 1 386 ? 7.884 -0.072 14.232 1.00 91.38 386 CYS A CA 1
ATOM 3128 C C . CYS A 1 386 ? 9.066 -0.427 15.149 1.00 91.38 386 CYS A C 1
ATOM 3130 O O . CYS A 1 386 ? 9.152 0.128 16.250 1.00 91.38 386 CYS A O 1
ATOM 3132 N N . PRO A 1 387 ? 9.997 -1.301 14.721 1.00 90.31 387 PRO A N 1
ATOM 3133 C CA . PRO A 1 387 ? 11.177 -1.618 15.518 1.00 90.31 387 PRO A CA 1
ATOM 3134 C C . PRO A 1 387 ? 12.144 -0.418 15.601 1.00 90.31 387 PRO A C 1
ATOM 3136 O O . PRO A 1 387 ? 12.195 0.384 14.664 1.00 90.31 387 PRO A O 1
ATOM 3139 N N . PRO A 1 388 ? 12.960 -0.289 16.667 1.00 89.06 388 PRO A N 1
ATOM 3140 C CA . PRO A 1 388 ? 13.926 0.811 16.806 1.00 89.06 388 PRO A CA 1
ATOM 3141 C C . PRO A 1 388 ? 14.915 0.926 15.636 1.00 89.06 388 PRO A C 1
ATOM 3143 O O . PRO A 1 388 ? 15.278 2.023 15.223 1.00 89.06 388 PRO A O 1
ATOM 3146 N N . GLN A 1 389 ? 15.314 -0.209 15.060 1.00 93.62 389 GLN A N 1
ATOM 3147 C CA . GLN A 1 389 ? 16.220 -0.292 13.913 1.00 93.62 389 GLN A CA 1
ATOM 3148 C C . GLN A 1 389 ? 15.529 -0.113 12.550 1.00 93.62 389 GLN A C 1
ATOM 3150 O O . GLN A 1 389 ? 16.156 -0.339 11.520 1.00 93.62 389 GLN A O 1
ATOM 3155 N N . PHE A 1 390 ? 14.246 0.258 12.505 1.00 95.56 390 PHE A N 1
ATOM 3156 C CA . PHE A 1 390 ? 13.467 0.274 11.264 1.00 95.56 390 PHE A CA 1
ATOM 3157 C C . PHE A 1 390 ? 14.101 1.118 10.149 1.00 95.56 390 PHE A C 1
ATOM 3159 O O . PHE A 1 390 ? 14.206 0.645 9.022 1.00 95.56 390 PHE A O 1
ATOM 3166 N N . VAL A 1 391 ? 14.587 2.328 10.453 1.00 96.81 391 VAL A N 1
ATOM 3167 C CA . VAL A 1 391 ? 15.251 3.180 9.448 1.00 96.81 391 VAL A CA 1
ATOM 3168 C C . VAL A 1 391 ? 16.488 2.492 8.868 1.00 96.81 391 VAL A C 1
ATOM 3170 O O . VAL A 1 391 ? 16.672 2.517 7.653 1.00 96.81 391 VAL A O 1
ATOM 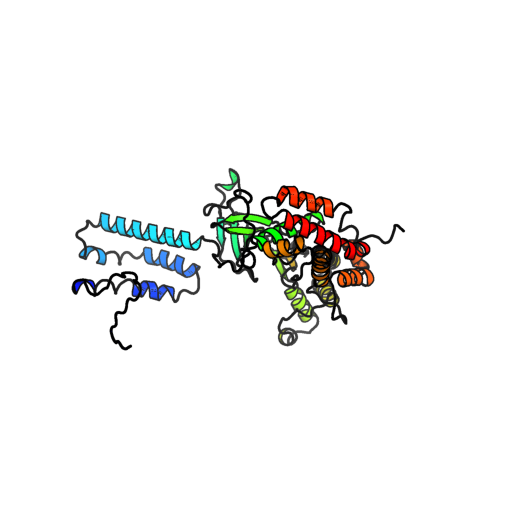3173 N N . GLN A 1 392 ? 17.280 1.821 9.709 1.00 97.69 392 GLN A N 1
ATOM 3174 C CA . GLN A 1 392 ? 18.453 1.067 9.265 1.00 97.69 392 GLN A CA 1
ATOM 3175 C C . GLN A 1 392 ? 18.053 -0.107 8.363 1.00 97.69 392 GLN A C 1
ATOM 3177 O O . GLN A 1 392 ? 18.631 -0.281 7.297 1.00 97.69 392 GLN A O 1
ATOM 3182 N N . LEU A 1 393 ? 17.007 -0.856 8.724 1.00 98.19 393 LEU A N 1
ATOM 3183 C CA . LEU A 1 393 ? 16.502 -1.950 7.885 1.00 98.19 393 LEU A CA 1
ATOM 3184 C C . LEU A 1 393 ? 16.044 -1.449 6.506 1.00 98.19 393 LEU A C 1
ATOM 3186 O O . LEU A 1 393 ? 16.294 -2.100 5.491 1.00 98.19 393 LEU A O 1
ATOM 3190 N N . VAL A 1 394 ? 15.406 -0.275 6.443 1.00 98.56 394 VAL A N 1
ATOM 3191 C CA . VAL A 1 394 ? 15.027 0.335 5.160 1.00 98.56 394 VAL A CA 1
ATOM 3192 C C . VAL A 1 394 ? 16.260 0.800 4.381 1.00 98.56 394 VAL A C 1
ATOM 3194 O O . VAL A 1 394 ? 16.308 0.605 3.167 1.00 98.56 394 VAL A O 1
ATOM 3197 N N . GLN A 1 395 ? 17.271 1.374 5.045 1.00 98.50 395 GLN A N 1
ATOM 3198 C CA . GLN A 1 395 ? 18.551 1.716 4.408 1.00 98.50 395 GLN A CA 1
ATOM 3199 C C . GLN A 1 395 ? 19.210 0.485 3.781 1.00 98.50 395 GLN A C 1
ATOM 3201 O O . GLN A 1 395 ? 19.654 0.562 2.634 1.00 98.50 395 GLN A O 1
ATOM 3206 N N . ASP A 1 396 ? 19.207 -0.647 4.483 1.00 98.38 396 ASP A N 1
ATOM 3207 C CA . ASP A 1 396 ? 19.793 -1.898 4.005 1.00 98.38 396 ASP A CA 1
ATOM 3208 C C . ASP A 1 396 ? 19.040 -2.433 2.779 1.00 98.38 396 ASP A C 1
ATOM 3210 O O . ASP A 1 396 ? 19.666 -2.777 1.777 1.00 98.38 396 ASP A O 1
ATOM 3214 N N . ILE A 1 397 ? 17.700 -2.432 2.787 1.00 98.12 397 ILE A N 1
ATOM 3215 C CA . ILE A 1 397 ? 16.902 -2.816 1.607 1.00 98.12 397 ILE A CA 1
ATOM 3216 C C . ILE A 1 397 ? 17.176 -1.873 0.429 1.00 98.12 397 ILE A C 1
ATOM 3218 O O . ILE A 1 397 ? 17.396 -2.324 -0.695 1.00 98.12 397 ILE A O 1
ATOM 3222 N N . LEU A 1 398 ? 17.221 -0.560 0.662 1.00 98.50 398 LEU A N 1
ATOM 3223 C CA . LEU A 1 398 ? 17.533 0.413 -0.387 1.00 98.50 398 LEU A CA 1
ATOM 3224 C C . LEU A 1 398 ? 18.952 0.222 -0.954 1.00 98.50 398 LEU A C 1
ATOM 3226 O O . LEU A 1 398 ? 19.180 0.418 -2.153 1.00 98.50 398 LEU A O 1
ATOM 3230 N N . GLY A 1 399 ? 19.903 -0.152 -0.099 1.00 97.81 399 GLY A N 1
ATOM 3231 C CA . GLY A 1 399 ? 21.294 -0.449 -0.436 1.00 97.81 399 GLY A CA 1
ATOM 3232 C C . GLY A 1 399 ? 21.472 -1.754 -1.208 1.00 97.81 399 GLY A C 1
ATOM 3233 O O . GLY A 1 399 ? 22.227 -1.788 -2.175 1.00 97.81 399 GLY A O 1
ATOM 3234 N N . ASN A 1 400 ? 20.747 -2.799 -0.822 1.00 97.00 400 ASN A N 1
ATOM 3235 C CA . ASN A 1 400 ? 20.952 -4.152 -1.330 1.00 97.00 400 ASN A CA 1
ATOM 3236 C C 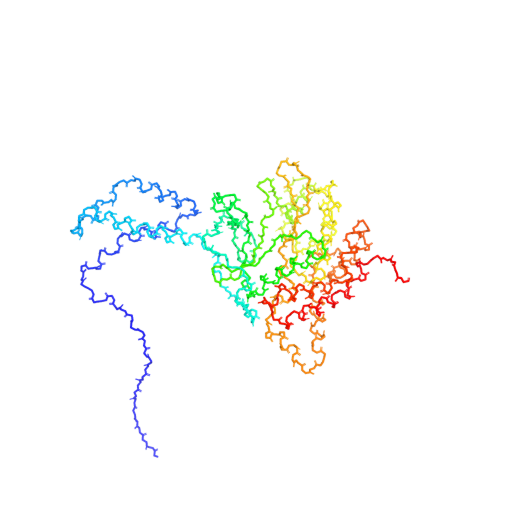. ASN A 1 400 ? 20.011 -4.477 -2.496 1.00 97.00 400 ASN A C 1
ATOM 3238 O O . ASN A 1 400 ? 20.465 -4.937 -3.539 1.00 97.00 400 ASN A O 1
ATOM 3242 N N . GLU A 1 401 ? 18.718 -4.179 -2.358 1.00 96.56 401 GLU A N 1
ATOM 3243 C CA . GLU A 1 401 ? 17.676 -4.583 -3.314 1.00 96.56 401 GLU A CA 1
ATOM 3244 C C . GLU A 1 401 ? 17.364 -3.480 -4.346 1.00 96.56 401 GLU A C 1
ATOM 3246 O O . GLU A 1 401 ? 17.086 -3.781 -5.503 1.00 96.56 401 GLU A O 1
ATOM 3251 N N . PHE A 1 402 ? 17.448 -2.193 -3.972 1.00 97.50 402 PHE A N 1
ATOM 3252 C CA . PHE A 1 402 ? 16.984 -1.082 -4.830 1.00 97.50 402 PHE A CA 1
ATOM 3253 C C . PHE A 1 402 ? 18.087 -0.193 -5.418 1.00 97.50 402 PHE A C 1
ATOM 3255 O O . PHE A 1 402 ? 17.786 0.766 -6.130 1.00 97.50 402 PHE A O 1
ATOM 3262 N N . HIS A 1 403 ? 19.363 -0.492 -5.175 1.00 96.50 403 HIS A N 1
ATOM 3263 C CA . HIS A 1 403 ? 20.476 0.363 -5.607 1.00 96.50 403 HIS A CA 1
ATOM 3264 C C . HIS A 1 403 ? 20.616 0.523 -7.125 1.00 96.50 403 HIS A C 1
ATOM 3266 O O . HIS A 1 403 ? 21.133 1.539 -7.580 1.00 96.50 403 HIS A O 1
ATOM 3272 N N . LEU A 1 404 ? 20.131 -0.453 -7.897 1.00 96.44 404 LEU A N 1
ATOM 3273 C CA . LEU A 1 404 ? 20.079 -0.404 -9.363 1.00 96.44 404 LEU A CA 1
ATOM 3274 C C . LEU A 1 404 ? 18.714 0.044 -9.909 1.00 96.44 404 LEU A C 1
ATOM 3276 O O . LEU A 1 404 ? 18.570 0.253 -11.113 1.00 96.44 404 LEU A O 1
ATOM 3280 N N . LEU A 1 405 ? 17.715 0.183 -9.032 1.00 96.81 405 LEU A N 1
ATOM 3281 C CA . LEU A 1 405 ? 16.328 0.506 -9.380 1.00 96.81 405 LEU A CA 1
ATOM 3282 C C . LEU A 1 405 ? 15.987 1.985 -9.149 1.00 96.81 405 LEU A C 1
ATOM 3284 O O . LEU A 1 405 ? 14.978 2.474 -9.658 1.00 96.81 405 LEU A O 1
ATOM 3288 N N . MET A 1 406 ? 16.807 2.706 -8.383 1.00 95.56 406 MET A N 1
ATOM 3289 C CA . MET A 1 406 ? 16.638 4.135 -8.129 1.00 95.56 406 MET A CA 1
ATOM 3290 C C . MET A 1 406 ? 17.962 4.842 -7.828 1.00 95.56 406 MET A C 1
ATOM 3292 O O . MET A 1 406 ? 18.931 4.228 -7.387 1.00 95.56 406 MET A O 1
ATOM 3296 N N . SER A 1 407 ? 17.981 6.162 -8.028 1.00 96.06 407 SER A N 1
ATOM 3297 C CA . SER A 1 407 ? 19.165 6.992 -7.795 1.00 96.06 407 SER A CA 1
ATOM 3298 C C . SER A 1 407 ? 19.576 7.013 -6.320 1.00 96.06 407 SER A C 1
ATOM 3300 O O . SER A 1 407 ? 18.739 6.896 -5.420 1.00 96.06 407 SER A O 1
ATOM 3302 N N . ASN A 1 408 ? 20.867 7.246 -6.053 1.00 97.12 408 ASN A N 1
ATOM 3303 C CA . ASN A 1 408 ? 21.340 7.422 -4.680 1.00 97.12 408 ASN A CA 1
ATOM 3304 C C . ASN A 1 408 ? 20.608 8.568 -3.961 1.00 97.12 408 ASN A C 1
ATOM 3306 O O . ASN A 1 408 ? 20.135 8.393 -2.842 1.00 97.12 408 ASN A O 1
ATOM 3310 N N . LEU A 1 409 ? 20.419 9.693 -4.657 1.00 97.50 409 LEU A N 1
ATOM 3311 C CA . LEU A 1 409 ? 19.678 10.843 -4.147 1.00 97.50 409 LEU A CA 1
ATOM 3312 C C . LEU A 1 409 ? 18.256 10.467 -3.715 1.00 97.50 409 LEU A C 1
ATOM 3314 O O . LEU A 1 409 ? 17.817 10.855 -2.635 1.00 97.50 409 LEU A O 1
ATOM 3318 N N . ARG A 1 410 ? 17.521 9.699 -4.529 1.00 97.88 410 ARG A N 1
ATOM 3319 C CA . ARG A 1 410 ? 16.164 9.270 -4.171 1.00 97.88 410 ARG A CA 1
ATOM 3320 C C . ARG A 1 410 ? 16.163 8.413 -2.912 1.00 97.88 410 ARG A C 1
ATOM 3322 O O . ARG A 1 410 ? 15.309 8.628 -2.055 1.00 97.88 410 ARG A O 1
ATOM 3329 N N . ARG A 1 411 ? 17.106 7.475 -2.783 1.00 98.25 411 ARG A N 1
ATOM 3330 C CA . ARG A 1 411 ? 17.227 6.631 -1.582 1.00 98.25 411 ARG A CA 1
ATOM 3331 C C . ARG A 1 411 ? 17.468 7.482 -0.340 1.00 98.25 411 ARG A C 1
ATOM 3333 O O . ARG A 1 411 ? 16.760 7.322 0.649 1.00 98.25 411 ARG A O 1
ATOM 3340 N N . GLU A 1 412 ? 18.384 8.442 -0.414 1.00 98.19 412 GLU A N 1
ATOM 3341 C CA . GLU A 1 412 ? 18.642 9.376 0.686 1.00 98.19 412 GLU A CA 1
ATOM 3342 C C . GLU A 1 412 ? 17.410 10.224 1.029 1.00 98.19 412 GLU A C 1
ATOM 3344 O O . GLU A 1 412 ? 17.058 10.355 2.202 1.00 98.19 412 GLU A O 1
ATOM 3349 N N . MET A 1 413 ? 16.703 10.748 0.024 1.00 98.19 413 MET A N 1
ATOM 3350 C CA . MET A 1 413 ? 15.464 11.510 0.221 1.00 98.19 413 MET A CA 1
ATOM 3351 C C . MET A 1 413 ? 14.368 10.676 0.890 1.00 98.19 413 MET A C 1
ATOM 3353 O O . MET A 1 413 ? 13.665 11.183 1.767 1.00 98.19 413 MET A O 1
ATOM 3357 N N . ILE A 1 414 ? 14.225 9.402 0.510 1.00 98.50 414 ILE A N 1
ATOM 3358 C CA . ILE A 1 414 ? 13.286 8.461 1.137 1.00 98.50 414 ILE A CA 1
ATOM 3359 C C . ILE A 1 414 ? 13.626 8.274 2.614 1.00 98.50 414 ILE A C 1
ATOM 3361 O O . ILE A 1 414 ? 12.731 8.384 3.449 1.00 98.50 414 ILE A O 1
ATOM 3365 N N . ILE A 1 415 ? 14.900 8.062 2.947 1.00 98.56 415 ILE A N 1
ATOM 3366 C CA . ILE A 1 415 ? 15.337 7.910 4.339 1.00 98.56 415 ILE A CA 1
ATOM 3367 C C . ILE A 1 415 ? 15.071 9.175 5.149 1.00 98.56 415 ILE A C 1
ATOM 3369 O O . ILE A 1 415 ? 14.472 9.089 6.217 1.00 98.56 415 ILE A O 1
ATOM 3373 N N . ARG A 1 416 ? 15.421 10.357 4.625 1.00 98.12 416 ARG A N 1
ATOM 3374 C CA . ARG A 1 416 ? 15.120 11.635 5.294 1.00 98.12 416 ARG A CA 1
ATOM 3375 C C . ARG A 1 416 ? 13.613 11.792 5.532 1.00 98.12 416 ARG A C 1
ATOM 3377 O O . ARG A 1 416 ? 13.202 12.145 6.629 1.00 98.12 416 ARG A O 1
ATOM 3384 N N . CYS A 1 417 ? 12.785 11.470 4.536 1.00 98.19 417 CYS A N 1
ATOM 3385 C CA . CYS A 1 417 ? 11.327 11.518 4.658 1.00 98.19 417 CYS A CA 1
ATOM 3386 C C . CYS A 1 417 ? 10.799 10.559 5.732 1.00 98.19 417 CYS A C 1
ATOM 3388 O O . CYS A 1 417 ? 10.040 10.982 6.599 1.00 98.19 417 CYS A O 1
ATOM 3390 N N . LEU A 1 418 ? 11.215 9.290 5.705 1.00 97.94 418 LEU A N 1
ATOM 3391 C CA . LEU A 1 418 ? 10.791 8.293 6.689 1.00 97.94 418 LEU A CA 1
ATOM 3392 C C . LEU A 1 418 ? 11.199 8.696 8.106 1.00 97.94 418 LEU A C 1
ATOM 3394 O O . LEU A 1 418 ? 10.369 8.615 9.005 1.00 97.94 418 LEU A O 1
ATOM 3398 N N . THR A 1 419 ? 12.419 9.198 8.303 1.00 96.81 419 THR A N 1
ATOM 3399 C CA . THR A 1 419 ? 12.877 9.698 9.606 1.00 96.81 419 THR A CA 1
ATOM 3400 C C . THR A 1 419 ? 11.986 10.829 10.125 1.00 96.81 419 THR A C 1
ATOM 3402 O O . THR A 1 419 ? 11.516 10.760 11.259 1.00 96.81 419 THR A O 1
ATOM 3405 N N . GLU A 1 420 ? 11.674 11.829 9.295 1.00 96.19 420 GLU A N 1
ATOM 3406 C CA . GLU A 1 420 ? 10.773 12.925 9.686 1.00 96.19 420 GLU A CA 1
ATOM 3407 C C . GLU A 1 420 ? 9.364 12.426 10.041 1.00 96.19 420 GLU A C 1
ATOM 3409 O O . GLU A 1 420 ? 8.759 12.879 11.012 1.00 96.19 420 GLU A O 1
ATOM 3414 N N . ARG A 1 421 ? 8.833 11.455 9.289 1.00 96.38 421 ARG A N 1
ATOM 3415 C CA . ARG A 1 421 ? 7.518 10.860 9.582 1.00 96.38 421 ARG A CA 1
ATOM 3416 C C . ARG A 1 421 ? 7.530 10.051 10.875 1.00 96.38 421 ARG A C 1
ATOM 3418 O O . ARG A 1 421 ? 6.591 10.149 11.664 1.00 96.38 421 ARG A O 1
ATOM 3425 N N . LEU A 1 422 ? 8.592 9.285 11.114 1.00 94.56 422 LEU A N 1
ATOM 3426 C CA . LEU A 1 422 ? 8.765 8.504 12.335 1.00 94.56 422 LEU A CA 1
ATOM 3427 C C . LEU A 1 422 ? 8.846 9.404 13.562 1.00 94.56 422 LEU A C 1
ATOM 3429 O O . LEU A 1 422 ? 8.150 9.132 14.533 1.00 94.56 422 LEU A O 1
ATOM 3433 N N . ASN A 1 423 ? 9.565 10.526 13.495 1.00 93.44 423 ASN A N 1
ATOM 3434 C CA . ASN A 1 423 ? 9.602 11.503 14.589 1.00 93.44 423 ASN A CA 1
ATOM 3435 C C . ASN A 1 423 ? 8.198 11.981 15.015 1.00 93.44 423 ASN A C 1
ATOM 3437 O O . ASN A 1 423 ? 7.985 12.294 16.185 1.00 93.44 423 ASN A O 1
ATOM 3441 N N . LEU A 1 424 ? 7.231 12.008 14.089 1.00 93.44 424 LEU A N 1
ATOM 3442 C CA . LEU A 1 424 ? 5.854 12.434 14.355 1.00 93.44 424 LEU A CA 1
ATOM 3443 C C . LEU A 1 424 ? 4.935 11.299 14.832 1.00 93.44 424 LEU A C 1
ATOM 3445 O O . LEU A 1 424 ? 4.062 11.542 15.666 1.00 93.44 424 LEU A O 1
ATOM 3449 N N . VAL A 1 425 ? 5.100 10.075 14.315 1.00 92.12 425 VAL A N 1
ATOM 3450 C CA . VAL A 1 425 ? 4.199 8.945 14.624 1.00 92.12 425 VAL A CA 1
ATOM 3451 C C . VAL A 1 425 ? 4.709 8.051 15.756 1.00 92.12 425 VAL A C 1
ATOM 3453 O O . VAL A 1 425 ? 3.910 7.488 16.502 1.00 92.12 425 VAL A O 1
ATOM 3456 N N . PHE A 1 426 ? 6.026 7.933 15.933 1.00 88.38 426 PHE A N 1
ATOM 3457 C CA . PHE A 1 426 ? 6.646 7.000 16.876 1.00 88.38 426 PHE A CA 1
ATOM 3458 C C . PHE A 1 426 ? 6.191 7.184 18.332 1.00 88.38 426 PHE A C 1
ATOM 3460 O O . PHE A 1 426 ? 5.904 6.166 18.964 1.00 88.38 426 PHE A O 1
ATOM 3467 N N . PRO A 1 427 ? 5.992 8.413 18.863 1.00 84.62 427 PRO A N 1
ATOM 3468 C CA . PRO A 1 427 ? 5.448 8.595 20.214 1.00 84.62 427 PRO A CA 1
ATOM 3469 C C . PRO A 1 427 ? 4.081 7.924 20.432 1.00 84.62 427 PRO A C 1
ATOM 3471 O O . PRO A 1 427 ? 3.716 7.593 21.557 1.00 84.62 427 PRO A O 1
ATOM 3474 N N . VAL A 1 428 ? 3.322 7.705 19.355 1.00 81.69 428 VAL A N 1
ATOM 3475 C CA . VAL A 1 428 ? 1.996 7.074 19.370 1.00 81.69 428 VAL A CA 1
ATOM 3476 C C . VAL A 1 428 ? 2.083 5.554 19.173 1.00 81.69 428 VAL A C 1
ATOM 3478 O O . VAL A 1 428 ? 1.161 4.835 19.552 1.00 81.69 428 VAL A O 1
ATOM 3481 N N . LEU A 1 429 ? 3.185 5.041 18.619 1.00 85.56 429 LEU A N 1
ATOM 3482 C CA . LEU A 1 429 ? 3.395 3.611 18.345 1.00 85.56 429 LEU A CA 1
ATOM 3483 C C . LEU A 1 429 ? 4.104 2.860 19.485 1.00 85.56 429 LEU A C 1
ATOM 3485 O O . LEU A 1 429 ? 4.206 1.637 19.447 1.00 85.56 429 LEU A O 1
ATOM 3489 N N . GLN A 1 430 ? 4.589 3.565 20.506 1.00 79.00 430 GLN A N 1
ATOM 3490 C CA . GLN A 1 430 ? 5.268 2.963 21.656 1.00 79.00 430 GLN A CA 1
ATOM 3491 C C . GLN A 1 430 ? 4.303 2.644 22.806 1.00 79.00 430 GLN A C 1
ATOM 3493 O O . GLN A 1 430 ? 3.214 3.223 22.926 1.00 79.00 430 GLN A O 1
ATOM 3498 N N . THR A 1 431 ? 4.681 1.717 23.686 1.00 66.69 431 THR A N 1
ATOM 3499 C CA . THR A 1 431 ? 4.021 1.575 24.992 1.00 66.69 431 THR A CA 1
ATOM 3500 C C . THR A 1 431 ? 4.235 2.860 25.794 1.00 66.69 431 THR A C 1
ATOM 3502 O O . THR A 1 431 ? 5.316 3.444 25.758 1.00 66.69 431 THR A O 1
ATOM 3505 N N . ARG A 1 432 ? 3.210 3.336 26.516 1.00 60.16 432 ARG A N 1
ATOM 3506 C CA . ARG A 1 432 ? 3.457 4.318 27.583 1.00 60.16 432 ARG A CA 1
ATOM 3507 C C . ARG A 1 432 ? 4.157 3.531 28.685 1.00 60.16 432 ARG A C 1
ATOM 3509 O O . ARG A 1 432 ? 3.437 2.879 29.413 1.00 60.16 432 ARG A O 1
ATOM 3516 N N . ASP A 1 433 ? 5.489 3.466 28.657 1.00 43.88 433 ASP A N 1
ATOM 3517 C CA . ASP A 1 433 ? 6.377 3.175 29.795 1.00 43.88 433 ASP A CA 1
ATOM 3518 C C . ASP A 1 433 ? 7.848 3.207 29.333 1.00 43.88 433 ASP A C 1
ATOM 3520 O O . ASP A 1 433 ? 8.364 2.222 28.809 1.00 43.88 433 ASP A O 1
ATOM 3524 N N . ALA A 1 434 ? 8.483 4.378 29.487 1.00 32.84 434 ALA A N 1
ATOM 3525 C CA . ALA A 1 434 ? 9.909 4.598 29.782 1.00 32.84 434 ALA A CA 1
ATOM 3526 C C . ALA A 1 434 ? 10.204 6.116 29.818 1.00 32.84 434 ALA A C 1
ATOM 3528 O O . ALA A 1 434 ? 10.925 6.651 28.974 1.00 32.84 434 ALA A O 1
ATOM 3529 N N . SER A 1 435 ? 9.619 6.820 30.787 1.00 31.39 435 SER A N 1
ATOM 3530 C CA . SER A 1 435 ? 10.124 8.110 31.277 1.00 31.39 435 SER A CA 1
ATOM 3531 C C . SER A 1 435 ? 9.785 8.252 32.746 1.00 31.39 435 SER A C 1
ATOM 3533 O O . SER A 1 435 ? 8.570 8.144 33.033 1.00 31.39 435 SER A O 1
#

Radius of gyration: 29.66 Å; chains: 1; bounding box: 58×85×97 Å

Sequence (435 aa):
MEHRLNRQSGQPAREKGWRVSELPHTVRERAAAPFGKIVGMIHEVDTRQHFVACVEEQCVNRENIVEVHKIMFIPCNVAKAFAYFSLSRFISTLIALAHRLAREKIRKFSGFEVALGATPILPDKDYIVEDRGITGDAPKDFIRIRPSGTAGQDAPSDTWPAYIAKLGHKYYPGESVTEHLLTRIGQLLGLNMAESSLVEADEKIRFLSRYFLSDEQILVHGADIFDKHLAKQENRTNAIELYDGNWEEATFQFACEAIRSVYPGQANDILRAYVRMLAFDAIVGNNDRHHYNWGVVIHKNDQHEPYFSPVYDSARALFWNHAETKLQTIEQDTNPKRLPDFLNRYVKKSRPTVRWEGENDLDHFALIRNIRQDYPDLVPALVNLCPPQFVQLVQDILGNEFHLLMSNLRREMIIRCLTERLNLVFPVLQTRDAS

pLDDT: mean 78.04, std 25.51, range [26.0, 98.75]

Foldseek 3Di:
DDDDDDDDDDDDDDDDDDDPPPDDPVVVPPPPPPPVVVVVVVVPDPDPVVVVVVVVVVVVDPPPLPVVCPPDPDPSVVSVVVVCVVVVVVVVVVVLVQFAADPDAQPAELQDDFDPPLAAAQESVFKGFDPDDDDDDFRKTKMFGFDDDPVRPPDDRVPGFIKIWTPPRDYPPLLLLLQVLLQVLLVLLVAQAFDWGWYQYPNGITIIGTDPDDPQKDWQFLLNLLVVLQCVVDPDDCSPVVDPSPCLAAAPVSSLSSLCRSQVPCSLQQNLSVLLVLLSCLLFLQQPCDRRQWTWMAGNVRPDGIHTDHGHDRSRGLPSPHHPVRLVCQVPDPPPVSVVVVLVCRSLVRAYSHHHPPDDRDRSQNVLQCCVVVPVSNLVSLAPSAPPCSLVVSLVCCVPSCPSVDPPSSSVSSSVNSVVSCVRRVVSSHDPDDD